Protein AF-A0A8H6F9F0-F1 (afdb_monomer_lite)

Secondary structure (DSSP, 8-state):
--BPPTTEEEEEETTTEEEEEESSPPPTT------SS-SEEEE-GGGGGTB-TTT--B--TT-TT--TT----EE-TTTSS-EESSHHHHHHHIIIIIHHHHHHHHHHTT----HHHHHHHHHHHHHHTT-S-HHHHHHHHHS---HHHHHH---B-TTS-BHHHHHHHHHHHHHHHHT--S-HHHHHHHHHHHHHH-EEEE-TT--EEEEEE---BS--S--HHHHHHHHHHHHHHHTTS-HHHHHHHHHHHHHHTTTS-TTSTTHHHHHHHHHHHHHHTT-HHHHHHHHHHIIIIIHHHH--STT-HHHHHHHHHHHHHHHHHHHHHHHT-TTSTTTGGG---HHHHHHHHHHHHHHHHHHHH-TTSHHHHHHHHHHHHHTTTSS---HHHHHHHHHHHHHHHH-

Foldseek 3Di:
DWDFPPQWDWDQDPPFGIAIDGNDDDDPPDDRTDFCDFLDWAFDQVQQQAAAGQNRDGHDQPDPPDDPQQNGWDADPQLSRHTHSDPVSVVVCCLQFCVQCSNLSNVQPPDDDDQLLVRLLSVQSCVVVVRRDVVSVVQLVPADLCLVVQVPDCDADPVNDGPLNVLLVSLVSSCVSNVGPDDSVVSSSSSSSQVQQWDFDADPVRHGGTITHGADPPGGSDDPVVLQVQLVVLQVVLVVDDLVVSLVSLVVSVVSCVVPQCQDPPNLVSLVVNLVSCVVVVLLLSNLLSLLLCLPRHCCVPPVDLLAPVNLVSLVVNLVSLVVVVVCVVVVPCSNPPLVVLVADSVLVNLVSLVSNLVNVCVHPNCPHPVNVVSVVVCVVVVRPPDDSPVVVSVSNNVSSVVSNVD

Structure (mmCIF, N/CA/C/O backbone):
data_AF-A0A8H6F9F0-F1
#
_entry.id   AF-A0A8H6F9F0-F1
#
loop_
_atom_site.group_PDB
_atom_site.id
_atom_site.type_symbol
_atom_site.label_atom_id
_atom_site.label_alt_id
_atom_site.label_comp_id
_atom_site.label_asym_id
_atom_site.label_entity_id
_atom_site.label_seq_id
_atom_site.pdbx_PDB_ins_code
_atom_site.Cartn_x
_atom_site.Cartn_y
_atom_site.Cartn_z
_atom_site.occupancy
_atom_site.B_iso_or_equiv
_atom_site.auth_seq_id
_atom_site.auth_comp_id
_atom_site.auth_asym_id
_atom_site.auth_atom_id
_atom_site.pdbx_PDB_model_num
ATOM 1 N N . MET A 1 1 ? -10.800 -18.209 13.304 1.00 46.59 1 MET A N 1
ATOM 2 C CA . MET A 1 1 ? -9.463 -18.197 12.682 1.00 46.59 1 MET A CA 1
ATOM 3 C C . MET A 1 1 ? -9.602 -18.513 11.213 1.00 46.59 1 MET A C 1
ATOM 5 O O . MET A 1 1 ? -10.165 -19.552 10.894 1.00 46.59 1 MET A O 1
ATOM 9 N N . ALA A 1 2 ? -9.136 -17.626 10.339 1.00 53.22 2 ALA A N 1
ATOM 10 C CA . ALA A 1 2 ? -8.990 -17.955 8.930 1.00 53.22 2 ALA A CA 1
ATOM 11 C C . ALA A 1 2 ? -7.674 -18.726 8.775 1.00 53.22 2 ALA A C 1
ATOM 13 O O . ALA A 1 2 ? -6.607 -18.140 8.919 1.00 53.22 2 ALA A O 1
ATOM 14 N N . THR A 1 3 ? -7.743 -20.038 8.561 1.00 60.66 3 THR A N 1
ATOM 15 C CA . THR A 1 3 ? -6.570 -20.826 8.166 1.00 60.66 3 THR A CA 1
ATOM 16 C C . THR A 1 3 ? -6.221 -20.488 6.726 1.00 60.66 3 THR A C 1
ATOM 18 O O . THR A 1 3 ? -7.109 -20.530 5.870 1.00 60.66 3 THR A O 1
ATOM 21 N N . LEU A 1 4 ? -4.953 -20.172 6.455 1.00 66.31 4 LEU A N 1
ATOM 22 C CA . LEU A 1 4 ? -4.496 -19.965 5.084 1.00 66.31 4 LEU A CA 1
ATOM 23 C C . LEU A 1 4 ? -4.783 -21.213 4.230 1.00 66.31 4 LEU A C 1
ATOM 25 O O . LEU A 1 4 ? -4.600 -22.341 4.706 1.00 66.31 4 LEU A O 1
ATOM 29 N N . PRO A 1 5 ? -5.232 -21.047 2.974 1.00 74.38 5 PRO A N 1
ATOM 30 C CA . PRO A 1 5 ? -5.320 -22.162 2.042 1.00 74.38 5 PRO A CA 1
ATOM 31 C C . PRO A 1 5 ? -3.960 -22.838 1.866 1.00 74.38 5 PRO A C 1
ATOM 33 O O . PRO A 1 5 ? -2.926 -22.186 1.951 1.00 74.38 5 PRO A O 1
ATOM 36 N N . LYS A 1 6 ? -3.952 -24.132 1.522 1.00 78.31 6 LYS A N 1
ATOM 37 C CA . LYS A 1 6 ? -2.712 -24.915 1.341 1.00 78.31 6 LYS A CA 1
ATOM 38 C C . LYS A 1 6 ? -1.711 -24.299 0.358 1.00 78.31 6 LYS A C 1
ATOM 40 O O . LYS A 1 6 ? -0.520 -24.545 0.490 1.00 78.31 6 LYS A O 1
ATOM 45 N N . HIS A 1 7 ? -2.195 -23.548 -0.629 1.00 82.94 7 HIS A N 1
ATOM 46 C CA . HIS A 1 7 ? -1.353 -22.923 -1.641 1.00 82.94 7 HIS A CA 1
ATOM 47 C C . HIS A 1 7 ? -0.838 -21.534 -1.242 1.00 82.94 7 HIS A C 1
ATOM 49 O O . HIS A 1 7 ? -0.054 -20.957 -1.993 1.00 82.94 7 HIS A O 1
ATOM 55 N N . ILE A 1 8 ? -1.244 -21.009 -0.083 1.00 84.69 8 ILE A N 1
ATOM 56 C CA . ILE A 1 8 ? -0.799 -19.727 0.457 1.00 84.69 8 ILE A CA 1
ATOM 57 C C . ILE A 1 8 ? 0.092 -19.976 1.670 1.00 84.69 8 ILE A C 1
ATOM 59 O O . ILE A 1 8 ? -0.271 -20.717 2.581 1.00 84.69 8 ILE A O 1
ATOM 63 N N . TYR A 1 9 ? 1.252 -19.332 1.701 1.00 83.56 9 TYR A N 1
ATOM 64 C CA . TYR A 1 9 ? 2.201 -19.431 2.804 1.00 83.56 9 TYR A CA 1
ATOM 65 C C . TYR A 1 9 ? 2.767 -18.057 3.154 1.00 83.56 9 TYR A C 1
ATOM 67 O O . TYR A 1 9 ? 2.676 -17.117 2.363 1.00 83.56 9 TYR A O 1
ATOM 75 N N . THR A 1 10 ? 3.363 -17.933 4.338 1.00 81.31 10 THR A N 1
ATOM 76 C CA . THR A 1 10 ? 4.110 -16.731 4.714 1.00 81.31 10 THR A CA 1
ATOM 77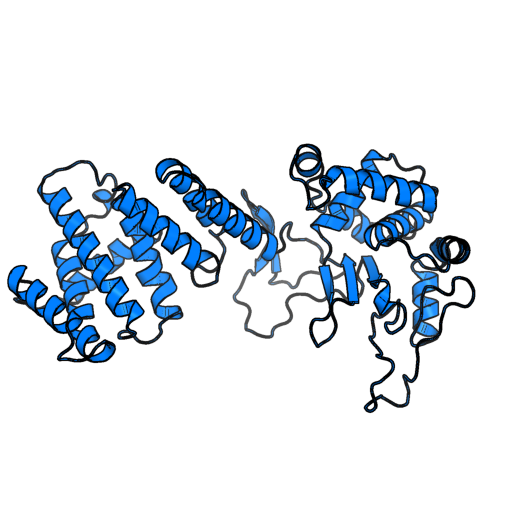 C C . THR A 1 10 ? 5.603 -16.911 4.589 1.00 81.31 10 THR A C 1
ATOM 79 O O . THR A 1 10 ? 6.142 -17.977 4.885 1.00 81.31 10 THR A O 1
ATOM 82 N N . GLN A 1 11 ? 6.276 -15.833 4.217 1.00 82.31 11 GLN A N 1
ATOM 83 C CA . GLN A 1 11 ? 7.727 -15.771 4.138 1.00 82.31 11 GLN A CA 1
ATOM 84 C C . GLN A 1 11 ? 8.199 -14.380 4.546 1.00 82.31 11 GLN A C 1
ATOM 86 O O . GLN A 1 11 ? 7.546 -13.393 4.226 1.00 82.31 11 GLN A O 1
ATOM 91 N N . ILE A 1 12 ? 9.334 -14.309 5.240 1.00 79.81 12 ILE A N 1
ATOM 92 C CA . ILE A 1 12 ? 10.010 -13.046 5.538 1.00 79.81 12 ILE A CA 1
ATOM 93 C C . ILE A 1 12 ? 10.925 -12.702 4.366 1.00 79.81 12 ILE A C 1
ATOM 95 O O . ILE A 1 12 ? 11.694 -13.542 3.894 1.00 79.81 12 ILE A O 1
ATOM 99 N N . THR A 1 13 ? 10.846 -11.461 3.915 1.00 76.19 13 THR A N 1
ATOM 100 C CA . THR A 1 13 ? 11.698 -10.878 2.885 1.00 76.19 13 THR A CA 1
ATOM 101 C C . THR A 1 13 ? 12.625 -9.830 3.505 1.00 76.19 13 THR A C 1
ATOM 103 O O . THR A 1 13 ? 12.220 -9.162 4.459 1.00 76.19 13 THR A O 1
ATOM 106 N N . PRO A 1 14 ? 13.859 -9.662 2.991 1.00 69.69 14 PRO A N 1
ATOM 107 C CA . PRO A 1 14 ? 14.811 -8.699 3.547 1.00 69.69 14 PRO A CA 1
ATOM 108 C C . PRO A 1 14 ? 14.298 -7.254 3.564 1.00 69.69 14 PRO A C 1
ATOM 110 O O . PRO A 1 14 ? 14.549 -6.529 4.520 1.00 69.69 14 PRO A O 1
ATOM 113 N N . ASP A 1 15 ? 13.562 -6.856 2.524 1.00 64.62 15 ASP A N 1
ATOM 114 C CA . ASP A 1 15 ? 13.189 -5.454 2.297 1.00 64.62 15 ASP A CA 1
ATOM 115 C C . ASP A 1 15 ? 11.756 -5.117 2.733 1.00 64.62 15 ASP A C 1
ATOM 117 O O . ASP A 1 15 ? 11.402 -3.943 2.833 1.00 64.62 15 ASP A O 1
ATOM 121 N N . ALA A 1 16 ? 10.924 -6.139 2.949 1.00 64.81 16 ALA A N 1
ATOM 122 C CA . ALA A 1 16 ? 9.472 -6.004 3.053 1.00 64.81 16 ALA A CA 1
ATOM 123 C C . ALA A 1 16 ? 8.854 -6.802 4.221 1.00 64.81 16 ALA A C 1
ATOM 125 O O . ALA A 1 16 ? 7.637 -6.967 4.300 1.00 64.81 16 ALA A O 1
ATOM 126 N N . GLY A 1 17 ? 9.687 -7.330 5.123 1.00 74.81 17 GLY A N 1
ATOM 127 C CA . GLY A 1 17 ? 9.221 -8.122 6.258 1.00 74.81 17 GLY A CA 1
ATOM 128 C C . GLY A 1 17 ? 8.460 -9.377 5.824 1.00 74.81 17 GLY A C 1
ATOM 129 O O . GLY A 1 17 ? 8.704 -9.951 4.760 1.00 74.81 17 GLY A O 1
ATOM 130 N N . THR A 1 18 ? 7.556 -9.837 6.673 1.00 78.19 18 THR A N 1
ATOM 131 C CA . THR A 1 18 ? 6.642 -10.954 6.441 1.00 78.19 18 THR A CA 1
ATOM 132 C C . THR A 1 18 ? 5.690 -10.629 5.288 1.00 78.19 18 THR A C 1
ATOM 134 O O . THR A 1 18 ? 5.152 -9.539 5.188 1.00 78.19 18 THR A O 1
ATOM 137 N N . GLY A 1 19 ? 5.440 -11.571 4.390 1.00 77.12 19 GLY A N 1
ATOM 138 C CA . GLY A 1 19 ? 4.512 -11.426 3.268 1.00 77.12 19 GLY A CA 1
ATOM 139 C C . GLY A 1 19 ? 3.665 -12.681 3.094 1.00 77.12 19 GLY A C 1
ATOM 140 O O . GLY A 1 19 ? 4.039 -13.741 3.592 1.00 77.12 19 GLY A O 1
ATOM 141 N N . LEU A 1 20 ? 2.547 -12.575 2.369 1.00 80.56 20 LEU A N 1
ATOM 142 C CA . LEU A 1 20 ? 1.761 -13.716 1.894 1.00 80.56 20 LEU A CA 1
ATOM 143 C C . LEU A 1 20 ? 2.157 -14.034 0.458 1.00 80.56 20 LEU A C 1
ATOM 145 O O . LEU A 1 20 ? 2.135 -13.161 -0.408 1.00 80.56 20 LEU A O 1
ATOM 149 N N . PHE A 1 21 ? 2.470 -15.299 0.214 1.00 83.44 21 PHE A N 1
ATOM 150 C CA . PHE A 1 21 ? 2.960 -15.800 -1.058 1.00 83.44 21 PHE A CA 1
ATOM 151 C C . PHE A 1 21 ? 2.102 -16.965 -1.529 1.00 83.44 21 PHE A C 1
ATOM 153 O O . PHE A 1 21 ? 1.615 -17.765 -0.729 1.00 83.44 21 PHE A O 1
ATOM 160 N N . ALA A 1 22 ? 1.933 -17.061 -2.844 1.00 87.31 22 ALA A N 1
ATOM 161 C CA . ALA A 1 22 ? 1.316 -18.211 -3.477 1.00 87.31 22 ALA A CA 1
ATOM 162 C C . ALA A 1 22 ? 2.405 -19.195 -3.916 1.00 87.31 22 ALA A C 1
ATOM 164 O O . ALA A 1 22 ? 3.395 -18.806 -4.530 1.00 87.31 22 ALA A O 1
ATOM 165 N N . SER A 1 23 ? 2.211 -20.473 -3.609 1.00 87.81 23 SER A N 1
ATOM 166 C CA . SER A 1 23 ? 3.078 -21.569 -4.068 1.00 87.81 23 SER A CA 1
ATOM 167 C C . SER A 1 23 ? 2.774 -22.007 -5.505 1.00 87.81 23 SER A C 1
ATOM 169 O O . SER A 1 23 ? 3.559 -22.733 -6.110 1.00 87.81 23 SER A O 1
ATOM 171 N N . GLU A 1 24 ? 1.659 -21.539 -6.068 1.00 88.25 24 GLU A N 1
ATOM 172 C CA . GLU A 1 24 ? 1.220 -21.816 -7.433 1.00 88.25 24 GLU A CA 1
ATOM 173 C C . GLU A 1 24 ? 0.467 -20.617 -8.030 1.00 88.25 24 GLU A C 1
ATOM 175 O O . GLU A 1 24 ? 0.094 -19.675 -7.328 1.00 88.25 24 GLU A O 1
ATOM 180 N N . ALA A 1 25 ? 0.248 -20.638 -9.346 1.00 86.75 25 ALA A N 1
ATOM 181 C CA . ALA A 1 25 ? -0.520 -19.602 -10.026 1.00 86.75 25 ALA A CA 1
ATOM 182 C C . ALA A 1 25 ? -2.009 -19.684 -9.649 1.00 86.75 25 ALA A C 1
ATOM 184 O O . ALA A 1 25 ? -2.636 -20.730 -9.803 1.00 86.75 25 ALA A O 1
ATOM 185 N N . ILE A 1 26 ? -2.587 -18.560 -9.219 1.00 82.25 26 ILE A N 1
ATOM 186 C CA . ILE A 1 26 ? -3.996 -18.465 -8.817 1.00 82.25 26 ILE A CA 1
ATOM 187 C C . ILE A 1 26 ? -4.808 -17.835 -9.960 1.00 82.25 26 ILE A C 1
ATOM 189 O O . ILE A 1 26 ? -4.527 -16.693 -10.343 1.00 82.25 26 ILE A O 1
ATOM 193 N N . PRO A 1 27 ? -5.807 -18.536 -10.529 1.00 84.31 27 PRO A N 1
ATOM 194 C CA . PRO A 1 27 ? -6.661 -17.974 -11.571 1.00 84.31 27 PRO A CA 1
ATOM 195 C C . PRO A 1 27 ? -7.466 -16.748 -11.097 1.00 84.31 27 PRO A C 1
ATOM 197 O O . PRO A 1 27 ? -7.846 -16.671 -9.925 1.00 84.31 27 PRO A O 1
ATOM 200 N N . PRO A 1 28 ? -7.800 -15.804 -11.999 1.00 81.19 28 PRO A N 1
ATOM 201 C CA . PRO A 1 28 ? -8.674 -14.681 -11.668 1.00 81.19 28 PRO A CA 1
ATOM 202 C C . PRO A 1 28 ? -10.029 -15.140 -11.111 1.00 81.19 28 PRO A C 1
ATOM 204 O O . PRO A 1 28 ? -10.658 -16.042 -11.661 1.00 81.19 28 PRO A O 1
ATOM 207 N N . GLY A 1 29 ? -10.492 -14.484 -10.044 1.00 77.38 29 GLY A N 1
ATOM 208 C CA . GLY A 1 29 ? -11.791 -14.754 -9.414 1.00 77.38 29 GLY A CA 1
ATOM 209 C C . GLY A 1 29 ? -11.781 -15.831 -8.323 1.00 77.38 29 GLY A C 1
ATOM 210 O O . GLY A 1 29 ? -12.815 -16.046 -7.695 1.00 77.38 29 GLY A O 1
ATOM 211 N N . VAL A 1 30 ? -10.644 -16.482 -8.058 1.00 83.56 30 VAL A N 1
ATOM 212 C CA . VAL A 1 30 ? -10.511 -17.431 -6.942 1.00 83.56 30 VAL A CA 1
ATOM 213 C C . VAL A 1 30 ? -10.375 -16.679 -5.616 1.00 83.56 30 VAL A C 1
ATOM 215 O O . VAL A 1 30 ? -9.571 -15.755 -5.488 1.00 83.56 30 VAL A O 1
ATOM 218 N N . GLU A 1 31 ? -11.156 -17.086 -4.615 1.00 78.06 31 GLU A N 1
ATOM 219 C CA . GLU A 1 31 ? -11.028 -16.577 -3.250 1.00 78.06 31 GLU A CA 1
ATOM 220 C C . GLU A 1 31 ? -9.733 -17.086 -2.610 1.00 78.06 31 GLU A C 1
ATOM 222 O O . GLU A 1 31 ? -9.553 -18.285 -2.409 1.00 78.06 31 GLU A O 1
ATOM 227 N N . ILE A 1 32 ? -8.842 -16.153 -2.274 1.00 80.25 32 ILE A N 1
ATOM 228 C CA . ILE A 1 32 ? -7.558 -16.439 -1.618 1.00 80.25 32 ILE A CA 1
ATOM 229 C C . ILE A 1 32 ? -7.723 -16.472 -0.097 1.00 80.25 32 ILE A C 1
ATOM 231 O O . ILE A 1 32 ? -7.096 -17.264 0.598 1.00 80.25 32 ILE A O 1
ATOM 235 N N . LEU A 1 33 ? -8.556 -15.585 0.440 1.00 76.56 33 LEU A N 1
ATOM 236 C CA . LEU A 1 33 ? -8.729 -15.425 1.871 1.00 76.56 33 LEU A CA 1
ATOM 237 C C . LEU A 1 33 ? -10.100 -14.840 2.183 1.00 76.56 33 LEU A C 1
ATOM 239 O O . LEU A 1 33 ? -10.534 -13.877 1.553 1.00 76.56 33 LEU A O 1
ATOM 243 N N . ARG A 1 34 ? -10.718 -15.361 3.243 1.00 76.88 34 ARG A N 1
ATOM 244 C CA . ARG A 1 34 ? -11.937 -14.818 3.830 1.00 76.88 34 ARG A CA 1
ATOM 245 C C . ARG A 1 34 ? -11.780 -14.658 5.331 1.00 76.88 34 ARG A C 1
ATOM 247 O O . ARG A 1 34 ? -11.418 -15.593 6.040 1.00 76.88 34 ARG A O 1
ATOM 254 N N . ILE A 1 35 ? -12.110 -13.467 5.816 1.00 76.62 35 ILE A N 1
ATOM 255 C CA . ILE A 1 35 ? -12.118 -13.139 7.240 1.00 76.62 35 ILE A CA 1
ATOM 256 C C . ILE A 1 35 ? -13.562 -12.879 7.628 1.00 76.62 35 ILE A C 1
ATOM 258 O O . ILE A 1 35 ? -14.097 -11.799 7.403 1.00 76.62 35 ILE A O 1
ATOM 262 N N . GLU A 1 36 ? -14.212 -13.889 8.198 1.00 71.69 36 GLU A N 1
ATOM 263 C CA . GLU A 1 36 ? -15.628 -13.772 8.554 1.00 71.69 36 GLU A CA 1
ATOM 264 C C . GLU A 1 36 ? -15.873 -12.777 9.691 1.00 71.69 36 GLU A C 1
ATOM 266 O O . GLU A 1 36 ? -16.929 -12.151 9.759 1.00 71.69 36 GLU A O 1
ATOM 271 N N . ARG A 1 37 ? -14.919 -12.655 10.622 1.00 75.25 37 ARG A N 1
ATOM 272 C CA . ARG A 1 37 ? -15.057 -11.814 11.814 1.00 75.25 37 ARG A CA 1
ATOM 273 C C . ARG A 1 37 ? -13.753 -11.078 12.101 1.00 75.25 37 ARG A C 1
ATOM 275 O O . ARG A 1 37 ? -12.852 -11.684 12.676 1.00 75.25 37 ARG A O 1
ATOM 282 N N . PRO A 1 38 ? -13.647 -9.786 11.754 1.00 83.12 38 PRO A N 1
ATOM 283 C CA . PRO A 1 38 ? -12.487 -8.997 12.134 1.00 83.12 38 PRO A CA 1
ATOM 284 C C . PRO A 1 38 ? -12.397 -8.862 13.660 1.00 83.12 38 PRO A C 1
ATOM 286 O O . PRO A 1 38 ? -13.423 -8.845 14.368 1.00 83.12 38 PRO A O 1
ATOM 289 N N . LEU A 1 39 ? -11.165 -8.727 14.161 1.00 87.12 39 LEU A N 1
ATOM 290 C CA . LEU A 1 39 ? -10.888 -8.547 15.585 1.00 87.12 39 LEU A CA 1
ATOM 291 C C . LEU A 1 39 ? -11.605 -7.296 16.102 1.00 87.12 39 LEU A C 1
ATOM 293 O O . LEU A 1 39 ? -12.276 -7.351 17.140 1.00 87.12 39 LEU A O 1
ATOM 297 N N . VAL A 1 40 ? -11.519 -6.205 15.335 1.00 90.31 40 VAL A N 1
ATOM 298 C CA . VAL A 1 40 ? -12.163 -4.912 15.603 1.00 90.31 40 VAL A CA 1
ATOM 299 C C . VAL A 1 40 ? -12.687 -4.263 14.324 1.00 90.31 40 VAL A C 1
ATOM 301 O O . VAL A 1 40 ? -12.134 -4.418 13.235 1.00 90.31 40 VAL A O 1
ATOM 304 N N . SER A 1 41 ? -13.790 -3.537 14.463 1.00 91.25 41 SER A N 1
ATOM 305 C CA . SER A 1 41 ? -14.453 -2.809 13.385 1.00 91.25 41 SER A CA 1
ATOM 306 C C . SER A 1 41 ? -15.269 -1.678 13.997 1.00 91.25 41 SER A C 1
ATOM 308 O O . SER A 1 41 ? -16.001 -1.914 14.960 1.00 91.25 41 SER A O 1
ATOM 310 N N . VAL A 1 42 ? -15.138 -0.465 13.459 1.00 94.75 42 VAL A N 1
ATOM 311 C CA . VAL A 1 42 ? -15.948 0.693 13.853 1.00 94.75 42 VAL A CA 1
ATOM 312 C C . VAL A 1 42 ? -16.393 1.464 12.617 1.00 94.75 42 VAL A C 1
ATOM 314 O O . VAL A 1 42 ? -15.641 1.615 11.660 1.00 94.75 42 VAL A O 1
ATOM 317 N N . LEU A 1 43 ? -17.620 1.976 12.660 1.00 95.12 43 LEU A N 1
ATOM 318 C CA . LEU A 1 43 ? -18.198 2.796 11.595 1.00 95.12 43 LEU A CA 1
ATOM 319 C C . LEU A 1 43 ? -17.802 4.259 11.751 1.00 95.12 43 LEU A C 1
ATOM 321 O O . LEU A 1 43 ? -17.779 4.746 12.883 1.00 95.12 43 LEU A O 1
ATOM 325 N N . ASP A 1 44 ? -17.606 4.968 10.645 1.00 93.69 44 ASP A N 1
ATOM 326 C CA . ASP A 1 44 ? -17.470 6.422 10.625 1.00 93.69 44 ASP A CA 1
ATOM 327 C C . ASP A 1 44 ? -18.713 7.098 11.213 1.00 93.69 44 ASP A C 1
ATOM 329 O O . ASP A 1 44 ? -19.842 6.614 11.081 1.00 93.69 44 ASP A O 1
ATOM 333 N N . SER A 1 45 ? -18.516 8.241 11.874 1.00 93.12 45 SER A N 1
ATOM 334 C CA . SER A 1 45 ? -19.600 8.966 12.548 1.00 93.12 45 SER A CA 1
ATOM 335 C C . SER A 1 45 ? -20.814 9.247 11.643 1.00 93.12 45 SER A C 1
ATOM 337 O O . SER A 1 45 ? -21.938 9.015 12.101 1.00 93.12 45 SER A O 1
ATOM 339 N N . PRO A 1 46 ? -20.653 9.663 10.366 1.00 90.69 46 PRO A N 1
ATOM 340 C CA . PRO A 1 46 ? -21.781 9.848 9.451 1.00 90.69 46 PRO A CA 1
ATOM 341 C C . PRO A 1 46 ? -22.579 8.567 9.172 1.00 90.69 46 PRO A C 1
ATOM 343 O O . PRO A 1 46 ? -23.788 8.659 8.950 1.00 90.69 46 PRO A O 1
ATOM 346 N N . HIS A 1 47 ? -21.936 7.397 9.245 1.00 91.81 47 HIS A N 1
ATOM 347 C CA . HIS A 1 47 ? -22.508 6.090 8.905 1.00 91.81 47 HIS A CA 1
ATOM 348 C C . HIS A 1 47 ? -23.083 5.321 10.101 1.00 91.81 47 HIS A C 1
ATOM 350 O O . HIS A 1 47 ? -23.810 4.341 9.937 1.00 91.81 47 HIS A O 1
ATOM 356 N N . LEU A 1 48 ? -22.901 5.810 11.332 1.00 93.38 48 LEU A N 1
ATOM 357 C CA . LEU A 1 48 ? -23.596 5.264 12.510 1.00 93.38 48 LEU A CA 1
ATOM 358 C C . LEU A 1 48 ? -25.128 5.327 12.384 1.00 93.38 48 LEU A C 1
ATOM 360 O O . LEU A 1 48 ? -25.853 4.602 13.070 1.00 93.38 48 LEU A O 1
ATOM 364 N N . LYS A 1 49 ? -25.652 6.217 11.531 1.00 90.50 49 LYS A N 1
ATOM 365 C CA . LYS A 1 49 ? -27.096 6.410 11.370 1.00 90.50 49 LYS A CA 1
ATOM 366 C C . LYS A 1 49 ? -27.757 5.415 10.418 1.00 90.50 49 LYS A C 1
ATOM 368 O O . LYS A 1 49 ? -28.968 5.222 10.571 1.00 90.50 49 LYS A O 1
ATOM 373 N N . ASP A 1 50 ? -27.002 4.863 9.472 1.00 89.44 50 ASP A N 1
ATOM 374 C CA . ASP A 1 50 ? -27.476 4.081 8.325 1.00 89.44 50 ASP A CA 1
ATOM 375 C C . ASP A 1 50 ? -26.762 2.733 8.163 1.00 89.44 50 ASP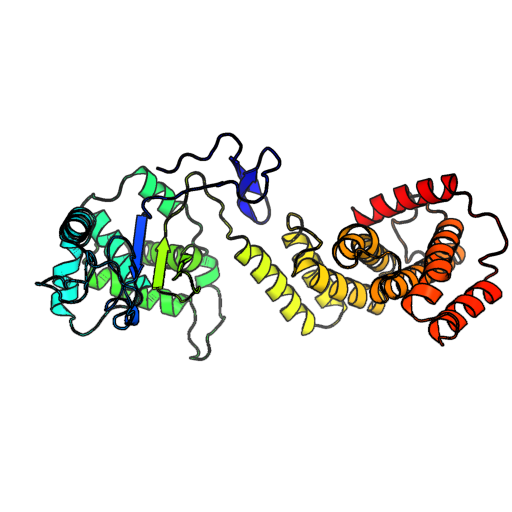 A C 1
ATOM 377 O O . ASP A 1 50 ? -27.201 1.917 7.364 1.00 89.44 50 ASP A O 1
ATOM 381 N N . THR A 1 51 ? -25.742 2.437 8.970 1.00 90.31 51 THR A N 1
ATOM 382 C CA . THR A 1 51 ? -25.011 1.167 8.912 1.00 90.31 51 THR A CA 1
ATOM 383 C C . THR A 1 51 ? -25.109 0.396 10.227 1.00 90.31 51 THR A C 1
ATOM 385 O O . THR A 1 51 ? -25.025 0.961 11.321 1.00 90.31 51 THR A O 1
ATOM 388 N N . CYS A 1 52 ? -25.327 -0.919 10.147 1.00 89.19 52 CYS A N 1
ATOM 389 C CA . CYS A 1 52 ? -25.380 -1.770 11.332 1.00 89.19 52 CYS A CA 1
ATOM 390 C C . CYS A 1 52 ? -24.002 -1.868 12.002 1.00 89.19 52 CYS A C 1
ATOM 392 O O . CYS A 1 52 ? -23.040 -2.306 11.383 1.00 89.19 52 CYS A O 1
ATOM 394 N N . SER A 1 53 ? -23.922 -1.573 13.301 1.00 93.19 53 SER A N 1
ATOM 395 C CA . SER A 1 53 ? -22.669 -1.598 14.071 1.00 93.19 53 SER A CA 1
ATOM 396 C C . SER A 1 53 ? -22.104 -3.001 14.361 1.00 93.19 53 SER A C 1
ATOM 398 O O . SER A 1 53 ? -21.069 -3.092 15.006 1.00 93.19 53 SER A O 1
ATOM 400 N N . GLU A 1 54 ? -22.771 -4.084 13.937 1.00 88.62 54 GLU A N 1
ATOM 401 C CA . GLU A 1 54 ? -22.268 -5.462 14.109 1.00 88.62 54 GLU A CA 1
ATOM 402 C C . GLU A 1 54 ? -21.901 -6.116 12.775 1.00 88.62 54 GLU A C 1
ATOM 404 O O . GLU A 1 54 ? -20.781 -6.586 12.617 1.00 88.62 54 GLU A O 1
ATOM 409 N N . CYS A 1 55 ? -22.833 -6.156 11.817 1.00 84.81 55 CYS A N 1
ATOM 410 C CA . CYS A 1 55 ? -22.611 -6.823 10.530 1.00 84.81 55 CYS A CA 1
ATOM 411 C C . CYS A 1 55 ? -22.188 -5.876 9.400 1.00 84.81 55 CYS A C 1
ATOM 413 O O . CYS A 1 55 ? -22.050 -6.325 8.267 1.00 84.81 55 CYS A O 1
ATOM 415 N N . SER A 1 56 ? -22.044 -4.576 9.678 1.00 87.75 56 SER A N 1
ATOM 416 C CA . SER A 1 56 ? -21.732 -3.537 8.687 1.00 87.75 56 SER A CA 1
ATOM 417 C C . SER A 1 56 ? -22.716 -3.455 7.512 1.00 87.75 56 SER A C 1
ATOM 419 O O . SER A 1 56 ? -22.406 -2.848 6.493 1.00 87.75 56 SER A O 1
ATOM 421 N N . LEU A 1 57 ? -23.920 -4.029 7.646 1.00 84.38 57 LEU A N 1
ATOM 422 C CA . LEU A 1 57 ? -24.969 -3.899 6.638 1.00 84.38 57 LEU A CA 1
ATOM 423 C C . LEU A 1 57 ? -25.369 -2.427 6.516 1.00 84.38 57 LEU A C 1
ATOM 425 O O . LEU A 1 57 ? -25.948 -1.859 7.451 1.00 84.38 57 LEU A O 1
ATOM 429 N N . TRP A 1 58 ? -25.043 -1.837 5.371 1.00 83.88 58 TRP A N 1
ATOM 430 C CA . TRP A 1 58 ? -25.413 -0.479 5.002 1.00 83.88 58 TRP A CA 1
ATOM 431 C C . TRP A 1 58 ? -26.858 -0.453 4.494 1.00 83.88 58 TRP A C 1
ATOM 433 O O . TRP A 1 58 ? -27.226 -1.197 3.589 1.00 83.88 58 TRP A O 1
ATOM 443 N N . LEU A 1 59 ? -27.686 0.371 5.131 1.00 79.75 59 LEU A N 1
ATOM 444 C CA . LEU A 1 59 ? -29.109 0.562 4.858 1.00 79.75 59 LEU A CA 1
ATOM 445 C C . LEU A 1 59 ? -29.388 2.070 4.727 1.00 79.75 59 LEU A C 1
ATOM 447 O O . LEU A 1 59 ? -29.862 2.697 5.689 1.00 79.75 59 LEU A O 1
ATOM 451 N N . PRO A 1 60 ? -29.091 2.676 3.562 1.00 73.56 60 PRO A N 1
ATOM 452 C CA . PRO A 1 60 ? -29.347 4.091 3.339 1.00 73.56 60 PRO A CA 1
ATOM 453 C C . PRO A 1 60 ? -30.838 4.407 3.519 1.00 73.56 60 PRO A C 1
ATOM 455 O O . PRO A 1 60 ? -31.730 3.618 3.204 1.00 73.56 60 PRO A O 1
ATOM 458 N N . GLN A 1 61 ? -31.137 5.575 4.092 1.00 63.94 61 GLN A N 1
ATOM 459 C CA . GLN A 1 61 ? -32.499 5.892 4.541 1.00 63.94 61 GLN A CA 1
ATOM 460 C C . GLN A 1 61 ? -33.503 6.085 3.381 1.00 63.94 61 GLN A C 1
ATOM 462 O O . GLN A 1 61 ? -34.701 5.882 3.605 1.00 63.94 61 GLN A O 1
ATOM 467 N N . ASN A 1 62 ? -33.014 6.378 2.168 1.00 60.56 62 ASN A N 1
ATOM 468 C CA . ASN A 1 62 ? -33.789 6.822 0.998 1.00 60.56 62 ASN A CA 1
ATOM 469 C C . ASN A 1 62 ? -33.775 5.836 -0.188 1.00 60.56 62 ASN A C 1
ATOM 471 O O . ASN A 1 62 ? -33.931 6.267 -1.323 1.00 60.56 62 ASN A O 1
ATOM 475 N N . ASP A 1 63 ? -33.555 4.544 0.051 1.00 57.25 63 ASP A N 1
ATOM 476 C CA . ASP A 1 63 ? -33.569 3.547 -1.026 1.00 57.25 63 ASP A CA 1
ATOM 477 C C . ASP A 1 63 ? -34.970 2.923 -1.171 1.00 57.25 63 ASP A C 1
ATOM 479 O O . ASP A 1 63 ? -35.504 2.347 -0.213 1.00 57.25 63 ASP A O 1
ATOM 483 N N . ASP A 1 64 ? -35.611 3.105 -2.325 1.00 52.00 64 ASP A N 1
ATOM 484 C CA . ASP A 1 64 ? -36.970 2.617 -2.598 1.00 52.00 64 ASP A CA 1
ATOM 485 C C . ASP A 1 64 ? -36.996 1.129 -3.009 1.00 52.00 64 ASP A C 1
ATOM 487 O O . ASP A 1 64 ? -38.043 0.492 -2.888 1.00 52.00 64 ASP A O 1
ATOM 491 N N . ASP A 1 65 ? -35.844 0.524 -3.329 1.00 52.66 65 ASP A N 1
ATOM 492 C CA . ASP A 1 65 ? -35.707 -0.888 -3.739 1.00 52.66 65 ASP A CA 1
ATOM 493 C C . ASP A 1 65 ? -35.462 -1.863 -2.559 1.00 52.66 65 ASP A C 1
ATOM 495 O O . ASP A 1 65 ? -34.935 -2.969 -2.706 1.00 52.66 65 ASP A O 1
ATOM 499 N N . ARG A 1 66 ? -35.843 -1.471 -1.335 1.00 56.97 66 ARG A N 1
ATOM 500 C CA . ARG A 1 66 ? -35.557 -2.228 -0.098 1.00 56.97 66 ARG A CA 1
ATOM 501 C C . ARG A 1 66 ? -36.251 -3.595 -0.028 1.00 56.97 66 ARG A C 1
ATOM 503 O O . ARG A 1 66 ? -37.465 -3.701 -0.196 1.00 56.97 66 ARG A O 1
ATOM 510 N N . ASP A 1 67 ? -35.512 -4.608 0.446 1.00 50.31 67 ASP A N 1
ATOM 511 C CA . ASP A 1 67 ? -36.099 -5.843 0.990 1.00 50.31 67 ASP A CA 1
ATOM 512 C C . ASP A 1 67 ? -37.079 -5.487 2.138 1.00 50.31 67 ASP A C 1
ATOM 514 O O . ASP A 1 67 ? -36.668 -4.904 3.155 1.00 50.31 67 ASP A O 1
ATOM 518 N N . PRO A 1 68 ? -38.372 -5.860 2.037 1.00 50.66 68 PRO A N 1
ATOM 519 C CA . PRO A 1 68 ? -39.392 -5.568 3.040 1.00 50.66 68 PRO A CA 1
ATOM 520 C C . PRO A 1 68 ? -39.083 -6.068 4.460 1.00 50.66 68 PRO A C 1
ATOM 522 O O . PRO A 1 68 ? -39.741 -5.625 5.404 1.00 50.66 68 PRO A O 1
ATOM 525 N N . LYS A 1 69 ? -38.124 -6.982 4.653 1.00 50.47 69 LYS A N 1
ATOM 526 C CA . LYS A 1 69 ? -37.753 -7.517 5.974 1.00 50.47 69 LYS A CA 1
ATOM 527 C C . LYS A 1 69 ? -36.716 -6.666 6.727 1.00 50.47 69 LYS A C 1
ATOM 529 O O . LYS A 1 69 ? -36.648 -6.770 7.951 1.00 50.47 69 LYS A O 1
ATOM 534 N N . CYS A 1 70 ? -35.977 -5.773 6.058 1.00 53.75 70 CYS A N 1
ATOM 535 C CA . CYS A 1 70 ? -34.870 -4.987 6.639 1.00 53.75 70 CYS A CA 1
ATOM 536 C C . CYS A 1 70 ? -35.137 -3.468 6.622 1.00 53.75 70 CYS A C 1
ATOM 538 O O . CYS A 1 70 ? -34.359 -2.678 6.096 1.00 53.75 70 CYS A O 1
ATOM 540 N N . LYS A 1 71 ? -36.259 -3.025 7.206 1.00 61.78 71 LYS A N 1
ATOM 541 C CA . LYS A 1 71 ? -36.781 -1.665 6.958 1.00 61.78 71 LYS A CA 1
ATOM 542 C C . LYS A 1 71 ? -36.031 -0.504 7.628 1.00 61.78 71 LYS A C 1
ATOM 544 O O . LYS A 1 71 ? -36.153 0.615 7.140 1.00 61.78 71 LYS A O 1
ATOM 549 N N . ARG A 1 72 ? -35.331 -0.703 8.758 1.00 75.88 72 ARG A N 1
ATOM 550 C CA . ARG A 1 72 ? -34.642 0.381 9.501 1.00 75.88 72 ARG A CA 1
ATOM 551 C C . ARG A 1 72 ? -33.750 -0.144 10.624 1.00 75.88 72 ARG A C 1
ATOM 553 O O . ARG A 1 72 ? -34.114 -1.092 11.318 1.00 75.88 72 ARG A O 1
ATOM 560 N N . LEU A 1 73 ? -32.634 0.540 10.868 1.00 89.25 73 LEU A N 1
ATOM 561 C CA . LEU A 1 73 ? -31.777 0.268 12.020 1.00 89.25 73 LEU A CA 1
ATOM 562 C C . LEU A 1 73 ? -32.414 0.747 13.331 1.00 89.25 73 LEU A C 1
ATOM 564 O O . LEU A 1 73 ? -32.989 1.836 13.403 1.00 89.25 73 LEU A O 1
ATOM 568 N N . LYS A 1 74 ? -32.250 -0.040 14.396 1.00 92.19 74 LYS A N 1
ATOM 569 C CA . LYS A 1 74 ? -32.697 0.284 15.756 1.00 92.19 74 LYS A CA 1
ATOM 570 C C . LYS A 1 74 ? -31.507 0.699 16.613 1.00 92.19 74 LYS A C 1
ATOM 572 O O . LYS A 1 74 ? -30.537 -0.048 16.721 1.00 92.19 74 LYS A O 1
ATOM 577 N N . ALA A 1 75 ? -31.586 1.875 17.230 1.00 95.62 75 ALA A N 1
ATOM 578 C CA . ALA A 1 75 ? -30.538 2.369 18.119 1.00 95.62 75 ALA A CA 1
ATOM 579 C C . ALA A 1 75 ? -30.493 1.593 19.444 1.00 95.62 75 ALA A C 1
ATOM 581 O O . ALA A 1 75 ? -31.534 1.212 19.990 1.00 95.62 75 ALA A O 1
ATOM 582 N N . CYS A 1 76 ? -29.288 1.416 19.990 1.00 97.38 76 CYS A N 1
ATOM 583 C CA . CYS A 1 76 ? -29.109 0.970 21.366 1.00 97.38 76 CYS A CA 1
ATOM 584 C C . CYS A 1 76 ? -29.813 1.950 22.311 1.00 97.38 76 CYS A C 1
ATOM 586 O O . CYS A 1 76 ? -29.539 3.149 22.290 1.00 97.38 76 CYS A O 1
ATOM 588 N N . GLN A 1 77 ? -30.722 1.454 23.153 1.00 96.00 77 GLN A N 1
ATOM 589 C CA . GLN A 1 77 ? -31.553 2.326 23.985 1.00 96.00 77 GLN A CA 1
ATOM 590 C C . GLN A 1 77 ? -30.771 3.055 25.080 1.00 96.00 77 GLN A C 1
ATOM 592 O O . GLN A 1 77 ? -31.219 4.118 25.501 1.00 96.00 77 GLN A O 1
ATOM 597 N N . ALA A 1 78 ? -29.627 2.517 25.499 1.00 97.25 78 ALA A N 1
ATOM 598 C CA . ALA A 1 78 ? -28.803 3.106 26.544 1.00 97.25 78 ALA A CA 1
ATOM 599 C C . ALA A 1 78 ? -27.866 4.195 26.000 1.00 97.25 78 ALA A C 1
ATOM 601 O O . ALA A 1 78 ? -27.929 5.326 26.461 1.00 97.25 78 ALA A O 1
ATOM 602 N N . CYS A 1 79 ? -27.022 3.882 25.009 1.00 97.69 79 CYS A N 1
ATOM 603 C CA . CYS A 1 79 ? -26.028 4.842 24.517 1.00 97.69 79 CYS A CA 1
ATOM 604 C C . CYS A 1 79 ? -26.506 5.735 23.372 1.00 97.69 79 CYS A C 1
ATOM 606 O O . CYS A 1 79 ? -25.899 6.770 23.136 1.00 97.69 79 CYS A O 1
ATOM 608 N N . LYS A 1 80 ? -27.536 5.319 22.622 1.00 96.12 80 LYS A N 1
ATOM 609 C CA . LYS A 1 80 ? -28.027 5.961 21.386 1.00 96.12 80 LYS A CA 1
ATOM 610 C C . LYS A 1 80 ? -27.008 6.088 20.232 1.00 96.12 80 LYS A C 1
ATOM 612 O O . LYS A 1 80 ? -27.412 6.488 19.145 1.00 96.12 80 LYS A O 1
ATOM 617 N N . VAL A 1 81 ? -25.743 5.700 20.430 1.00 96.00 81 VAL A N 1
ATOM 618 C CA . VAL A 1 81 ? -24.659 5.780 19.431 1.00 96.00 81 VAL A CA 1
ATOM 619 C C . VAL A 1 81 ? -24.719 4.635 18.416 1.00 96.00 81 VAL A C 1
ATOM 621 O O . VAL A 1 81 ? -24.780 4.885 17.216 1.00 96.00 81 VAL A O 1
ATOM 624 N N . THR A 1 82 ? -24.715 3.376 18.866 1.00 96.19 82 THR A N 1
ATOM 625 C CA . THR A 1 82 ? -24.724 2.210 17.965 1.00 96.19 82 THR A CA 1
ATOM 626 C C . THR A 1 82 ? -26.136 1.876 17.489 1.00 96.19 82 THR A C 1
ATOM 628 O O . THR A 1 82 ? -27.119 2.055 18.221 1.00 96.19 82 THR A O 1
ATOM 631 N N . LYS A 1 83 ? -26.253 1.358 16.262 1.00 95.25 83 LYS A N 1
ATOM 632 C CA . LYS A 1 83 ? -27.529 0.915 15.685 1.00 95.25 83 LYS A CA 1
ATOM 633 C C . LYS A 1 83 ? -27.410 -0.465 15.045 1.00 95.25 83 LYS A C 1
ATOM 635 O O . LYS A 1 83 ? -26.365 -0.837 14.523 1.00 95.25 83 LYS A O 1
ATOM 640 N N . TYR A 1 84 ? -28.502 -1.225 15.062 1.00 91.38 84 TYR A N 1
ATOM 641 C CA . TYR A 1 84 ? -28.515 -2.623 14.625 1.00 91.38 84 TYR A CA 1
ATOM 642 C C . TYR A 1 84 ? -29.676 -2.917 13.677 1.00 91.38 84 TYR A C 1
ATOM 644 O O . TYR A 1 84 ? -30.779 -2.405 13.875 1.00 91.38 84 TYR A O 1
ATOM 652 N N . CYS A 1 85 ? -29.445 -3.758 12.665 1.00 84.56 85 CYS A N 1
ATOM 653 C CA . CYS A 1 85 ? -30.491 -4.184 11.729 1.00 84.56 85 CYS A CA 1
ATOM 654 C C . CYS A 1 85 ? -31.493 -5.155 12.374 1.00 84.56 85 CYS A C 1
ATOM 656 O O . CYS A 1 85 ? -32.670 -5.153 12.025 1.00 84.56 85 CYS A O 1
ATOM 658 N N . CYS A 1 86 ? -31.051 -5.936 13.362 1.00 80.94 86 CYS A N 1
ATOM 659 C CA . CYS A 1 86 ? -31.866 -6.928 14.054 1.00 80.94 86 CYS A CA 1
ATOM 660 C C . CYS A 1 86 ? -31.418 -7.139 15.513 1.00 80.94 86 CYS A C 1
ATOM 662 O O . CYS A 1 86 ? -30.358 -6.666 15.944 1.00 80.94 86 CYS A O 1
ATOM 664 N N . LYS A 1 87 ? -32.241 -7.855 16.291 1.00 87.19 87 LYS A N 1
ATOM 665 C CA . LYS A 1 87 ? -31.970 -8.161 17.707 1.00 87.19 87 LYS A CA 1
ATOM 666 C C . LYS A 1 87 ? -30.767 -9.094 17.857 1.00 87.19 87 LYS A C 1
ATOM 668 O O . LYS A 1 87 ? -30.032 -9.010 18.842 1.00 87.19 87 LYS A O 1
ATOM 673 N N . GLU A 1 88 ? -30.544 -9.953 16.874 1.00 85.62 88 GLU A N 1
ATOM 674 C CA . GLU A 1 88 ? -29.436 -10.898 16.817 1.00 85.62 88 GLU A CA 1
ATOM 675 C C . GLU A 1 88 ? -28.109 -10.140 16.717 1.00 85.62 88 GLU A C 1
ATOM 677 O O . GLU A 1 88 ? -27.207 -10.406 17.507 1.00 85.62 88 GLU A O 1
ATOM 682 N N . CYS A 1 89 ? -28.015 -9.142 15.829 1.00 87.06 89 CYS A N 1
ATOM 683 C CA . CYS A 1 89 ? -26.840 -8.273 15.708 1.00 87.06 89 CYS A CA 1
ATOM 684 C C . CYS A 1 89 ? -26.573 -7.486 16.996 1.00 87.06 89 CYS A C 1
ATOM 686 O O . CYS A 1 89 ? -25.442 -7.441 17.474 1.00 87.06 89 CYS A O 1
ATOM 688 N N . GLN A 1 90 ? -27.617 -6.925 17.617 1.00 93.12 90 GLN A N 1
ATOM 689 C CA . GLN A 1 90 ? -27.475 -6.246 18.908 1.00 93.12 90 GLN A CA 1
ATOM 690 C C . GLN A 1 90 ? -26.945 -7.195 19.995 1.00 93.12 90 GLN A C 1
ATOM 692 O O . GLN A 1 90 ? -26.067 -6.830 20.775 1.00 93.12 90 GLN A O 1
ATOM 697 N N . THR A 1 91 ? -27.461 -8.425 20.044 1.00 92.06 91 THR A N 1
ATOM 698 C CA . THR A 1 91 ? -27.059 -9.434 21.033 1.00 92.06 91 THR A CA 1
ATOM 699 C C . THR A 1 91 ? -25.621 -9.904 20.807 1.00 92.06 91 THR A C 1
ATOM 701 O O . THR A 1 91 ? -24.877 -10.073 21.774 1.00 92.06 91 THR A O 1
ATOM 704 N N . GLN A 1 92 ? -25.211 -10.098 19.551 1.00 88.81 92 GLN A N 1
ATOM 705 C CA . GLN A 1 92 ? -23.838 -10.459 19.186 1.00 88.81 92 GLN A CA 1
ATOM 706 C C . GLN A 1 92 ? -22.854 -9.348 19.569 1.00 88.81 92 GLN A C 1
ATOM 708 O O . GLN A 1 92 ? -21.904 -9.614 20.308 1.00 88.81 92 GLN A O 1
ATOM 713 N N . SER A 1 93 ? -23.160 -8.101 19.205 1.00 92.50 93 SER A N 1
ATOM 714 C CA . SER A 1 93 ? -22.371 -6.922 19.577 1.00 92.50 93 SER A CA 1
ATOM 715 C C . SER A 1 93 ? -22.238 -6.777 21.093 1.00 92.50 93 SER A C 1
ATOM 717 O O . SER A 1 93 ? -21.130 -6.603 21.609 1.00 92.50 93 SER A O 1
ATOM 719 N N . TRP A 1 94 ? -23.341 -6.951 21.834 1.00 96.25 94 TRP A N 1
ATOM 720 C CA . TRP A 1 94 ? -23.348 -6.920 23.299 1.00 96.25 94 TRP A CA 1
ATOM 721 C C . TRP A 1 94 ? -22.434 -7.982 23.911 1.00 96.25 94 TRP A C 1
ATOM 723 O O . TRP A 1 94 ? -21.632 -7.667 24.790 1.00 96.25 94 TRP A O 1
ATOM 733 N N . LYS A 1 95 ? -22.527 -9.232 23.437 1.00 92.75 95 LYS A N 1
ATOM 734 C CA . LYS A 1 95 ? -21.676 -10.334 23.907 1.00 92.75 95 LYS A CA 1
ATOM 735 C C . LYS A 1 95 ? -20.200 -10.080 23.595 1.00 92.75 95 LYS A C 1
ATOM 737 O O . LYS A 1 95 ? -19.374 -10.340 24.469 1.00 92.75 95 LYS A O 1
ATOM 742 N N . LYS A 1 96 ? -19.898 -9.566 22.395 1.00 88.88 96 LYS A N 1
ATOM 743 C CA . LYS A 1 96 ? -18.537 -9.369 21.871 1.00 88.88 96 LYS A CA 1
ATOM 744 C C . LYS A 1 96 ? -17.801 -8.202 22.531 1.00 88.88 96 LYS A C 1
ATOM 746 O O . LYS A 1 96 ? -16.658 -8.374 22.939 1.00 88.88 96 LYS A O 1
ATOM 751 N N . HIS A 1 97 ? -18.404 -7.015 22.593 1.00 93.06 97 HIS A N 1
ATOM 752 C CA . HIS A 1 97 ? -17.686 -5.807 23.028 1.00 93.06 97 HIS A CA 1
ATOM 753 C C . HIS A 1 97 ? -18.576 -4.690 23.584 1.00 93.06 97 HIS A C 1
ATOM 755 O O . HIS A 1 97 ? -18.177 -4.014 24.531 1.00 93.06 97 HIS A O 1
ATOM 761 N N . HIS A 1 98 ? -19.787 -4.501 23.049 1.00 96.88 98 HIS A N 1
ATOM 762 C CA . HIS A 1 98 ? -20.559 -3.281 23.292 1.00 96.88 98 HIS A CA 1
ATOM 763 C C . HIS A 1 98 ? -20.932 -3.070 24.769 1.00 96.88 98 HIS A C 1
ATOM 765 O O . HIS A 1 98 ? -21.009 -1.938 25.243 1.00 96.88 98 HIS A O 1
ATOM 771 N N . LYS A 1 99 ? -21.102 -4.154 25.539 1.00 97.50 99 LYS A N 1
ATOM 772 C CA . LYS A 1 99 ? -21.413 -4.078 26.976 1.00 97.50 99 LYS A CA 1
ATOM 773 C C . LYS A 1 99 ? -20.367 -3.317 27.799 1.00 97.50 99 LYS A C 1
ATOM 775 O O . LYS A 1 99 ? -20.715 -2.759 28.837 1.00 97.50 99 LYS A O 1
ATOM 780 N N . TYR A 1 100 ? -19.114 -3.285 27.340 1.00 97.12 100 TYR A N 1
ATOM 781 C CA . TYR A 1 100 ? -18.014 -2.614 28.035 1.00 97.12 100 TYR A CA 1
ATOM 782 C C . TYR A 1 100 ? -17.944 -1.112 27.711 1.00 97.12 100 TYR A C 1
ATOM 784 O O . TYR A 1 100 ? -17.616 -0.309 28.576 1.00 97.12 100 TYR A O 1
ATOM 792 N N . GLU A 1 101 ? -18.307 -0.717 26.489 1.00 96.94 101 GLU A N 1
ATOM 793 C CA . GLU A 1 101 ? -18.211 0.666 25.987 1.00 96.94 101 GLU A CA 1
ATOM 794 C C . GLU A 1 101 ? -19.533 1.452 26.071 1.00 96.94 101 GLU A C 1
ATOM 796 O O . GLU A 1 101 ? -19.534 2.682 26.058 1.00 96.94 101 GLU A O 1
ATOM 801 N N . CYS A 1 102 ? -20.678 0.768 26.200 1.00 98.25 102 CYS A N 1
ATOM 802 C CA . CYS A 1 102 ? -22.002 1.389 26.127 1.00 98.25 102 CYS A CA 1
ATOM 803 C C . CYS A 1 102 ? -22.193 2.529 27.141 1.00 98.25 102 CYS A C 1
ATOM 805 O O . CYS A 1 102 ? -22.788 3.553 26.806 1.00 98.25 102 CYS A O 1
ATOM 807 N N . LYS A 1 103 ? -21.698 2.377 28.377 1.00 98.00 103 LYS A N 1
ATOM 808 C CA . LYS A 1 103 ? -21.804 3.423 29.412 1.00 98.00 103 LYS A CA 1
ATOM 809 C C . LYS A 1 103 ? -20.965 4.659 29.074 1.00 98.00 103 LYS A C 1
ATOM 811 O O . LYS A 1 103 ? -21.399 5.773 29.352 1.00 98.00 103 LYS A O 1
ATOM 816 N N . ILE A 1 104 ? -19.800 4.462 28.458 1.00 98.06 104 ILE A N 1
ATOM 817 C CA . ILE A 1 104 ? -18.910 5.547 28.027 1.00 98.06 104 ILE A CA 1
ATOM 818 C C . ILE A 1 104 ? -19.605 6.349 26.927 1.00 98.06 104 ILE A C 1
ATOM 820 O O . ILE A 1 104 ? -19.760 7.561 27.049 1.00 98.06 104 ILE A O 1
ATOM 824 N N . PHE A 1 105 ? -20.128 5.666 25.906 1.00 97.94 105 PHE A N 1
ATOM 825 C CA . PHE A 1 105 ? -20.887 6.311 24.835 1.00 97.94 105 PHE A CA 1
ATOM 826 C C . PHE A 1 105 ? -22.146 7.022 25.340 1.00 97.94 105 PHE A C 1
ATOM 828 O O . PHE A 1 105 ? -22.416 8.138 24.909 1.00 97.94 105 PHE A O 1
ATOM 835 N N . ALA A 1 106 ? -22.882 6.434 26.289 1.00 98.00 106 ALA A N 1
ATOM 836 C CA . ALA A 1 106 ? -24.053 7.079 26.886 1.00 98.00 106 ALA A CA 1
ATOM 837 C C . ALA A 1 106 ? -23.705 8.399 27.595 1.00 98.00 106 ALA A C 1
ATOM 839 O O . ALA A 1 106 ? -24.468 9.354 27.507 1.00 98.00 106 ALA A O 1
ATOM 840 N N . LYS A 1 107 ? -22.551 8.463 28.273 1.00 97.88 107 LYS A N 1
ATOM 841 C CA . LYS A 1 107 ? -22.078 9.676 28.957 1.00 97.88 107 LYS A CA 1
ATOM 842 C C . LYS A 1 107 ? -21.628 10.768 27.980 1.00 97.88 107 LYS A C 1
ATOM 844 O O . LYS A 1 107 ? -21.736 11.945 28.303 1.00 97.88 107 LYS A O 1
ATOM 849 N N . LEU A 1 108 ? -21.090 10.380 26.825 1.00 96.44 108 LEU A N 1
ATOM 850 C CA . LEU A 1 108 ? -20.540 11.308 25.833 1.00 96.44 108 LEU A CA 1
ATOM 851 C C . LEU A 1 108 ? -21.574 11.814 24.826 1.00 96.44 108 LEU A C 1
ATOM 853 O O . LEU A 1 108 ? -21.360 12.871 24.235 1.00 96.44 108 LEU A O 1
ATOM 857 N N . TYR A 1 109 ? -22.675 11.085 24.629 1.00 94.75 109 TYR A N 1
ATOM 858 C CA . TYR A 1 109 ? -23.708 11.425 23.654 1.00 94.75 109 TYR A CA 1
ATOM 859 C C . TYR A 1 109 ? -24.183 12.889 23.805 1.00 94.75 109 TYR A C 1
ATOM 861 O O . TYR A 1 109 ? -24.498 13.308 24.920 1.00 94.75 109 TYR A O 1
ATOM 869 N N . PRO A 1 110 ? -24.269 13.674 22.709 1.00 94.12 110 PRO A N 1
ATOM 870 C CA . PRO A 1 110 ? -24.199 13.264 21.299 1.00 94.12 110 PRO A CA 1
ATOM 871 C C . PRO A 1 110 ? -22.785 13.194 20.697 1.00 94.12 110 PRO A C 1
ATOM 873 O O . PRO A 1 110 ? -22.652 12.907 19.509 1.00 94.12 110 PRO A O 1
ATOM 876 N N . ASN A 1 111 ? -21.730 13.437 21.478 1.00 94.81 111 ASN A N 1
ATOM 877 C CA . ASN A 1 111 ? -20.359 13.418 20.973 1.00 94.81 111 ASN A CA 1
ATOM 878 C C . ASN A 1 111 ? -19.895 11.984 20.690 1.00 94.81 111 ASN A C 1
ATOM 880 O O . ASN A 1 111 ? -20.015 11.092 21.534 1.00 94.81 111 ASN A O 1
ATOM 884 N N . VAL A 1 112 ? -19.318 11.775 19.506 1.00 92.69 112 VAL A N 1
ATOM 885 C CA . VAL A 1 112 ? -18.755 10.490 19.077 1.00 92.69 112 VAL A CA 1
ATOM 886 C C . VAL A 1 112 ? -17.242 10.626 18.988 1.00 92.69 112 VAL A C 1
ATOM 888 O O . VAL A 1 112 ? -16.729 11.520 18.320 1.00 92.69 112 VAL A O 1
ATOM 891 N N . LEU A 1 113 ? -16.527 9.729 19.668 1.00 95.00 113 LEU A N 1
ATOM 892 C CA . LEU A 1 113 ? -15.066 9.704 19.648 1.00 95.00 113 LEU A CA 1
ATOM 893 C C . LEU A 1 113 ? -14.524 9.335 18.251 1.00 95.00 113 LEU A C 1
ATOM 895 O O . LEU A 1 113 ? -15.158 8.535 17.550 1.00 95.00 113 LEU A O 1
ATOM 899 N N . PRO A 1 114 ? -13.327 9.828 17.872 1.00 94.62 114 PRO A N 1
ATOM 900 C CA . PRO A 1 114 ? -12.658 9.421 16.638 1.00 94.62 114 PRO A CA 1
ATOM 901 C C . PRO A 1 114 ? -12.498 7.899 16.534 1.00 94.62 114 PRO A C 1
ATOM 903 O O . PRO A 1 114 ? -12.374 7.207 17.548 1.00 94.62 114 PRO A O 1
ATOM 906 N N . ASN A 1 115 ? -12.472 7.365 15.313 1.00 95.19 115 ASN A N 1
ATOM 907 C CA . ASN A 1 115 ? -12.478 5.918 15.080 1.00 95.19 115 ASN A CA 1
ATOM 908 C C . ASN A 1 115 ? -11.321 5.187 15.759 1.00 95.19 115 ASN A C 1
ATOM 910 O O . ASN A 1 115 ? -11.548 4.193 16.443 1.00 95.19 115 ASN A O 1
ATOM 914 N N . THR A 1 116 ? -10.099 5.700 15.615 1.00 95.19 116 THR A N 1
ATOM 915 C CA . THR A 1 116 ? -8.907 5.109 16.233 1.00 95.19 116 THR A CA 1
ATOM 916 C C . THR A 1 116 ? -9.044 5.061 17.752 1.00 95.19 116 THR A C 1
ATOM 918 O O . THR A 1 116 ? -8.765 4.031 18.358 1.00 95.19 116 THR A O 1
ATOM 921 N N . VAL A 1 117 ? -9.573 6.126 18.370 1.00 97.50 117 VAL A N 1
ATOM 922 C CA . VAL A 1 117 ? -9.846 6.153 19.815 1.00 97.50 117 VAL A CA 1
ATOM 923 C C . VAL A 1 117 ? -10.882 5.091 20.183 1.00 97.50 117 VAL A C 1
ATOM 925 O O . VAL A 1 117 ? -10.677 4.369 21.154 1.00 97.50 117 VAL A O 1
ATOM 928 N N . ARG A 1 118 ? -11.961 4.941 19.400 1.00 97.25 118 ARG A N 1
ATOM 929 C CA . ARG A 1 118 ? -12.974 3.895 19.629 1.00 97.25 118 ARG A CA 1
ATOM 930 C C . ARG A 1 118 ? -12.387 2.489 19.520 1.00 97.25 118 ARG A C 1
ATOM 932 O O . ARG A 1 118 ? -12.651 1.685 20.406 1.00 97.25 118 ARG A O 1
ATOM 939 N N . ILE A 1 119 ? -11.563 2.207 18.508 1.00 96.75 119 ILE A N 1
ATOM 940 C CA . ILE A 1 119 ? -10.909 0.899 18.360 1.00 96.75 119 ILE A CA 1
ATOM 941 C C . ILE A 1 119 ? -9.970 0.612 19.530 1.00 96.75 119 ILE A C 1
ATOM 943 O O . ILE A 1 119 ? -10.076 -0.445 20.150 1.00 96.75 119 ILE A O 1
ATOM 947 N N . VAL A 1 120 ? -9.050 1.529 19.843 1.00 97.94 120 VAL A N 1
ATOM 948 C CA . VAL A 1 120 ? -8.057 1.300 20.903 1.00 97.94 120 VAL A CA 1
ATOM 949 C C . VAL A 1 120 ? -8.761 1.166 22.254 1.00 97.94 120 VAL A C 1
ATOM 951 O O . VAL A 1 120 ? -8.481 0.231 22.999 1.00 97.94 120 VAL A O 1
ATOM 954 N N . MET A 1 121 ? -9.756 2.012 22.540 1.00 97.75 121 MET A N 1
ATOM 955 C CA . MET A 1 121 ? -10.602 1.883 23.729 1.00 97.75 121 MET A CA 1
ATOM 956 C C . MET A 1 121 ? -11.309 0.519 23.777 1.00 97.75 121 MET A C 1
ATOM 958 O O . MET A 1 121 ? -11.305 -0.131 24.820 1.00 97.75 121 MET A O 1
ATOM 962 N N . GLN A 1 122 ? -11.885 0.054 22.664 1.00 96.69 122 GLN A N 1
ATOM 963 C CA . GLN A 1 122 ? -12.547 -1.250 22.572 1.00 96.69 122 GLN A CA 1
ATOM 964 C C . GLN A 1 122 ? -11.572 -2.410 22.837 1.00 96.69 122 GLN A C 1
ATOM 966 O O . GLN A 1 122 ? -11.936 -3.352 23.543 1.00 96.69 122 GLN A O 1
ATOM 971 N N . LEU A 1 123 ? -10.340 -2.348 22.317 1.00 96.75 123 LEU A N 1
ATOM 972 C CA . LEU A 1 123 ? -9.290 -3.336 22.596 1.00 96.75 123 LEU A CA 1
ATOM 973 C C . LEU A 1 123 ? -8.931 -3.358 24.086 1.00 96.75 123 LEU A C 1
ATOM 975 O O . LEU A 1 123 ? -8.962 -4.426 24.693 1.00 96.75 123 LEU A O 1
ATOM 979 N N . LEU A 1 124 ? -8.681 -2.194 24.692 1.00 98.12 124 LEU A N 1
ATOM 980 C CA . LEU A 1 124 ? -8.333 -2.074 26.114 1.00 98.12 124 LEU A CA 1
ATOM 981 C C . LEU A 1 124 ? -9.455 -2.575 27.034 1.00 98.12 124 LEU A C 1
ATOM 983 O O . LEU A 1 124 ? -9.213 -3.340 27.966 1.00 98.12 124 LEU A O 1
ATOM 987 N N . LEU A 1 125 ? -10.707 -2.213 26.742 1.00 97.81 125 LEU A N 1
ATOM 988 C CA . LEU A 1 125 ? -11.871 -2.690 27.492 1.00 97.81 125 LEU A CA 1
ATOM 989 C C . LEU A 1 125 ? -12.016 -4.216 27.412 1.00 97.81 125 LEU A C 1
ATOM 991 O O . LEU A 1 125 ? -12.322 -4.869 28.412 1.00 97.81 125 LEU A O 1
ATOM 995 N N . ARG A 1 126 ? -11.787 -4.798 26.230 1.00 95.94 126 ARG A N 1
ATOM 996 C CA . ARG A 1 126 ? -11.857 -6.251 26.035 1.00 95.94 126 ARG A CA 1
ATOM 997 C C . ARG A 1 126 ? -10.683 -6.986 26.674 1.00 95.94 126 ARG A C 1
ATOM 999 O O . ARG A 1 126 ? -10.908 -8.098 27.157 1.00 95.94 126 ARG A O 1
ATOM 1006 N N . LEU A 1 127 ? -9.493 -6.381 26.693 1.00 95.25 127 LEU A N 1
ATOM 1007 C CA . LEU A 1 127 ? -8.301 -6.881 27.379 1.00 95.25 127 LEU A CA 1
ATOM 1008 C C . LEU A 1 127 ? -8.540 -6.951 28.891 1.00 95.25 127 LEU A C 1
ATOM 1010 O O . LEU A 1 127 ? -8.434 -8.029 29.472 1.00 95.25 127 LEU A O 1
ATOM 1014 N N . ASN A 1 128 ? -9.005 -5.854 29.499 1.00 95.12 128 ASN A N 1
ATOM 1015 C CA . ASN A 1 128 ? -9.369 -5.800 30.921 1.00 95.12 128 ASN A CA 1
ATOM 1016 C C . ASN A 1 128 ? -10.423 -6.852 31.288 1.00 95.12 128 ASN A C 1
ATOM 1018 O O . ASN A 1 128 ? -10.383 -7.454 32.360 1.00 95.12 128 ASN A O 1
ATOM 1022 N N . ALA A 1 129 ? -11.367 -7.097 30.379 1.00 95.06 129 ALA A N 1
ATOM 1023 C CA . ALA A 1 129 ? -12.413 -8.091 30.561 1.00 95.06 129 ALA A CA 1
ATOM 1024 C C . ALA A 1 129 ? -12.012 -9.526 30.173 1.00 95.06 129 ALA A C 1
ATOM 1026 O O . ALA A 1 129 ? -12.875 -10.404 30.210 1.00 95.06 129 ALA A O 1
ATOM 1027 N N . LYS A 1 130 ? -10.753 -9.762 29.769 1.00 93.62 130 LYS A N 1
ATOM 1028 C CA . LYS A 1 130 ? -10.229 -11.063 29.310 1.00 93.62 130 LYS A CA 1
ATOM 1029 C C . LYS A 1 130 ? -11.120 -11.718 28.243 1.00 93.62 130 LYS A C 1
ATOM 1031 O O . LYS A 1 130 ? -11.454 -12.895 28.313 1.00 93.62 130 LYS A O 1
ATOM 1036 N N . SER A 1 131 ? -11.566 -10.907 27.282 1.00 92.25 131 SER A N 1
ATOM 1037 C CA . SER A 1 131 ? -12.528 -11.283 26.227 1.00 92.25 131 SER A CA 1
ATOM 1038 C C . SER A 1 131 ? -11.947 -11.211 24.807 1.00 92.25 131 SER A C 1
ATOM 1040 O O . SER A 1 131 ? -12.672 -11.322 23.810 1.00 92.25 131 SER A O 1
ATOM 1042 N N . LEU A 1 132 ? -10.639 -10.978 24.701 1.00 90.38 132 LEU A N 1
ATOM 1043 C CA . LEU A 1 132 ? -9.894 -11.114 23.455 1.00 90.38 132 LEU A CA 1
ATOM 1044 C C . LEU A 1 132 ? -9.490 -12.587 23.285 1.00 90.38 132 LEU A C 1
ATOM 1046 O O . LEU A 1 132 ? -8.986 -13.165 24.244 1.00 90.38 132 LEU A O 1
ATOM 1050 N N . PRO A 1 133 ? -9.715 -13.213 22.117 1.00 86.25 133 PRO A N 1
ATOM 1051 C CA . PRO A 1 133 ? -9.183 -14.545 21.848 1.00 86.25 133 PRO A CA 1
ATOM 1052 C C . PRO A 1 133 ? -7.653 -14.494 21.799 1.00 86.25 133 PRO A C 1
ATOM 1054 O O . PRO A 1 133 ? -7.113 -13.734 20.995 1.00 86.25 133 PRO A O 1
ATOM 1057 N N . ASP A 1 134 ? -6.967 -15.299 22.618 1.00 83.88 134 ASP A N 1
ATOM 1058 C CA . ASP A 1 134 ? -5.501 -15.233 22.757 1.00 83.88 134 ASP A CA 1
ATOM 1059 C C . ASP A 1 134 ? -4.759 -15.277 21.419 1.00 83.88 134 ASP A C 1
ATOM 1061 O O . ASP A 1 134 ? -3.914 -14.411 21.201 1.00 83.88 134 ASP A O 1
ATOM 1065 N N . PRO A 1 135 ? -5.082 -16.178 20.473 1.00 83.56 135 PRO A N 1
ATOM 1066 C CA . PRO A 1 135 ? -4.339 -16.215 19.222 1.00 83.56 135 PRO A CA 1
ATOM 1067 C C . PRO A 1 135 ? -4.591 -14.984 18.350 1.00 83.56 135 PRO A C 1
ATOM 1069 O O . PRO A 1 135 ? -3.659 -14.456 17.765 1.00 83.56 135 PRO A O 1
ATOM 1072 N N . GLU A 1 136 ? -5.830 -14.482 18.288 1.00 81.62 136 GLU A N 1
ATOM 1073 C CA . GLU A 1 136 ? -6.141 -13.264 17.523 1.00 81.62 136 GLU A CA 1
ATOM 1074 C C . GLU A 1 136 ? -5.462 -12.039 18.144 1.00 81.62 136 GLU A C 1
ATOM 1076 O O . GLU A 1 136 ? -5.052 -11.124 17.431 1.00 81.62 136 GLU A O 1
ATOM 1081 N N . TRP A 1 137 ? -5.330 -12.028 19.471 1.00 89.50 137 TRP A N 1
ATOM 1082 C CA . TRP A 1 137 ? -4.664 -10.965 20.203 1.00 89.50 137 TRP A CA 1
ATOM 1083 C C . TRP A 1 137 ? -3.147 -10.989 20.042 1.00 89.50 137 TRP A C 1
ATOM 1085 O O . TRP A 1 137 ? -2.576 -9.952 19.723 1.00 89.50 137 TRP A O 1
ATOM 1095 N N . GLN A 1 138 ? -2.504 -12.149 20.205 1.00 88.00 138 GLN A N 1
ATOM 1096 C CA . GLN A 1 138 ? -1.067 -12.291 19.939 1.00 88.00 138 GLN A CA 1
ATOM 1097 C C . GLN A 1 138 ? -0.761 -11.903 18.505 1.00 88.00 138 GLN A C 1
ATOM 1099 O O . GLN A 1 138 ? 0.087 -11.055 18.254 1.00 88.00 138 GLN A O 1
ATOM 1104 N N . ALA A 1 139 ? -1.582 -12.396 17.583 1.00 82.00 139 ALA A N 1
ATOM 1105 C CA . ALA A 1 139 ? -1.457 -12.027 16.203 1.00 82.00 139 ALA A CA 1
ATOM 1106 C C . ALA A 1 139 ? -1.579 -10.484 16.059 1.00 82.00 139 ALA A C 1
ATOM 1108 O O . ALA A 1 139 ? -0.729 -9.853 15.444 1.00 82.00 139 ALA A O 1
ATOM 1109 N N . PHE A 1 140 ? -2.568 -9.823 16.653 1.00 88.31 140 PHE A N 1
ATOM 1110 C CA . PHE A 1 140 ? -2.625 -8.357 16.600 1.00 88.31 140 PHE A CA 1
ATOM 1111 C C . PHE A 1 140 ? -1.363 -7.661 17.151 1.00 88.31 140 PHE A C 1
ATOM 1113 O O . PHE A 1 140 ? -0.933 -6.650 16.596 1.00 88.31 140 PHE A O 1
ATOM 1120 N N . LEU A 1 141 ? -0.763 -8.181 18.224 1.00 90.81 141 LEU A N 1
ATOM 1121 C CA . LEU A 1 141 ? 0.461 -7.630 18.813 1.00 90.81 141 LEU A CA 1
ATOM 1122 C C . LEU A 1 141 ? 1.696 -7.808 17.920 1.00 90.81 141 LEU A C 1
ATOM 1124 O O . LEU A 1 141 ? 2.581 -6.949 17.955 1.00 90.81 141 LEU A O 1
ATOM 1128 N N . ASP A 1 142 ? 1.723 -8.847 17.092 1.00 87.00 142 ASP A N 1
ATOM 1129 C CA . ASP A 1 142 ? 2.800 -9.100 16.130 1.00 87.00 142 ASP A CA 1
ATOM 1130 C C . ASP A 1 142 ? 2.756 -8.162 14.913 1.00 87.00 142 ASP A C 1
ATOM 1132 O O . ASP A 1 142 ? 3.703 -8.120 14.135 1.00 87.00 142 ASP A O 1
ATOM 1136 N N . LEU A 1 143 ? 1.678 -7.386 14.730 1.00 85.31 143 LEU A N 1
ATOM 1137 C CA . LEU A 1 143 ? 1.610 -6.403 13.650 1.00 85.31 143 LEU A CA 1
ATOM 1138 C C . LEU A 1 143 ? 2.684 -5.325 13.805 1.00 85.31 143 LEU A C 1
ATOM 1140 O O . LEU A 1 143 ? 2.865 -4.746 14.887 1.00 85.31 143 LEU A O 1
ATOM 1144 N N . GLN A 1 144 ? 3.311 -4.990 12.676 1.00 86.50 144 GLN A N 1
ATOM 1145 C CA . GLN A 1 144 ? 4.282 -3.914 12.594 1.00 86.50 144 GLN A CA 1
ATOM 1146 C C . GLN A 1 144 ? 3.636 -2.579 12.976 1.00 86.50 144 GLN A C 1
ATOM 1148 O O . GLN A 1 144 ? 2.584 -2.190 12.461 1.00 86.50 144 GLN A O 1
ATOM 1153 N N . SER A 1 145 ? 4.265 -1.873 13.914 1.00 87.06 145 SER A N 1
ATOM 1154 C CA . SER A 1 145 ? 3.761 -0.599 14.435 1.00 87.06 145 SER A CA 1
ATOM 1155 C C . SER A 1 145 ? 4.441 0.615 13.808 1.00 87.06 145 SER A C 1
ATOM 1157 O O . SER A 1 145 ? 3.850 1.691 13.807 1.00 87.06 145 SER A O 1
ATOM 1159 N N . HIS A 1 146 ? 5.682 0.454 13.330 1.00 86.50 146 HIS A N 1
ATOM 1160 C CA . HIS A 1 146 ? 6.590 1.547 12.958 1.00 86.50 146 HIS A CA 1
ATOM 1161 C C . HIS A 1 146 ? 6.651 2.676 14.003 1.00 86.50 146 HIS A C 1
ATOM 1163 O O . HIS A 1 146 ? 6.798 3.853 13.674 1.00 86.50 146 HIS A O 1
ATOM 1169 N N . VAL A 1 147 ? 6.453 2.343 15.284 1.00 89.38 147 VAL A N 1
ATOM 1170 C CA . VAL A 1 147 ? 6.240 3.347 16.333 1.00 89.38 147 VAL A CA 1
ATOM 1171 C C . VAL A 1 147 ? 7.468 4.235 16.543 1.00 89.38 147 VAL A C 1
ATOM 1173 O O . VAL A 1 147 ? 7.315 5.428 16.803 1.00 89.38 147 VAL A O 1
ATOM 1176 N N . ASP A 1 148 ? 8.675 3.690 16.394 1.00 88.69 148 ASP A N 1
ATOM 1177 C CA . ASP A 1 148 ? 9.921 4.432 16.597 1.00 88.69 148 ASP A CA 1
ATOM 1178 C C . ASP A 1 148 ? 10.245 5.335 15.393 1.00 88.69 148 ASP A C 1
ATOM 1180 O O . ASP A 1 148 ? 10.675 6.481 15.561 1.00 88.69 148 ASP A O 1
ATOM 1184 N N . GLU A 1 149 ? 9.948 4.883 14.173 1.00 85.50 149 GLU A N 1
ATOM 1185 C CA . GLU A 1 149 ? 10.039 5.688 12.952 1.00 85.50 149 GLU A CA 1
ATOM 1186 C C . GLU A 1 149 ? 9.012 6.824 12.962 1.00 85.50 149 GLU A C 1
ATOM 1188 O O . GLU A 1 149 ? 9.338 7.970 12.650 1.00 85.50 149 GLU A O 1
ATOM 1193 N N . ILE A 1 150 ? 7.777 6.546 13.391 1.00 83.38 150 ILE A N 1
ATOM 1194 C CA . ILE A 1 150 ? 6.745 7.577 13.545 1.00 83.38 150 ILE A CA 1
ATOM 1195 C C . ILE A 1 150 ? 7.158 8.596 14.612 1.00 83.38 150 ILE A C 1
ATOM 1197 O O . ILE A 1 150 ? 6.988 9.795 14.396 1.00 83.38 150 ILE A O 1
ATOM 1201 N N . ARG A 1 151 ? 7.718 8.145 15.744 1.00 88.75 151 ARG A N 1
ATOM 1202 C CA . ARG A 1 151 ? 8.179 9.026 16.830 1.00 88.75 151 ARG A CA 1
ATOM 1203 C C . ARG A 1 151 ? 9.312 9.952 16.390 1.00 88.75 151 ARG A C 1
ATOM 1205 O O . ARG A 1 151 ? 9.357 11.103 16.815 1.00 88.75 151 ARG A O 1
ATOM 1212 N N . SER A 1 152 ? 10.235 9.456 15.569 1.00 83.19 152 SER A N 1
ATOM 1213 C CA . SER A 1 152 ? 11.378 10.236 15.075 1.00 83.19 152 SER A CA 1
ATOM 1214 C C . SER A 1 152 ? 11.036 11.133 13.879 1.00 83.19 152 SER A C 1
ATOM 1216 O O . SER A 1 152 ? 11.725 12.131 13.649 1.00 83.19 152 SER A O 1
ATOM 1218 N N . SER A 1 153 ? 9.959 10.831 13.149 1.00 80.44 153 SER A N 1
ATOM 1219 C CA . SER A 1 153 ? 9.505 11.613 11.999 1.00 80.44 153 SER A CA 1
ATOM 1220 C C . SER A 1 153 ? 9.104 13.044 12.373 1.00 80.44 153 SER A C 1
ATOM 1222 O O . SER A 1 153 ? 8.324 13.284 13.293 1.00 80.44 153 SER A O 1
ATOM 1224 N N . GLN A 1 154 ? 9.601 14.008 11.595 1.00 82.69 154 GLN A N 1
ATOM 1225 C CA . GLN A 1 154 ? 9.267 15.434 11.716 1.00 82.69 154 GLN A CA 1
ATOM 1226 C C . GLN A 1 154 ? 8.268 15.904 10.648 1.00 82.69 154 GLN A C 1
ATOM 1228 O O . GLN A 1 154 ? 8.051 17.105 10.485 1.00 82.69 154 GLN A O 1
ATOM 1233 N N . ILE A 1 155 ? 7.667 14.970 9.903 1.00 76.81 155 ILE A N 1
ATOM 1234 C CA . ILE A 1 155 ? 6.674 15.286 8.875 1.00 76.81 155 ILE A CA 1
ATOM 1235 C C . ILE A 1 155 ? 5.405 15.801 9.559 1.00 76.81 155 ILE A C 1
ATOM 1237 O O . ILE A 1 155 ? 4.871 15.164 10.470 1.00 76.81 155 ILE A O 1
ATOM 1241 N N . LYS A 1 156 ? 4.932 16.962 9.107 1.00 78.88 156 LYS A N 1
ATOM 1242 C CA . LYS A 1 156 ? 3.735 17.630 9.618 1.00 78.88 156 LYS A CA 1
ATOM 1243 C C . LYS A 1 156 ? 2.618 17.586 8.583 1.00 78.88 156 LYS A C 1
ATOM 1245 O O . LYS A 1 156 ? 2.890 17.650 7.386 1.00 78.88 156 LYS A O 1
ATOM 1250 N N . ASN A 1 157 ? 1.379 17.484 9.053 1.00 77.88 157 ASN A N 1
ATOM 1251 C CA . ASN A 1 157 ? 0.195 17.685 8.223 1.00 77.88 157 ASN A CA 1
ATOM 1252 C C . ASN A 1 157 ? -0.049 19.187 7.958 1.00 77.88 157 ASN A C 1
ATOM 1254 O O . ASN A 1 157 ? 0.710 20.046 8.411 1.00 77.88 157 ASN A O 1
ATOM 1258 N N . GLU A 1 158 ? -1.120 19.495 7.229 1.00 78.25 158 GLU A N 1
ATOM 1259 C CA . GLU A 1 158 ? -1.550 20.864 6.902 1.00 78.25 158 GLU A CA 1
ATOM 1260 C C . GLU A 1 158 ? -1.800 21.753 8.133 1.00 78.25 158 GLU A C 1
ATOM 1262 O O . GLU A 1 158 ? -1.537 22.953 8.086 1.00 78.25 158 GLU A O 1
ATOM 1267 N N . ASP A 1 159 ? -2.185 21.155 9.262 1.00 81.06 159 ASP A N 1
ATOM 1268 C CA . ASP A 1 159 ? -2.376 21.843 10.544 1.00 81.06 159 ASP A CA 1
ATOM 1269 C C . ASP A 1 159 ? -1.069 22.025 11.343 1.00 81.06 159 ASP A C 1
ATOM 1271 O O . ASP A 1 159 ? -1.074 22.531 12.466 1.00 81.06 159 ASP A O 1
ATOM 1275 N N . GLY A 1 160 ? 0.075 21.589 10.804 1.00 83.81 160 GLY A N 1
ATOM 1276 C CA . GLY A 1 160 ? 1.379 21.686 11.462 1.00 83.81 160 GLY A CA 1
ATOM 1277 C C . GLY A 1 160 ? 1.640 20.628 12.545 1.00 83.81 160 GLY A C 1
ATOM 1278 O O . GLY A 1 160 ? 2.621 20.752 13.287 1.00 83.81 160 GLY A O 1
ATOM 1279 N N . LEU A 1 161 ? 0.807 19.587 12.635 1.00 82.12 161 LEU A N 1
ATOM 1280 C CA . LEU A 1 161 ? 0.902 18.510 13.623 1.00 82.12 161 LEU A CA 1
ATOM 1281 C C . LEU A 1 161 ? 1.605 17.277 13.047 1.00 82.12 161 LEU A C 1
ATOM 1283 O O . LEU A 1 161 ? 1.403 16.906 11.891 1.00 82.12 161 LEU A O 1
ATOM 1287 N N . THR A 1 162 ? 2.421 16.612 13.867 1.00 84.25 162 THR A N 1
ATOM 1288 C CA . THR A 1 162 ? 3.046 15.335 13.495 1.00 84.25 162 THR A CA 1
ATOM 1289 C C . THR A 1 162 ? 2.108 14.163 13.776 1.00 84.25 162 THR A C 1
ATOM 1291 O O . THR A 1 162 ? 1.260 14.214 14.672 1.00 84.25 162 THR A O 1
ATOM 1294 N N . THR A 1 163 ? 2.307 13.052 13.066 1.00 86.19 163 THR A N 1
ATOM 1295 C CA . THR A 1 163 ? 1.593 11.796 13.346 1.00 86.19 163 THR A CA 1
ATOM 1296 C C . THR A 1 163 ? 1.830 11.312 14.778 1.00 86.19 163 THR A C 1
ATOM 1298 O O . THR A 1 163 ? 0.902 10.824 15.422 1.00 86.19 163 THR A O 1
ATOM 1301 N N . TRP A 1 164 ? 3.047 11.486 15.310 1.00 93.19 164 TRP A N 1
ATOM 1302 C CA . TRP A 1 164 ? 3.356 11.142 16.700 1.00 93.19 164 TRP A CA 1
ATOM 1303 C C . TRP A 1 164 ? 2.494 11.928 17.693 1.00 93.19 164 TRP A C 1
ATOM 1305 O O . TRP A 1 164 ? 1.907 11.334 18.595 1.00 93.19 164 TRP A O 1
ATOM 1315 N N . HIS A 1 165 ? 2.326 13.236 17.481 1.00 93.06 165 HIS A N 1
ATOM 1316 C CA . HIS A 1 165 ? 1.470 14.054 18.338 1.00 93.06 165 HIS A CA 1
ATOM 1317 C C . HIS A 1 165 ? 0.009 13.575 18.323 1.00 93.06 165 HIS A C 1
ATOM 1319 O O . HIS A 1 165 ? -0.638 13.475 19.367 1.00 93.06 165 HIS A O 1
ATOM 1325 N N . ALA A 1 166 ? -0.509 13.194 17.150 1.00 91.38 166 ALA A N 1
ATOM 1326 C CA . ALA A 1 166 ? -1.842 12.604 17.050 1.00 91.38 166 ALA A CA 1
ATOM 1327 C C . ALA A 1 166 ? -1.945 11.273 17.823 1.00 91.38 166 ALA A C 1
ATOM 1329 O O . ALA A 1 166 ? -2.941 11.034 18.512 1.00 91.38 166 ALA A O 1
ATOM 1330 N N . ILE A 1 167 ? -0.915 10.418 17.757 1.00 95.69 167 ILE A N 1
ATOM 1331 C CA . ILE A 1 167 ? -0.843 9.167 18.528 1.00 95.69 167 ILE A CA 1
ATOM 1332 C C . ILE A 1 167 ? -0.867 9.443 20.032 1.00 95.69 167 ILE A C 1
ATOM 1334 O O . ILE A 1 167 ? -1.597 8.756 20.747 1.00 95.69 167 ILE A O 1
ATOM 1338 N N . GLU A 1 168 ? -0.120 10.433 20.522 1.00 97.50 168 GLU A N 1
ATOM 1339 C CA . GLU A 1 168 ? -0.117 10.815 21.939 1.00 97.50 168 GLU A CA 1
ATOM 1340 C C . GLU A 1 168 ? -1.520 11.200 22.416 1.00 97.50 168 GLU A C 1
ATOM 1342 O O . GLU A 1 168 ? -2.020 10.629 23.389 1.00 97.50 168 GLU A O 1
ATOM 1347 N N . LEU A 1 169 ? -2.195 12.091 21.682 1.00 96.69 169 LEU A N 1
ATOM 1348 C CA . LEU A 1 169 ? -3.551 12.540 22.006 1.00 96.69 169 LEU A CA 1
ATOM 1349 C C . LEU A 1 169 ? -4.559 11.384 21.999 1.00 96.69 169 LEU A C 1
ATOM 1351 O O . LEU A 1 169 ? -5.327 11.214 22.950 1.00 96.69 169 LEU A O 1
ATOM 1355 N N . MET A 1 170 ? -4.551 10.562 20.946 1.00 97.81 170 MET A N 1
ATOM 1356 C CA . MET A 1 170 ? -5.485 9.440 20.816 1.00 97.81 170 MET A CA 1
ATOM 1357 C C . MET A 1 170 ? -5.247 8.363 21.876 1.00 97.81 170 MET A C 1
ATOM 1359 O O . MET A 1 170 ? -6.210 7.819 22.418 1.00 97.81 170 MET A O 1
ATOM 1363 N N . SER A 1 171 ? -3.985 8.082 22.206 1.00 98.25 171 SER A N 1
ATOM 1364 C CA . SER A 1 171 ? -3.618 7.089 23.222 1.00 98.25 171 SER A CA 1
ATOM 1365 C C . SER A 1 171 ? -4.013 7.554 24.620 1.00 98.25 171 SER A C 1
ATOM 1367 O O . SER A 1 171 ? -4.573 6.772 25.390 1.00 98.25 171 SER A O 1
ATOM 1369 N N . GLN A 1 172 ? -3.810 8.839 24.927 1.00 98.38 172 GLN A N 1
ATOM 1370 C CA . GLN A 1 172 ? -4.245 9.429 26.190 1.00 98.38 172 GLN A CA 1
ATOM 1371 C C . GLN A 1 172 ? -5.772 9.390 26.328 1.00 98.38 172 GLN A C 1
ATOM 1373 O O . GLN A 1 172 ? -6.293 9.000 27.375 1.00 98.38 172 GLN A O 1
ATOM 1378 N N . ALA A 1 173 ? -6.497 9.735 25.259 1.00 97.88 173 ALA A N 1
ATOM 1379 C CA . ALA A 1 173 ? -7.952 9.655 25.233 1.00 97.88 173 ALA A CA 1
ATOM 1380 C C . ALA A 1 173 ? -8.438 8.210 25.436 1.00 97.88 173 ALA A C 1
ATOM 1382 O O . ALA A 1 173 ? -9.272 7.957 26.305 1.00 97.88 173 ALA A O 1
ATOM 1383 N N . ALA A 1 174 ? -7.893 7.248 24.685 1.00 98.12 174 ALA A N 1
ATOM 1384 C CA . ALA A 1 174 ? -8.277 5.842 24.792 1.00 98.12 174 ALA A CA 1
ATOM 1385 C C . ALA A 1 174 ? -7.990 5.264 26.188 1.00 98.12 174 ALA A C 1
ATOM 1387 O O . ALA A 1 174 ? -8.836 4.556 26.740 1.00 98.12 174 ALA A O 1
ATOM 1388 N N . SER A 1 175 ? -6.843 5.606 26.786 1.00 98.31 175 SER A N 1
ATOM 1389 C CA . SER A 1 175 ? -6.491 5.235 28.161 1.00 98.31 175 SER A CA 1
ATOM 1390 C C . SER A 1 175 ? -7.504 5.786 29.169 1.00 98.31 175 SER A C 1
ATOM 1392 O O . SER A 1 175 ? -8.111 5.027 29.928 1.00 98.31 175 SER A O 1
ATOM 1394 N N . SER A 1 176 ? -7.778 7.094 29.100 1.00 97.94 176 SER A N 1
ATOM 1395 C CA . SER A 1 176 ? -8.701 7.774 30.012 1.00 97.94 176 SER A CA 1
ATOM 1396 C C . SER A 1 176 ? -10.125 7.218 29.931 1.00 97.94 176 SER A C 1
ATOM 1398 O O . SER A 1 176 ? -10.727 6.922 30.963 1.00 97.94 176 SER A O 1
ATOM 1400 N N . TYR A 1 177 ? -10.660 7.018 28.721 1.00 97.69 177 TYR A N 1
ATOM 1401 C CA . TYR A 1 177 ? -12.024 6.513 28.552 1.00 97.69 177 TYR A CA 1
ATOM 1402 C C . TYR A 1 177 ? -12.174 5.039 28.934 1.00 97.69 177 TYR A C 1
ATOM 1404 O O . TYR A 1 177 ? -13.210 4.663 29.480 1.00 97.69 177 TYR A O 1
ATOM 1412 N N . SER A 1 178 ? -11.165 4.206 28.670 1.00 97.12 178 SER A N 1
ATOM 1413 C CA . SER A 1 178 ? -11.207 2.779 29.019 1.00 97.12 178 SER A CA 1
ATOM 1414 C C . SER A 1 178 ? -10.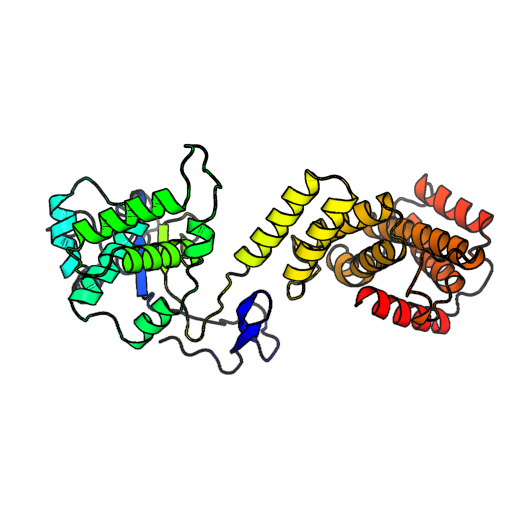910 2.496 30.496 1.00 97.12 178 SER A C 1
ATOM 1416 O O . SER A 1 178 ? -11.231 1.406 30.973 1.00 97.12 178 SER A O 1
ATOM 1418 N N . GLY A 1 179 ? -10.297 3.443 31.217 1.00 96.62 179 GLY A N 1
ATOM 1419 C CA . GLY A 1 179 ? -9.791 3.221 32.575 1.00 96.62 179 GLY A CA 1
ATOM 1420 C C . GLY A 1 179 ? -8.647 2.201 32.628 1.00 96.62 179 GLY A C 1
ATOM 1421 O O . GLY A 1 179 ? -8.443 1.558 33.661 1.00 96.62 179 GLY A O 1
ATOM 1422 N N . SER A 1 180 ? -7.949 2.002 31.504 1.00 95.44 180 SER A N 1
ATOM 1423 C CA . SER A 1 180 ? -6.866 1.029 31.382 1.00 95.44 180 SER A CA 1
ATOM 1424 C C . SER A 1 180 ? -5.733 1.313 32.367 1.00 95.44 180 SER A C 1
ATOM 1426 O O . SER A 1 180 ? -5.397 2.466 32.622 1.00 95.44 180 SER A O 1
ATOM 1428 N N . GLN A 1 181 ? -5.143 0.243 32.899 1.00 95.75 181 GLN A N 1
ATOM 1429 C CA . GLN A 1 181 ? -3.931 0.302 33.723 1.00 95.75 181 GLN A CA 1
ATOM 1430 C C . GLN A 1 181 ? -2.668 -0.034 32.915 1.00 95.75 181 GLN A C 1
ATOM 1432 O O . GLN A 1 181 ? -1.574 -0.080 33.470 1.00 95.75 181 GLN A O 1
ATOM 1437 N N . GLU A 1 182 ? -2.816 -0.281 31.611 1.00 97.50 182 GLU A N 1
ATOM 1438 C CA . GLU A 1 182 ? -1.685 -0.544 30.726 1.00 97.50 182 GLU A CA 1
ATOM 1439 C C . GLU A 1 182 ? -0.769 0.686 30.605 1.00 97.50 182 GLU A C 1
ATOM 1441 O O . GLU A 1 182 ? -1.264 1.821 30.561 1.00 97.50 182 GLU A O 1
ATOM 1446 N N . PRO A 1 183 ? 0.558 0.497 30.482 1.00 98.19 183 PRO A N 1
ATOM 1447 C CA . PRO A 1 183 ? 1.489 1.597 30.268 1.00 98.19 183 PRO A CA 1
ATOM 1448 C C . PRO A 1 183 ? 1.119 2.424 29.034 1.00 98.19 183 PRO A C 1
ATOM 1450 O O . PRO A 1 183 ? 0.792 1.879 27.978 1.00 98.19 183 PRO A O 1
ATOM 1453 N N . ILE A 1 184 ? 1.242 3.752 29.117 1.00 98.19 184 ILE A N 1
ATOM 1454 C CA . ILE A 1 184 ? 0.905 4.630 27.985 1.00 98.19 184 ILE A CA 1
ATOM 1455 C C . ILE A 1 184 ? 1.729 4.304 26.731 1.00 98.19 184 ILE A C 1
ATOM 1457 O O . ILE A 1 184 ? 1.201 4.365 25.625 1.00 98.19 184 ILE A O 1
ATOM 1461 N N . SER A 1 185 ? 2.982 3.873 26.899 1.00 97.75 185 SER A N 1
ATOM 1462 C CA . SER A 1 185 ? 3.853 3.427 25.807 1.00 97.75 185 SER A CA 1
ATOM 1463 C C . SER A 1 185 ? 3.295 2.206 25.077 1.00 97.75 185 SER A C 1
ATOM 1465 O O . SER A 1 185 ? 3.367 2.132 23.853 1.00 97.75 185 SER A O 1
ATOM 1467 N N . PHE A 1 186 ? 2.676 1.270 25.800 1.00 98.25 186 PHE A N 1
ATOM 1468 C CA . PHE A 1 186 ? 1.992 0.133 25.194 1.00 98.25 186 PHE A CA 1
ATOM 1469 C C . PHE A 1 186 ? 0.791 0.599 24.366 1.00 98.25 186 PHE A C 1
ATOM 1471 O O . PHE A 1 186 ? 0.657 0.211 23.207 1.00 98.25 186 PHE A O 1
ATOM 1478 N N . ILE A 1 187 ? -0.031 1.496 24.919 1.00 98.56 187 ILE A N 1
ATOM 1479 C CA . ILE A 1 187 ? -1.211 2.048 24.236 1.00 98.56 187 ILE A CA 1
ATOM 1480 C C . ILE A 1 187 ? -0.804 2.835 22.982 1.00 98.56 187 ILE A C 1
ATOM 1482 O O . ILE A 1 187 ? -1.437 2.676 21.942 1.00 98.56 187 ILE A O 1
ATOM 1486 N N . GLN A 1 188 ? 0.279 3.616 23.037 1.00 98.38 188 GLN A N 1
ATOM 1487 C CA . GLN A 1 188 ? 0.848 4.304 21.872 1.00 98.38 188 GLN A CA 1
ATOM 1488 C C . GLN A 1 188 ? 1.235 3.323 20.765 1.00 98.38 188 GLN A C 1
ATOM 1490 O O . GLN A 1 188 ? 0.898 3.550 19.602 1.00 98.38 188 GLN A O 1
ATOM 1495 N N . THR A 1 189 ? 1.860 2.198 21.116 1.00 97.69 189 THR A N 1
ATOM 1496 C CA . THR A 1 189 ? 2.188 1.149 20.146 1.00 97.69 189 THR A CA 1
ATOM 1497 C C . THR A 1 189 ? 0.928 0.487 19.576 1.00 97.69 189 THR A C 1
ATOM 1499 O O . THR A 1 189 ? 0.884 0.223 18.376 1.00 97.69 189 THR A O 1
ATOM 1502 N N . LEU A 1 190 ? -0.131 0.257 20.370 1.00 97.25 190 LEU A N 1
ATOM 1503 C CA . LEU A 1 190 ? -1.419 -0.226 19.837 1.00 97.25 190 LEU A CA 1
ATOM 1504 C C . LEU A 1 190 ? -2.039 0.779 18.859 1.00 97.25 190 LEU A C 1
ATOM 1506 O O . LEU A 1 190 ? -2.497 0.388 17.787 1.00 97.25 190 LEU A O 1
ATOM 1510 N N . THR A 1 191 ? -2.033 2.067 19.204 1.00 97.25 191 THR A N 1
ATOM 1511 C CA . THR A 1 191 ? -2.539 3.143 18.344 1.00 97.25 191 THR A CA 1
ATOM 1512 C C . THR A 1 191 ? -1.772 3.191 17.023 1.00 97.25 191 THR A C 1
ATOM 1514 O O . THR A 1 191 ? -2.395 3.228 15.965 1.00 97.25 191 THR A O 1
ATOM 1517 N N . ALA A 1 192 ? -0.438 3.115 17.066 1.00 92.75 192 ALA A N 1
ATOM 1518 C CA . ALA A 1 192 ? 0.404 3.057 15.874 1.00 92.75 192 ALA A CA 1
ATOM 1519 C C . ALA A 1 192 ? 0.069 1.835 15.000 1.00 92.75 192 ALA A C 1
ATOM 1521 O O . ALA A 1 192 ? -0.184 1.987 13.807 1.00 92.75 192 ALA A O 1
ATOM 1522 N N . ARG A 1 193 ? -0.063 0.639 15.598 1.00 93.12 193 ARG A N 1
ATOM 1523 C CA . ARG A 1 193 ? -0.493 -0.574 14.875 1.00 93.12 193 ARG A CA 1
ATOM 1524 C C . ARG A 1 193 ? -1.835 -0.386 14.175 1.00 93.12 193 ARG A C 1
ATOM 1526 O O . ARG A 1 193 ? -1.968 -0.789 13.024 1.00 93.12 193 ARG A O 1
ATOM 1533 N N . ILE A 1 194 ? -2.815 0.234 14.835 1.00 92.75 194 ILE A N 1
ATOM 1534 C CA . ILE A 1 194 ? -4.118 0.521 14.219 1.00 92.75 194 ILE A CA 1
ATOM 1535 C C . ILE A 1 194 ? -3.972 1.471 13.036 1.00 92.75 194 ILE A C 1
ATOM 1537 O O . ILE A 1 194 ? -4.556 1.202 11.990 1.00 92.75 194 ILE A O 1
ATOM 1541 N N . LEU A 1 195 ? -3.191 2.541 13.160 1.00 86.69 195 LEU A N 1
ATOM 1542 C CA . LEU A 1 195 ? -3.007 3.493 12.063 1.00 86.69 195 LEU A CA 1
ATOM 1543 C C . LEU A 1 195 ? -2.320 2.866 10.843 1.00 86.69 195 LEU A C 1
ATOM 1545 O O . LEU A 1 195 ? -2.685 3.195 9.721 1.00 86.69 195 LEU A O 1
ATOM 1549 N N . ILE A 1 196 ? -1.371 1.954 11.057 1.00 84.00 196 ILE A N 1
ATOM 1550 C CA . ILE A 1 196 ? -0.609 1.314 9.975 1.00 84.00 196 ILE A CA 1
ATOM 1551 C C . ILE A 1 196 ? -1.372 0.157 9.315 1.00 84.00 196 ILE A C 1
ATOM 1553 O O . ILE A 1 196 ? -1.254 -0.044 8.110 1.00 84.00 196 ILE A O 1
ATOM 1557 N N . ASN A 1 197 ? -2.162 -0.603 10.080 1.00 86.38 197 ASN A N 1
ATOM 1558 C CA . ASN A 1 197 ? -2.697 -1.895 9.627 1.00 86.38 197 ASN A CA 1
ATOM 1559 C C . ASN A 1 197 ? -4.225 -1.918 9.439 1.00 86.38 197 ASN A C 1
ATOM 1561 O O . ASN A 1 197 ? -4.808 -2.983 9.212 1.00 86.38 197 ASN A O 1
ATOM 1565 N N . SER A 1 198 ? -4.916 -0.788 9.598 1.00 86.94 198 SER A N 1
ATOM 1566 C CA . SER A 1 198 ? -6.371 -0.738 9.402 1.00 86.94 198 SER A CA 1
ATOM 1567 C C . SER A 1 198 ? -6.749 -0.681 7.927 1.00 86.94 198 SER A C 1
ATOM 1569 O O . SER A 1 198 ? -6.082 -0.046 7.119 1.00 86.94 198 SER A O 1
ATOM 1571 N N . HIS A 1 199 ? -7.872 -1.314 7.606 1.00 87.25 199 HIS A N 1
ATOM 1572 C CA . HIS A 1 199 ? -8.486 -1.291 6.286 1.00 87.25 199 HIS A CA 1
ATOM 1573 C C . HIS A 1 199 ? -9.781 -0.488 6.338 1.00 87.25 199 HIS A C 1
ATOM 1575 O O . HIS A 1 199 ? -10.530 -0.555 7.319 1.00 87.25 199 HIS A O 1
ATOM 1581 N N . THR A 1 200 ? -10.062 0.245 5.267 1.00 86.06 200 THR A N 1
ATOM 1582 C CA . THR A 1 200 ? -11.331 0.952 5.100 1.00 86.06 200 THR A CA 1
ATOM 1583 C C . THR A 1 200 ? -12.426 -0.047 4.740 1.00 86.06 200 THR A C 1
ATOM 1585 O O . THR A 1 200 ? -12.304 -0.797 3.773 1.00 86.06 200 THR A O 1
ATOM 1588 N N . LEU A 1 201 ? -13.507 -0.058 5.517 1.00 85.38 201 LEU A N 1
ATOM 1589 C CA . LEU A 1 201 ? -14.750 -0.724 5.137 1.00 85.38 201 LEU A CA 1
ATOM 1590 C C . LEU A 1 201 ? -15.468 0.138 4.111 1.00 85.38 201 LEU A C 1
ATOM 1592 O O . LEU A 1 201 ? -15.564 1.346 4.314 1.00 85.38 201 LEU A O 1
ATOM 1596 N N . THR A 1 202 ? -16.014 -0.463 3.060 1.00 84.44 202 THR A N 1
ATOM 1597 C CA . THR A 1 202 ? -16.667 0.289 1.987 1.00 84.44 202 THR A CA 1
ATOM 1598 C C . THR A 1 202 ? -18.065 -0.217 1.654 1.00 84.44 202 THR A C 1
ATOM 1600 O O . THR A 1 202 ? -18.411 -1.374 1.906 1.00 84.44 202 THR A O 1
ATOM 1603 N N . THR A 1 203 ? -18.885 0.666 1.082 1.00 75.38 203 THR A N 1
ATOM 1604 C CA . THR A 1 203 ? -20.122 0.287 0.388 1.00 75.38 203 THR A CA 1
ATOM 1605 C C . THR A 1 203 ? -19.795 -0.447 -0.922 1.00 75.38 203 THR A C 1
ATOM 1607 O O . THR A 1 203 ? -18.657 -0.392 -1.399 1.00 75.38 203 THR A O 1
ATOM 1610 N N . PRO A 1 204 ? -20.787 -1.078 -1.582 1.00 71.88 204 PRO A N 1
ATOM 1611 C CA . PRO A 1 204 ? -20.617 -1.577 -2.950 1.00 71.88 204 PRO A CA 1
ATOM 1612 C C . PRO A 1 204 ? -20.173 -0.505 -3.960 1.00 71.88 204 PRO A C 1
ATOM 1614 O O . PRO A 1 204 ? -19.574 -0.842 -4.977 1.00 71.88 204 PRO A O 1
ATOM 1617 N N . ASN A 1 205 ? -20.424 0.775 -3.661 1.00 74.31 205 ASN A N 1
ATOM 1618 C CA . ASN A 1 205 ? -20.010 1.920 -4.476 1.00 74.31 205 ASN A CA 1
ATOM 1619 C C . ASN A 1 205 ? -18.641 2.488 -4.064 1.00 74.31 205 ASN A C 1
ATOM 1621 O O . ASN A 1 205 ? -18.231 3.520 -4.584 1.00 74.31 205 ASN A O 1
ATOM 1625 N N . LEU A 1 206 ? -17.928 1.807 -3.160 1.00 76.88 206 LEU A N 1
ATOM 1626 C CA . LEU A 1 206 ? -16.619 2.192 -2.625 1.00 76.88 206 LEU A CA 1
ATOM 1627 C C . LEU A 1 206 ? -16.623 3.425 -1.703 1.00 76.88 206 LEU A C 1
ATOM 1629 O O . LEU A 1 206 ? -15.555 3.952 -1.394 1.00 76.88 206 LEU A O 1
ATOM 1633 N N . ASP A 1 207 ? -17.786 3.840 -1.194 1.00 77.75 207 ASP A N 1
ATOM 1634 C CA . ASP A 1 207 ? -17.857 4.895 -0.177 1.00 77.75 207 ASP A CA 1
ATOM 1635 C C . ASP A 1 207 ? -17.333 4.372 1.170 1.00 77.75 207 ASP A C 1
ATOM 1637 O O . ASP A 1 207 ? -17.706 3.261 1.567 1.00 77.75 207 ASP A O 1
ATOM 1641 N N . PRO A 1 208 ? -16.503 5.135 1.904 1.00 84.94 208 PRO A N 1
ATOM 1642 C CA . PRO A 1 208 ? -15.972 4.708 3.195 1.00 84.94 208 PRO A CA 1
ATOM 1643 C C . PRO A 1 208 ? -17.078 4.635 4.256 1.00 84.94 208 PRO A C 1
ATOM 1645 O O . PRO A 1 208 ? -17.761 5.614 4.531 1.00 84.94 208 PRO A O 1
ATOM 1648 N N . LEU A 1 209 ? -17.236 3.468 4.879 1.00 86.94 209 LEU A N 1
ATOM 1649 C CA . LEU A 1 209 ? -18.181 3.214 5.972 1.00 86.94 209 LEU A CA 1
ATOM 1650 C C . LEU A 1 209 ? -17.533 3.284 7.354 1.00 86.94 209 LEU A C 1
ATOM 1652 O O . LEU A 1 209 ? -18.232 3.440 8.358 1.00 86.94 209 LEU A O 1
ATOM 1656 N N . GLY A 1 210 ? -16.221 3.084 7.430 1.00 90.81 210 GLY A N 1
ATOM 1657 C CA . GLY A 1 210 ? -15.478 3.000 8.676 1.00 90.81 210 GLY A CA 1
ATOM 1658 C C . GLY A 1 210 ? -14.154 2.276 8.509 1.00 90.81 210 GLY A C 1
ATOM 1659 O O . GLY A 1 210 ? -13.666 2.079 7.398 1.00 90.81 210 GLY A O 1
ATOM 1660 N N . ILE A 1 211 ? -13.583 1.841 9.628 1.00 91.19 211 ILE A N 1
ATOM 1661 C CA . ILE A 1 211 ? -12.287 1.164 9.655 1.00 91.19 211 ILE A CA 1
ATOM 1662 C C . ILE A 1 211 ? -12.382 -0.174 10.379 1.00 91.19 211 ILE A C 1
ATOM 1664 O O . ILE A 1 211 ? -13.097 -0.332 11.373 1.00 91.19 211 ILE A O 1
ATOM 1668 N N . THR A 1 212 ? -11.629 -1.151 9.890 1.00 89.56 212 THR A N 1
ATOM 1669 C CA . THR A 1 212 ? -11.538 -2.480 10.482 1.00 89.56 212 THR A CA 1
ATOM 1670 C C . THR A 1 212 ? -10.098 -2.958 10.555 1.00 89.56 212 THR A C 1
ATOM 1672 O O . THR A 1 212 ? -9.262 -2.624 9.718 1.00 89.56 212 THR A O 1
ATOM 1675 N N . ASN A 1 213 ? -9.818 -3.783 11.557 1.00 82.00 213 ASN A N 1
ATOM 1676 C CA . ASN A 1 213 ? -8.632 -4.616 11.589 1.00 82.00 213 ASN A CA 1
ATOM 1677 C C . ASN A 1 213 ? -9.105 -6.071 11.707 1.00 82.00 213 ASN A C 1
ATOM 1679 O O . ASN A 1 213 ? -9.492 -6.552 12.777 1.00 82.00 213 ASN A O 1
ATOM 1683 N N . GLY A 1 214 ? -9.166 -6.739 10.560 1.00 62.31 214 GLY A N 1
ATOM 1684 C CA . GLY A 1 214 ? -9.342 -8.178 10.447 1.00 62.31 214 GLY A CA 1
ATOM 1685 C C . GLY A 1 214 ? -8.252 -8.682 9.532 1.00 62.31 214 GLY A C 1
ATOM 1686 O O . GLY A 1 214 ? -8.173 -8.225 8.398 1.00 62.31 214 GLY A O 1
ATOM 1687 N N . LEU A 1 215 ? -7.395 -9.572 10.021 1.00 56.78 215 LEU A N 1
ATOM 1688 C CA . LEU A 1 215 ? -6.289 -10.094 9.227 1.00 56.78 215 LEU A CA 1
ATOM 1689 C C . LEU A 1 215 ? -6.171 -11.620 9.402 1.00 56.78 215 LEU A C 1
ATOM 1691 O O . LEU A 1 215 ? -6.594 -12.135 10.442 1.00 56.78 215 LEU A O 1
ATOM 1695 N N . PRO A 1 216 ? -5.671 -12.342 8.379 1.00 48.53 216 PRO A N 1
ATOM 1696 C CA . PRO A 1 216 ? -5.429 -13.787 8.452 1.00 48.53 216 PRO A CA 1
ATOM 1697 C C . PRO A 1 216 ? -4.320 -14.111 9.455 1.00 48.53 216 PRO A C 1
ATOM 1699 O O . PRO A 1 216 ? -3.746 -13.212 10.050 1.00 48.53 216 PRO A O 1
ATOM 1702 N N . ASP A 1 217 ? -3.997 -15.383 9.630 1.00 42.31 217 ASP A N 1
ATOM 1703 C CA . ASP A 1 217 ? -2.783 -15.838 10.308 1.00 42.31 217 ASP A CA 1
ATOM 1704 C C . ASP A 1 217 ? -2.173 -16.984 9.481 1.00 42.31 217 ASP A C 1
ATOM 1706 O O . ASP A 1 217 ? -2.921 -17.917 9.157 1.00 42.31 217 ASP A O 1
ATOM 1710 N N . PRO A 1 218 ? -0.868 -16.965 9.130 1.00 46.97 218 PRO A N 1
ATOM 1711 C CA . PRO A 1 218 ? 0.123 -15.886 9.311 1.00 46.97 218 PRO A CA 1
ATOM 1712 C C . PRO A 1 218 ? -0.040 -14.716 8.323 1.00 46.97 218 PRO A C 1
ATOM 1714 O O . PRO A 1 218 ? -0.749 -14.823 7.321 1.00 46.97 218 PRO A O 1
ATOM 1717 N N . ARG A 1 219 ? 0.552 -13.552 8.634 1.00 59.06 219 ARG A N 1
ATOM 1718 C CA . ARG A 1 219 ? 0.214 -12.271 7.980 1.00 59.06 219 ARG A CA 1
ATOM 1719 C C . ARG A 1 219 ? 1.322 -11.666 7.134 1.00 59.06 219 ARG A C 1
ATOM 1721 O O . ARG A 1 219 ? 2.482 -11.804 7.495 1.00 59.06 219 ARG A O 1
ATOM 1728 N N . PRO A 1 220 ? 0.963 -10.921 6.076 1.00 47.50 220 PRO A N 1
ATOM 1729 C CA . PRO A 1 220 ? 1.879 -9.993 5.449 1.00 47.50 220 PRO A CA 1
ATOM 1730 C C . PRO A 1 220 ? 2.003 -8.716 6.296 1.00 47.50 220 PRO A C 1
ATOM 1732 O O . PRO A 1 220 ? 0.997 -8.125 6.684 1.00 47.50 220 PRO A O 1
ATOM 1735 N N . ASP A 1 221 ? 3.230 -8.265 6.514 1.00 40.25 221 ASP A N 1
ATOM 1736 C CA . ASP A 1 221 ? 3.625 -6.967 7.064 1.00 40.25 221 ASP A CA 1
ATOM 1737 C C . ASP A 1 221 ? 3.270 -5.816 6.108 1.00 40.25 221 ASP A C 1
ATOM 1739 O O . ASP A 1 221 ? 3.279 -4.647 6.500 1.00 40.25 221 ASP A O 1
ATOM 1743 N N . HIS A 1 222 ? 2.923 -6.120 4.850 1.00 48.25 222 HIS A N 1
ATOM 1744 C CA . HIS A 1 222 ? 2.602 -5.117 3.845 1.00 48.25 222 HIS A CA 1
ATOM 1745 C C . HIS A 1 222 ? 1.260 -5.329 3.156 1.00 48.25 222 HIS A C 1
ATOM 1747 O O . HIS A 1 222 ? 0.982 -6.348 2.522 1.00 48.25 222 HIS A O 1
ATOM 1753 N N . ASN A 1 223 ? 0.472 -4.259 3.193 1.00 50.34 223 ASN A N 1
ATOM 1754 C CA . ASN A 1 223 ? -0.462 -3.942 2.133 1.00 50.34 223 ASN A CA 1
ATOM 1755 C C . ASN A 1 223 ? 0.361 -3.686 0.852 1.00 50.34 223 ASN A C 1
ATOM 1757 O O . ASN A 1 223 ? 1.336 -2.932 0.894 1.00 50.34 223 ASN A O 1
ATOM 1761 N N . PHE A 1 224 ? -0.010 -4.281 -0.285 1.00 48.59 224 PHE A N 1
ATOM 1762 C CA . PHE A 1 224 ? 0.594 -3.963 -1.590 1.00 48.59 224 PHE A CA 1
ATOM 1763 C C . PHE A 1 224 ? 0.623 -2.441 -1.853 1.00 48.59 224 PHE A C 1
ATOM 1765 O O . PHE A 1 224 ? 1.537 -1.943 -2.515 1.00 48.59 224 PHE A O 1
ATOM 1772 N N . ASP A 1 225 ? -0.309 -1.696 -1.250 1.00 54.47 225 ASP A N 1
ATOM 1773 C CA . ASP A 1 225 ? -0.366 -0.237 -1.303 1.00 54.47 225 ASP A CA 1
ATOM 1774 C C . ASP A 1 225 ? 0.809 0.458 -0.595 1.00 54.47 225 ASP A C 1
ATOM 1776 O O . ASP A 1 225 ? 1.194 1.545 -1.011 1.00 54.47 225 ASP A O 1
ATOM 1780 N N . ALA A 1 226 ? 1.422 -0.136 0.436 1.00 57.44 226 ALA A N 1
ATOM 1781 C CA . ALA A 1 226 ? 2.532 0.475 1.179 1.00 57.44 226 ALA A CA 1
ATOM 1782 C C . ALA A 1 226 ? 3.846 0.448 0.381 1.00 57.44 226 ALA A C 1
ATOM 1784 O O . ALA A 1 226 ? 4.549 1.457 0.313 1.00 57.44 226 ALA A O 1
ATOM 1785 N N . VAL A 1 227 ? 4.143 -0.674 -0.289 1.00 64.12 227 VAL A N 1
ATOM 1786 C CA . VAL A 1 227 ? 5.288 -0.797 -1.212 1.00 64.12 227 VAL A CA 1
ATOM 1787 C C . VAL A 1 227 ? 5.119 0.170 -2.384 1.00 64.12 227 VAL A C 1
ATOM 1789 O O . VAL A 1 227 ? 6.042 0.908 -2.735 1.00 64.12 227 VAL A O 1
ATOM 1792 N N . GLN A 1 228 ? 3.907 0.227 -2.943 1.00 66.31 228 GLN A N 1
ATOM 1793 C CA . GLN A 1 228 ? 3.556 1.169 -3.998 1.00 66.31 228 GLN A CA 1
ATOM 1794 C C . GLN A 1 228 ? 3.679 2.628 -3.528 1.00 66.31 228 GLN A C 1
ATOM 1796 O O . GLN A 1 228 ? 4.320 3.429 -4.209 1.00 66.31 228 GLN A O 1
ATOM 1801 N N . ALA A 1 229 ? 3.137 2.980 -2.361 1.00 68.50 229 ALA A N 1
ATOM 1802 C CA . ALA A 1 229 ? 3.211 4.328 -1.801 1.00 68.50 229 ALA A CA 1
ATOM 1803 C C . ALA A 1 229 ? 4.655 4.747 -1.500 1.00 68.50 229 ALA A C 1
ATOM 1805 O O . ALA A 1 229 ? 5.039 5.876 -1.804 1.00 68.50 229 ALA A O 1
ATOM 1806 N N . ARG A 1 230 ? 5.485 3.837 -0.971 1.00 79.44 230 ARG A N 1
ATOM 1807 C CA . ARG A 1 230 ? 6.907 4.104 -0.726 1.00 79.44 230 ARG A CA 1
ATOM 1808 C C . ARG A 1 230 ? 7.656 4.364 -2.028 1.00 79.44 230 ARG A C 1
ATOM 1810 O O . ARG A 1 230 ? 8.394 5.345 -2.107 1.00 79.44 230 ARG A O 1
ATOM 1817 N N . ALA A 1 231 ? 7.444 3.535 -3.050 1.00 82.38 231 ALA A N 1
ATOM 1818 C CA . ALA A 1 231 ? 8.084 3.709 -4.350 1.00 82.38 231 ALA A CA 1
ATOM 1819 C C . ALA A 1 231 ? 7.659 5.020 -5.039 1.00 82.38 231 ALA A C 1
ATOM 1821 O O . ALA A 1 231 ? 8.508 5.737 -5.569 1.00 82.38 231 ALA A O 1
ATOM 1822 N N . VAL A 1 232 ? 6.371 5.378 -4.973 1.00 79.50 232 VAL A N 1
ATOM 1823 C CA . VAL A 1 232 ? 5.862 6.668 -5.475 1.00 79.50 232 VAL A CA 1
ATOM 1824 C C . VAL A 1 232 ? 6.451 7.842 -4.689 1.00 79.50 232 VAL A C 1
ATOM 1826 O O . VAL A 1 232 ? 6.866 8.828 -5.292 1.00 79.50 232 VAL A O 1
ATOM 1829 N N . GLY A 1 233 ? 6.549 7.734 -3.361 1.00 78.94 233 GLY A N 1
ATOM 1830 C CA . GLY A 1 233 ? 7.169 8.756 -2.516 1.00 78.94 233 GLY A CA 1
ATOM 1831 C C . GLY A 1 233 ? 8.632 9.014 -2.886 1.00 78.94 233 GLY A C 1
ATOM 1832 O O . GLY A 1 233 ? 9.029 10.165 -3.051 1.00 78.94 233 GLY A O 1
ATOM 1833 N N . LEU A 1 234 ? 9.411 7.951 -3.113 1.00 86.06 234 LEU A N 1
ATOM 1834 C CA . LEU A 1 234 ? 10.801 8.056 -3.576 1.00 86.06 234 LEU A CA 1
ATOM 1835 C C . LEU A 1 234 ? 10.906 8.695 -4.971 1.00 86.06 234 LEU A C 1
ATOM 1837 O O . LEU A 1 234 ? 11.824 9.474 -5.218 1.00 86.06 234 LEU A O 1
ATOM 1841 N N . GLN A 1 235 ? 9.971 8.403 -5.883 1.00 89.19 235 GLN A N 1
ATOM 1842 C CA . GLN A 1 235 ? 9.917 9.046 -7.204 1.00 89.19 235 GLN A CA 1
ATOM 1843 C C . GLN A 1 235 ? 9.622 10.549 -7.101 1.00 89.19 235 GLN A C 1
ATOM 1845 O O . GLN A 1 235 ? 10.241 11.357 -7.803 1.00 89.19 235 GLN A O 1
ATOM 1850 N N . ALA A 1 236 ? 8.683 10.929 -6.232 1.00 81.06 236 ALA A N 1
ATOM 1851 C CA . ALA A 1 236 ? 8.341 12.325 -5.989 1.00 81.06 236 ALA A CA 1
ATOM 1852 C C . ALA A 1 236 ? 9.536 13.091 -5.402 1.00 81.06 236 ALA A C 1
ATOM 1854 O O . ALA A 1 236 ? 9.886 14.156 -5.906 1.00 81.06 236 ALA A O 1
ATOM 1855 N N . GLU A 1 237 ? 10.222 12.513 -4.413 1.00 85.50 237 GLU A N 1
ATOM 1856 C CA . GLU A 1 237 ? 11.443 13.080 -3.832 1.00 85.50 237 GLU A CA 1
ATOM 1857 C C . GLU A 1 237 ? 12.550 13.232 -4.884 1.00 85.50 237 GLU A C 1
ATOM 1859 O O . GLU A 1 237 ? 13.118 14.315 -5.035 1.00 85.50 237 GLU A O 1
ATOM 1864 N N . ALA A 1 238 ? 12.797 12.194 -5.692 1.00 87.06 238 ALA A N 1
ATOM 1865 C CA . ALA A 1 238 ? 13.784 12.233 -6.769 1.00 87.06 238 ALA A CA 1
ATOM 1866 C C . ALA A 1 238 ? 13.526 13.362 -7.780 1.00 87.06 238 ALA A C 1
ATOM 1868 O O . ALA A 1 238 ? 14.473 13.942 -8.303 1.00 87.06 238 ALA A O 1
ATOM 1869 N N . SER A 1 239 ? 12.260 13.716 -8.020 1.00 82.88 239 SER A N 1
ATOM 1870 C CA . SER A 1 239 ? 11.879 14.790 -8.950 1.00 82.88 239 SER A CA 1
ATOM 1871 C C . SER A 1 239 ? 12.280 16.189 -8.459 1.00 82.88 239 SER A C 1
ATOM 1873 O O . SER A 1 239 ? 12.283 17.134 -9.243 1.00 82.88 239 SER A O 1
ATOM 1875 N N . THR A 1 240 ? 12.637 16.328 -7.179 1.00 87.69 240 THR A N 1
ATOM 1876 C CA . THR A 1 240 ? 13.081 17.592 -6.565 1.00 87.69 240 THR A CA 1
ATOM 1877 C C . THR A 1 240 ? 14.602 17.729 -6.465 1.00 87.69 240 THR A C 1
ATOM 1879 O O . THR A 1 240 ? 15.102 18.771 -6.041 1.00 87.69 240 THR A O 1
ATOM 1882 N N . LEU A 1 241 ? 15.354 16.691 -6.845 1.00 85.81 241 LEU A N 1
ATOM 1883 C CA . LEU A 1 241 ? 16.800 16.617 -6.657 1.00 85.81 241 LEU A CA 1
ATOM 1884 C C . LEU A 1 241 ? 17.571 16.730 -7.986 1.00 85.81 241 LEU A C 1
ATOM 1886 O O . LEU A 1 241 ? 17.039 16.398 -9.046 1.00 85.81 241 LEU A O 1
ATOM 1890 N N . PRO A 1 242 ? 18.855 17.142 -7.944 1.00 87.00 242 PRO A N 1
ATOM 1891 C CA . PRO A 1 242 ? 19.763 17.029 -9.087 1.00 87.00 242 PRO A CA 1
ATOM 1892 C C . PRO A 1 242 ? 19.927 15.573 -9.560 1.00 87.00 242 PRO A C 1
ATOM 1894 O O . PRO A 1 242 ? 19.710 14.635 -8.785 1.00 87.00 242 PRO A O 1
ATOM 1897 N N . GLN A 1 243 ? 20.303 15.374 -10.833 1.00 82.62 243 GLN A N 1
ATOM 1898 C CA . GLN A 1 243 ? 20.209 14.056 -11.473 1.00 82.62 243 GLN A CA 1
ATOM 1899 C C . GLN A 1 243 ? 21.028 12.957 -10.773 1.00 82.62 243 GLN A C 1
ATOM 1901 O O . GLN A 1 243 ? 20.542 11.835 -10.655 1.00 82.62 243 GLN A O 1
ATOM 1906 N N . ASP A 1 244 ? 22.219 13.275 -10.268 1.00 77.81 244 ASP A N 1
ATOM 1907 C CA . ASP A 1 244 ? 23.110 12.351 -9.556 1.00 77.81 244 ASP A CA 1
ATOM 1908 C C . ASP A 1 244 ? 22.470 11.772 -8.281 1.00 77.81 244 ASP A C 1
ATOM 1910 O O . ASP A 1 244 ? 22.497 10.560 -8.056 1.00 77.81 244 ASP A O 1
ATOM 1914 N N . ARG A 1 245 ? 21.822 12.620 -7.473 1.00 81.56 245 ARG A N 1
ATOM 1915 C CA . ARG A 1 245 ? 21.129 12.203 -6.244 1.00 81.56 245 ARG A CA 1
ATOM 1916 C C . ARG A 1 245 ? 19.785 11.540 -6.533 1.00 81.56 245 ARG A C 1
ATOM 1918 O O . ARG A 1 245 ? 19.415 10.580 -5.855 1.00 81.56 245 ARG A O 1
ATOM 1925 N N . ALA A 1 246 ? 19.083 11.994 -7.569 1.00 89.19 246 ALA A N 1
ATOM 1926 C CA . ALA A 1 246 ? 17.834 11.384 -8.016 1.00 89.19 246 ALA A CA 1
ATOM 1927 C C . ALA A 1 246 ? 18.032 9.930 -8.494 1.00 89.19 246 ALA A C 1
ATOM 1929 O O . ALA A 1 246 ? 17.180 9.080 -8.233 1.00 89.19 246 ALA A O 1
ATOM 1930 N N . ALA A 1 247 ? 19.169 9.609 -9.126 1.00 89.12 247 ALA A N 1
ATOM 1931 C CA . ALA A 1 247 ? 19.469 8.261 -9.618 1.00 89.12 247 ALA A CA 1
ATOM 1932 C C . ALA A 1 247 ? 19.442 7.194 -8.508 1.00 89.12 247 ALA A C 1
ATOM 1934 O O . ALA A 1 247 ? 18.883 6.110 -8.696 1.00 89.12 247 ALA A O 1
ATOM 1935 N N . ALA A 1 248 ? 20.011 7.504 -7.338 1.00 88.69 248 ALA A N 1
ATOM 1936 C CA . ALA A 1 248 ? 20.050 6.589 -6.198 1.00 88.69 248 ALA A CA 1
ATOM 1937 C C . ALA A 1 248 ? 18.645 6.301 -5.643 1.00 88.69 248 ALA A C 1
ATOM 1939 O O . ALA A 1 248 ? 18.308 5.142 -5.388 1.00 88.69 248 ALA A O 1
ATOM 1940 N N . LEU A 1 249 ? 17.804 7.334 -5.521 1.00 89.00 249 LEU A N 1
ATOM 1941 C CA . LEU A 1 249 ? 16.419 7.187 -5.067 1.00 89.00 249 LEU A CA 1
ATOM 1942 C C . LEU A 1 249 ? 15.570 6.396 -6.064 1.00 89.00 249 LEU A C 1
ATOM 1944 O O . LEU A 1 249 ? 14.824 5.512 -5.655 1.00 89.00 249 LEU A O 1
ATOM 1948 N N . LEU A 1 250 ? 15.718 6.650 -7.367 1.00 92.38 250 LEU A N 1
ATOM 1949 C CA . LEU A 1 250 ? 14.992 5.919 -8.412 1.00 92.38 250 LEU A CA 1
ATOM 1950 C C . LEU A 1 250 ? 15.404 4.443 -8.464 1.00 92.38 250 LEU A C 1
ATOM 1952 O O . LEU A 1 250 ? 14.551 3.568 -8.606 1.00 92.38 250 LEU A O 1
ATOM 1956 N N . LYS A 1 251 ? 16.698 4.146 -8.286 1.00 90.81 251 LYS A N 1
ATOM 1957 C CA . LYS A 1 251 ? 17.187 2.766 -8.156 1.00 90.81 251 LYS A CA 1
ATOM 1958 C C . LYS A 1 251 ? 16.606 2.083 -6.916 1.00 90.81 251 LYS A C 1
ATOM 1960 O O . LYS A 1 251 ? 16.174 0.939 -7.011 1.00 90.81 251 LYS A O 1
ATOM 1965 N N . SER A 1 252 ? 16.563 2.786 -5.784 1.00 86.94 252 SER A N 1
ATOM 1966 C CA . SER A 1 252 ? 15.944 2.293 -4.548 1.00 86.94 252 SER A CA 1
ATOM 1967 C C . SER A 1 252 ? 14.448 2.015 -4.740 1.00 86.94 252 SER A C 1
ATOM 1969 O O . SER A 1 252 ? 13.977 0.927 -4.422 1.00 86.94 252 SER A O 1
ATOM 1971 N N . ALA A 1 253 ? 13.715 2.936 -5.375 1.00 87.50 253 ALA A N 1
ATOM 1972 C CA . ALA A 1 253 ? 12.297 2.777 -5.695 1.00 87.50 253 ALA A CA 1
ATOM 1973 C C . ALA A 1 253 ? 12.027 1.548 -6.579 1.00 87.50 253 ALA A C 1
ATOM 1975 O O . ALA A 1 253 ? 11.096 0.792 -6.313 1.00 87.50 253 ALA A O 1
ATOM 1976 N N . LEU A 1 254 ? 12.861 1.307 -7.599 1.00 89.62 254 LEU A N 1
ATOM 1977 C CA . LEU A 1 254 ? 12.782 0.092 -8.419 1.00 89.62 254 LEU A CA 1
ATOM 1978 C C . LEU A 1 254 ? 13.141 -1.177 -7.631 1.00 89.62 254 LEU A C 1
ATOM 1980 O O . LEU A 1 254 ? 12.569 -2.226 -7.910 1.00 89.62 254 LEU A O 1
ATOM 1984 N N . GLY A 1 255 ? 14.046 -1.085 -6.652 1.00 85.69 255 GLY A N 1
ATOM 1985 C CA . GLY A 1 255 ? 14.372 -2.175 -5.728 1.00 85.69 255 GLY A CA 1
ATOM 1986 C C . GLY A 1 255 ? 13.170 -2.597 -4.882 1.00 85.69 255 GLY A C 1
ATOM 1987 O O . GLY A 1 255 ? 12.827 -3.776 -4.868 1.00 85.69 255 GLY A O 1
ATOM 1988 N N . PHE A 1 256 ? 12.453 -1.634 -4.289 1.00 76.88 256 PHE A N 1
ATOM 1989 C CA . PHE A 1 256 ? 11.198 -1.899 -3.567 1.00 76.88 256 PHE A CA 1
ATOM 1990 C C . PHE A 1 256 ? 10.143 -2.585 -4.446 1.00 76.88 256 PHE A C 1
ATOM 1992 O O . PHE A 1 256 ? 9.349 -3.389 -3.964 1.00 76.88 256 PHE A O 1
ATOM 1999 N N . LEU A 1 257 ? 10.145 -2.299 -5.749 1.00 79.25 257 LEU A N 1
ATOM 2000 C CA . LEU A 1 257 ? 9.231 -2.895 -6.723 1.00 79.25 257 LEU A CA 1
ATOM 2001 C C . LEU A 1 257 ? 9.747 -4.212 -7.323 1.00 79.25 257 LEU A C 1
ATOM 2003 O O . LEU A 1 257 ? 9.134 -4.714 -8.261 1.00 79.25 257 LEU A O 1
ATOM 2007 N N . GLY A 1 258 ? 10.832 -4.798 -6.804 1.00 78.44 258 GLY A N 1
ATOM 2008 C CA . GLY A 1 258 ? 11.457 -6.000 -7.371 1.00 78.44 258 GLY A CA 1
ATOM 2009 C C . GLY A 1 258 ? 10.517 -7.209 -7.490 1.00 78.44 258 GLY A C 1
ATOM 2010 O O . GLY A 1 258 ? 10.609 -7.967 -8.452 1.00 78.44 258 GLY A O 1
ATOM 2011 N N . HIS A 1 259 ? 9.566 -7.349 -6.562 1.00 70.19 259 HIS A N 1
ATOM 2012 C CA . HIS A 1 259 ? 8.521 -8.383 -6.595 1.00 70.19 259 HIS A CA 1
ATOM 2013 C C . HIS A 1 259 ? 7.185 -7.890 -7.182 1.00 70.19 259 HIS A C 1
ATOM 2015 O O . HIS A 1 259 ? 6.230 -8.660 -7.295 1.00 70.19 259 HIS A O 1
ATOM 2021 N N . TYR A 1 260 ? 7.098 -6.612 -7.557 1.00 70.56 260 TYR A N 1
ATOM 2022 C CA . TYR A 1 260 ? 5.897 -6.009 -8.125 1.00 70.56 260 TYR A CA 1
ATOM 2023 C C . TYR A 1 260 ? 5.862 -6.224 -9.648 1.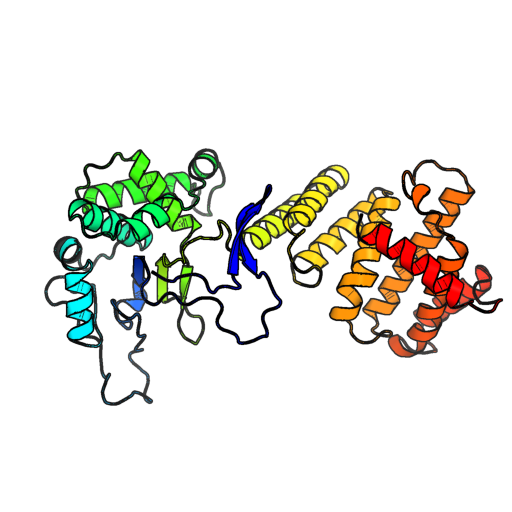00 70.56 260 TYR A C 1
ATOM 2025 O O . TYR A 1 260 ? 6.895 -6.094 -10.309 1.00 70.56 260 TYR A O 1
ATOM 2033 N N . PRO A 1 261 ? 4.696 -6.515 -10.260 1.00 77.81 261 PRO A N 1
ATOM 2034 C CA . PRO A 1 261 ? 4.621 -6.719 -11.703 1.00 77.81 261 PRO A CA 1
ATOM 2035 C C . PRO A 1 261 ? 5.173 -5.505 -12.478 1.00 77.81 261 PRO A C 1
ATOM 2037 O O . PRO A 1 261 ? 4.636 -4.403 -12.337 1.00 77.81 261 PRO A O 1
ATOM 2040 N N . PRO A 1 262 ? 6.193 -5.667 -13.347 1.00 83.25 262 PRO A N 1
ATOM 2041 C CA . PRO A 1 262 ? 6.895 -4.536 -13.967 1.00 83.25 262 PRO A CA 1
ATOM 2042 C C . PRO A 1 262 ? 6.001 -3.700 -14.892 1.00 83.25 262 PRO A C 1
ATOM 2044 O O . PRO A 1 262 ? 6.280 -2.533 -15.147 1.00 83.25 262 PRO A O 1
ATOM 2047 N N . HIS A 1 263 ? 4.905 -4.284 -15.379 1.00 80.50 263 HIS A N 1
ATOM 2048 C CA . HIS A 1 263 ? 3.919 -3.633 -16.234 1.00 80.50 263 HIS A CA 1
ATOM 2049 C C . HIS A 1 263 ? 2.788 -2.939 -15.455 1.00 80.50 263 HIS A C 1
ATOM 2051 O O . HIS A 1 263 ? 1.911 -2.347 -16.076 1.00 80.50 263 HIS A O 1
ATOM 2057 N N . ARG A 1 264 ? 2.737 -2.996 -14.122 1.00 80.62 264 ARG A N 1
ATOM 2058 C CA . ARG A 1 264 ? 1.726 -2.262 -13.343 1.00 80.62 264 ARG A CA 1
ATOM 2059 C C . ARG A 1 264 ? 2.319 -0.981 -12.775 1.00 80.62 264 ARG A C 1
ATOM 2061 O O . ARG A 1 264 ? 3.467 -0.970 -12.347 1.00 80.62 264 ARG A O 1
ATOM 2068 N N . GLN A 1 265 ? 1.537 0.100 -12.774 1.00 79.75 265 GLN A N 1
ATOM 2069 C CA . GLN A 1 265 ? 1.947 1.332 -12.095 1.00 79.75 265 GLN A CA 1
ATOM 2070 C C . GLN A 1 265 ? 2.222 1.039 -10.614 1.00 79.75 265 GLN A C 1
ATOM 2072 O O . GLN A 1 265 ? 1.465 0.271 -10.028 1.00 79.75 265 GLN A O 1
ATOM 2077 N N . PRO A 1 266 ? 3.276 1.622 -10.019 1.00 86.75 266 PRO A N 1
ATOM 2078 C CA . PRO A 1 266 ? 4.087 2.731 -10.530 1.00 86.75 266 PRO A CA 1
ATOM 2079 C C . PRO A 1 266 ? 5.351 2.305 -11.309 1.00 86.75 266 PRO A C 1
ATOM 2081 O O . PRO A 1 266 ? 6.089 3.173 -11.778 1.00 86.75 266 PRO A O 1
ATOM 2084 N N . SER A 1 267 ? 5.613 1.001 -11.488 1.00 87.56 267 SER A N 1
ATOM 2085 C CA . SER A 1 267 ? 6.872 0.494 -12.065 1.00 87.56 267 SER A CA 1
ATOM 2086 C C . SER A 1 267 ? 7.222 1.091 -13.441 1.00 87.56 267 SER A C 1
ATOM 2088 O O . SER A 1 267 ? 8.342 1.580 -13.588 1.00 87.56 267 SER A O 1
ATOM 2090 N N . PRO A 1 268 ? 6.311 1.155 -14.439 1.00 89.19 268 PRO A N 1
ATOM 2091 C CA . PRO A 1 268 ? 6.596 1.778 -15.733 1.00 89.19 268 PRO A CA 1
ATOM 2092 C C . PRO A 1 268 ? 6.950 3.265 -15.642 1.00 89.19 268 PRO A C 1
ATOM 2094 O O . PRO A 1 268 ? 7.811 3.729 -16.388 1.00 89.19 268 PRO A O 1
ATOM 2097 N N . SER A 1 269 ? 6.289 4.010 -14.749 1.00 91.69 269 SER A N 1
ATOM 2098 C CA . SER A 1 269 ? 6.547 5.440 -14.545 1.00 91.69 269 SER A CA 1
ATOM 2099 C C . SER A 1 269 ? 7.946 5.658 -13.971 1.00 91.69 269 SER A C 1
ATOM 2101 O O . SER A 1 269 ? 8.750 6.389 -14.548 1.00 91.69 269 SER A O 1
ATOM 2103 N N . ILE A 1 270 ? 8.273 4.948 -12.888 1.00 93.50 270 ILE A N 1
ATOM 2104 C CA . ILE A 1 270 ? 9.565 5.063 -12.203 1.00 93.50 270 ILE A CA 1
ATOM 2105 C C . ILE A 1 270 ? 10.703 4.606 -13.116 1.00 93.50 270 ILE A C 1
ATOM 2107 O O . ILE A 1 270 ? 11.726 5.283 -13.202 1.00 93.50 270 ILE A O 1
ATOM 2111 N N . LEU A 1 271 ? 10.516 3.502 -13.848 1.00 94.19 271 LEU A N 1
ATOM 2112 C CA . LEU A 1 271 ? 11.497 3.003 -14.811 1.00 94.19 271 LEU A CA 1
ATOM 2113 C C . LEU A 1 271 ? 11.776 4.034 -15.912 1.00 94.19 271 LEU A C 1
ATOM 2115 O O . LEU A 1 271 ? 12.928 4.231 -16.291 1.00 94.19 271 LEU A O 1
ATOM 2119 N N . HIS A 1 272 ? 10.742 4.721 -16.405 1.00 92.69 272 HIS A N 1
ATOM 2120 C CA . HIS A 1 272 ? 10.907 5.773 -17.403 1.00 92.69 272 HIS A CA 1
ATOM 2121 C C . HIS A 1 272 ? 11.676 6.980 -16.847 1.00 92.69 272 HIS A C 1
ATOM 2123 O O . HIS A 1 272 ? 12.609 7.454 -17.496 1.00 92.69 272 HIS A O 1
ATOM 2129 N N . THR A 1 273 ? 11.355 7.443 -15.634 1.00 93.00 273 THR A N 1
ATOM 2130 C CA . THR A 1 273 ? 12.109 8.521 -14.973 1.00 93.00 273 THR A CA 1
ATOM 2131 C C . THR A 1 273 ? 13.573 8.122 -14.753 1.00 93.00 273 THR A C 1
ATOM 2133 O O . THR A 1 273 ? 14.476 8.907 -15.043 1.00 93.00 273 THR A O 1
ATOM 2136 N N . ALA A 1 274 ? 13.821 6.888 -14.305 1.00 94.75 274 ALA A N 1
ATOM 2137 C CA . ALA A 1 274 ? 15.163 6.346 -14.108 1.00 94.75 274 ALA A CA 1
ATOM 2138 C C . ALA A 1 274 ? 15.952 6.262 -15.424 1.00 94.75 274 ALA A C 1
ATOM 2140 O O . ALA A 1 274 ? 17.130 6.612 -15.458 1.00 94.75 274 ALA A O 1
ATOM 2141 N N . PHE A 1 275 ? 15.297 5.864 -16.517 1.00 95.12 275 PHE A N 1
ATOM 2142 C CA . PHE A 1 275 ? 15.875 5.862 -17.860 1.00 95.12 275 PHE A CA 1
ATOM 2143 C C . PHE A 1 275 ? 16.308 7.262 -18.309 1.00 95.12 275 PHE A C 1
ATOM 2145 O O . PHE A 1 275 ? 17.456 7.443 -18.708 1.00 95.12 275 PHE A O 1
ATOM 2152 N N . LEU A 1 276 ? 15.427 8.263 -18.206 1.00 91.94 276 LEU A N 1
ATOM 2153 C CA . LEU A 1 276 ? 15.754 9.638 -18.601 1.00 91.94 276 LEU A CA 1
ATOM 2154 C C . LEU A 1 276 ? 16.909 10.213 -17.773 1.00 91.94 276 LEU A C 1
ATOM 2156 O O . LEU A 1 276 ? 17.795 10.871 -18.315 1.00 91.94 276 LEU A O 1
ATOM 2160 N N . ASN A 1 277 ? 16.926 9.922 -16.472 1.00 92.94 277 ASN A N 1
ATOM 2161 C CA . ASN A 1 277 ? 18.008 10.325 -15.583 1.00 92.94 277 ASN A CA 1
ATOM 2162 C C . ASN A 1 277 ? 19.349 9.665 -15.970 1.00 92.94 277 ASN A C 1
ATOM 2164 O O . ASN A 1 277 ? 20.375 10.343 -16.048 1.00 92.94 277 ASN A O 1
ATOM 2168 N N . ALA A 1 278 ? 19.335 8.369 -16.298 1.00 93.06 278 ALA A N 1
ATOM 2169 C CA . ALA A 1 278 ? 20.524 7.650 -16.751 1.00 93.06 278 ALA A CA 1
ATOM 2170 C C . ALA A 1 278 ? 21.069 8.198 -18.082 1.00 93.06 278 ALA A C 1
ATOM 2172 O O . ALA A 1 278 ? 22.281 8.322 -18.235 1.00 93.06 278 ALA A O 1
ATOM 2173 N N . ILE A 1 279 ? 20.197 8.584 -19.022 1.00 93.12 279 ILE A N 1
ATOM 2174 C CA . ILE A 1 279 ? 20.609 9.256 -20.266 1.00 93.12 279 ILE A CA 1
ATOM 2175 C C . ILE A 1 279 ? 21.243 10.620 -19.967 1.00 93.12 279 ILE A C 1
ATOM 2177 O O . ILE A 1 279 ? 22.321 10.917 -20.476 1.00 93.12 279 ILE A O 1
ATOM 2181 N N . ALA A 1 280 ? 20.612 11.436 -19.116 1.00 91.06 280 ALA A N 1
ATOM 2182 C CA . ALA A 1 280 ? 21.110 12.770 -18.775 1.00 91.06 280 ALA A CA 1
ATOM 2183 C C . ALA A 1 280 ? 22.487 12.740 -18.086 1.00 91.06 280 ALA A C 1
ATOM 2185 O O . ALA A 1 280 ? 23.294 13.646 -18.275 1.00 91.06 280 ALA A O 1
ATOM 2186 N N . THR A 1 281 ? 22.763 11.688 -17.315 1.00 90.38 281 THR A N 1
ATOM 2187 C CA . THR A 1 281 ? 24.044 11.470 -16.621 1.00 90.38 281 THR A CA 1
ATOM 2188 C C . THR A 1 281 ? 25.047 10.653 -17.437 1.00 90.38 281 THR A C 1
ATOM 2190 O O . THR A 1 281 ? 26.097 10.296 -16.911 1.00 90.38 281 THR A O 1
ATOM 2193 N N . GLN A 1 282 ? 24.740 10.337 -18.703 1.00 91.31 282 GLN A N 1
ATOM 2194 C CA . GLN A 1 282 ? 25.578 9.510 -19.586 1.00 91.31 282 GLN A CA 1
ATOM 2195 C C . GLN A 1 282 ? 25.910 8.125 -18.997 1.00 91.31 282 GLN A C 1
ATOM 2197 O O . GLN A 1 282 ? 26.918 7.502 -19.322 1.00 91.31 282 GLN A O 1
ATOM 2202 N N . SER A 1 283 ? 25.033 7.603 -18.138 1.00 91.19 283 SER A N 1
ATOM 2203 C CA . SER A 1 283 ? 25.143 6.266 -17.553 1.00 91.19 283 SER A CA 1
ATOM 2204 C C . SER A 1 283 ? 24.630 5.211 -18.541 1.00 91.19 283 SER A C 1
ATOM 2206 O O . SER A 1 283 ? 23.596 4.576 -18.316 1.00 91.19 283 SER A O 1
ATOM 2208 N N . TRP A 1 284 ? 25.335 5.030 -19.661 1.00 92.50 284 TRP A N 1
ATOM 2209 C CA . TRP A 1 284 ? 24.851 4.288 -20.835 1.00 92.50 284 TRP A CA 1
ATOM 2210 C C . TRP A 1 284 ? 24.436 2.842 -20.546 1.00 92.50 284 TRP A C 1
ATOM 2212 O O . TRP A 1 284 ? 23.372 2.409 -20.988 1.00 92.50 284 TRP A O 1
ATOM 2222 N N . ALA A 1 285 ? 25.222 2.104 -19.756 1.00 90.88 285 ALA A N 1
ATOM 2223 C CA . ALA A 1 285 ? 24.901 0.720 -19.400 1.00 90.88 285 ALA A CA 1
ATOM 2224 C C . ALA A 1 285 ? 23.615 0.606 -18.557 1.00 90.88 285 ALA A C 1
ATOM 2226 O O . ALA A 1 285 ? 22.814 -0.309 -18.751 1.00 90.88 285 ALA A O 1
ATOM 2227 N N . ILE A 1 286 ? 23.387 1.565 -17.654 1.00 91.88 286 ILE A N 1
ATOM 2228 C CA . ILE A 1 286 ? 22.176 1.631 -16.822 1.00 91.88 286 ILE A CA 1
ATOM 2229 C C . ILE A 1 286 ? 20.973 2.056 -17.672 1.00 91.88 286 ILE A C 1
ATOM 2231 O O . ILE A 1 286 ? 19.897 1.474 -17.561 1.00 91.88 286 ILE A O 1
ATOM 2235 N N . ALA A 1 287 ? 21.148 3.037 -18.560 1.00 94.62 287 ALA A N 1
ATOM 2236 C CA . ALA A 1 287 ? 20.095 3.447 -19.482 1.00 94.62 287 ALA A CA 1
ATOM 2237 C C . ALA A 1 287 ? 19.653 2.278 -20.380 1.00 94.62 287 ALA A C 1
ATOM 2239 O O . ALA A 1 287 ? 18.454 2.076 -20.583 1.00 94.62 287 ALA A O 1
ATOM 2240 N N . LEU A 1 288 ? 20.607 1.472 -20.862 1.00 95.62 288 LEU A N 1
ATOM 2241 C CA . LEU A 1 288 ? 20.317 0.295 -21.676 1.00 95.62 288 LEU A CA 1
ATOM 2242 C C . LEU A 1 288 ? 19.492 -0.734 -20.901 1.00 95.62 288 LEU A C 1
ATOM 2244 O O . LEU A 1 288 ? 18.485 -1.207 -21.423 1.00 95.62 288 LEU A O 1
ATOM 2248 N N . SER A 1 289 ? 19.863 -1.055 -19.658 1.00 94.12 289 SER A N 1
ATOM 2249 C CA . SER A 1 289 ? 19.115 -2.039 -18.866 1.00 94.12 289 SER A CA 1
ATOM 2250 C C . SER A 1 289 ? 17.666 -1.599 -18.628 1.00 94.12 289 SER A C 1
ATOM 2252 O O . SER A 1 289 ? 16.745 -2.398 -18.802 1.00 94.12 289 SER A O 1
ATOM 2254 N N . TYR A 1 290 ? 17.423 -0.317 -18.335 1.00 95.12 290 TYR A N 1
ATOM 2255 C CA . TYR A 1 290 ? 16.063 0.210 -18.185 1.00 95.12 290 TYR A CA 1
ATOM 2256 C C . TYR A 1 290 ? 15.268 0.202 -19.495 1.00 95.12 290 TYR A C 1
ATOM 2258 O O . TYR A 1 290 ? 14.096 -0.188 -19.497 1.00 95.12 290 TYR A O 1
ATOM 2266 N N . ALA A 1 291 ? 15.891 0.571 -20.617 1.00 96.75 291 ALA A N 1
ATOM 2267 C CA . ALA A 1 291 ? 15.243 0.526 -21.925 1.00 96.75 291 ALA A CA 1
ATOM 2268 C C . ALA A 1 291 ? 14.877 -0.912 -22.337 1.00 96.75 291 ALA A C 1
ATOM 2270 O O . ALA A 1 291 ? 13.778 -1.148 -22.840 1.00 96.75 291 ALA A O 1
ATOM 2271 N N . LEU A 1 292 ? 15.750 -1.887 -22.065 1.00 96.81 292 LEU A N 1
ATOM 2272 C CA . LEU A 1 292 ? 15.495 -3.301 -22.352 1.00 96.81 292 LEU A CA 1
ATOM 2273 C C . LEU A 1 292 ? 14.407 -3.891 -21.445 1.00 96.81 292 LEU A C 1
ATOM 2275 O O . LEU A 1 292 ? 13.547 -4.623 -21.937 1.00 96.81 292 LEU A O 1
ATOM 2279 N N . LYS A 1 293 ? 14.368 -3.523 -20.155 1.00 94.94 293 LYS A N 1
ATOM 2280 C CA . LYS A 1 293 ? 13.249 -3.873 -19.259 1.00 94.94 293 LYS A CA 1
ATOM 2281 C C . LYS A 1 293 ? 11.918 -3.373 -19.819 1.00 94.94 293 LYS A C 1
ATOM 2283 O O . LYS A 1 293 ? 10.952 -4.133 -19.865 1.00 94.94 293 LYS A O 1
ATOM 2288 N N . ALA A 1 294 ? 11.867 -2.128 -20.296 1.00 94.50 294 ALA A N 1
ATOM 2289 C CA . ALA A 1 294 ? 10.667 -1.595 -20.933 1.00 94.50 294 ALA A CA 1
ATOM 2290 C C . ALA A 1 294 ? 10.301 -2.381 -22.207 1.00 94.50 294 ALA A C 1
ATOM 2292 O O . ALA A 1 294 ? 9.162 -2.833 -22.334 1.00 94.50 294 ALA A O 1
ATOM 2293 N N . TYR A 1 295 ? 11.270 -2.615 -23.097 1.00 95.62 295 TYR A N 1
ATOM 2294 C CA . TYR A 1 295 ? 11.069 -3.309 -24.373 1.00 95.62 295 TYR A CA 1
ATOM 2295 C C . TYR A 1 295 ? 10.571 -4.757 -24.206 1.00 95.62 295 TYR A C 1
ATOM 2297 O O . TYR A 1 295 ? 9.653 -5.175 -24.919 1.00 95.62 295 TYR A O 1
ATOM 2305 N N . PHE A 1 296 ? 11.138 -5.521 -23.263 1.00 94.62 296 PHE A N 1
ATOM 2306 C CA . PHE A 1 296 ? 10.806 -6.936 -23.069 1.00 94.62 296 PHE A CA 1
ATOM 2307 C C . PHE A 1 296 ? 9.637 -7.183 -22.113 1.00 94.62 296 PHE A C 1
ATOM 2309 O O . PHE A 1 296 ? 8.852 -8.097 -22.362 1.00 94.62 296 PHE A O 1
ATOM 2316 N N . LEU A 1 297 ? 9.520 -6.414 -21.023 1.00 91.44 297 LEU A N 1
ATOM 2317 C CA . LEU A 1 297 ? 8.627 -6.752 -19.904 1.00 91.44 297 LEU A CA 1
ATOM 2318 C C . LEU A 1 297 ? 7.377 -5.868 -19.818 1.00 91.44 297 LEU A C 1
ATOM 2320 O O . LEU A 1 297 ? 6.406 -6.257 -19.170 1.00 91.44 297 LEU A O 1
ATOM 2324 N N . ILE A 1 298 ? 7.385 -4.685 -20.442 1.00 90.81 298 ILE A N 1
ATOM 2325 C CA . ILE A 1 298 ? 6.314 -3.684 -20.290 1.00 90.81 298 ILE A CA 1
ATOM 2326 C C . ILE A 1 298 ? 5.598 -3.447 -21.615 1.00 90.81 298 ILE A C 1
ATOM 2328 O O . ILE A 1 298 ? 4.390 -3.657 -21.724 1.00 90.81 298 ILE A O 1
ATOM 2332 N N . ASP A 1 299 ? 6.344 -3.050 -22.641 1.00 90.56 299 ASP A N 1
ATOM 2333 C CA . ASP A 1 299 ? 5.808 -2.633 -23.933 1.00 90.56 299 ASP A CA 1
ATOM 2334 C C . ASP A 1 299 ? 4.909 -3.680 -24.615 1.00 90.56 299 ASP A C 1
ATOM 2336 O O . ASP A 1 299 ? 3.861 -3.282 -25.122 1.00 90.56 299 ASP A O 1
ATOM 2340 N N . PRO A 1 300 ? 5.224 -4.994 -24.627 1.00 90.12 300 PRO A N 1
ATOM 2341 C CA . PRO A 1 300 ? 4.341 -5.994 -25.232 1.00 90.12 300 PRO A CA 1
ATOM 2342 C C . PRO A 1 300 ? 2.987 -6.122 -24.516 1.00 90.12 300 PRO A C 1
ATOM 2344 O O . PRO A 1 300 ? 2.000 -6.517 -25.134 1.00 90.12 300 PRO A O 1
ATOM 2347 N N . LEU A 1 301 ? 2.940 -5.804 -23.217 1.00 86.06 301 LEU A N 1
ATOM 2348 C CA . LEU A 1 301 ? 1.737 -5.911 -22.391 1.00 86.06 301 LEU A CA 1
ATOM 2349 C C . LEU A 1 301 ? 0.884 -4.641 -22.471 1.00 86.06 301 LEU A C 1
ATOM 2351 O O . LEU A 1 301 ? -0.339 -4.731 -22.573 1.00 86.06 301 LEU A O 1
ATOM 2355 N N . HIS A 1 302 ? 1.525 -3.468 -22.456 1.00 81.38 302 HIS A N 1
ATOM 2356 C CA . HIS A 1 302 ? 0.857 -2.165 -22.583 1.00 81.38 302 HIS A CA 1
ATOM 2357 C C . HIS A 1 302 ? 0.384 -1.893 -24.005 1.00 81.38 302 HIS A C 1
ATOM 2359 O O . HIS A 1 302 ? -0.711 -1.377 -24.216 1.00 81.38 302 HIS A O 1
ATOM 2365 N N . TYR A 1 303 ? 1.203 -2.268 -24.982 1.00 86.81 303 TYR A N 1
ATOM 2366 C CA . TYR A 1 303 ? 0.999 -1.977 -26.391 1.00 86.81 303 TYR A CA 1
ATOM 2367 C C . TYR A 1 303 ? 1.060 -3.287 -27.175 1.00 86.81 303 TYR A C 1
ATOM 2369 O O . TYR A 1 303 ? 2.074 -3.642 -27.778 1.00 86.81 303 TYR A O 1
ATOM 2377 N N . ARG A 1 304 ? -0.054 -4.030 -27.151 1.00 84.69 304 ARG A N 1
ATOM 2378 C CA . ARG A 1 304 ? -0.134 -5.379 -27.743 1.00 84.69 304 ARG A CA 1
ATOM 2379 C C . ARG A 1 304 ? 0.258 -5.408 -29.222 1.00 84.69 304 ARG A C 1
ATOM 2381 O O . ARG A 1 304 ? 0.875 -6.368 -29.672 1.00 84.69 304 ARG A O 1
ATOM 2388 N N . SER A 1 305 ? -0.067 -4.353 -29.973 1.00 87.50 305 SER A N 1
ATOM 2389 C CA . SER A 1 305 ? 0.375 -4.220 -31.363 1.00 87.50 305 SER A CA 1
ATOM 2390 C C . SER A 1 305 ? 1.874 -3.913 -31.441 1.00 87.50 305 SER A C 1
ATOM 2392 O O . SER A 1 305 ? 2.371 -2.972 -30.816 1.00 87.50 305 SER A O 1
ATOM 2394 N N . SER A 1 306 ? 2.604 -4.677 -32.257 1.00 85.75 306 SER A N 1
ATOM 2395 C CA . SER A 1 306 ? 4.027 -4.440 -32.527 1.00 85.75 306 SER A CA 1
ATOM 2396 C C . SER A 1 306 ? 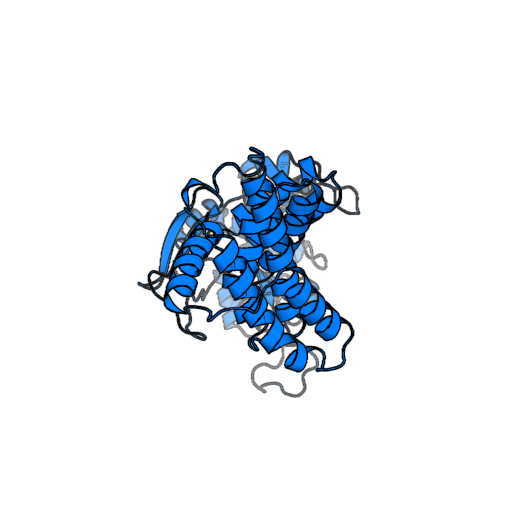4.289 -3.118 -33.257 1.00 85.75 306 SER A C 1
ATOM 2398 O O . SER A 1 306 ? 5.377 -2.564 -33.099 1.00 85.75 306 SER A O 1
ATOM 2400 N N . TRP A 1 307 ? 3.290 -2.590 -33.975 1.00 90.75 307 TRP A N 1
ATOM 2401 C CA . TRP A 1 307 ? 3.299 -1.289 -34.653 1.00 90.75 307 TRP A CA 1
ATOM 2402 C C . TRP A 1 307 ? 2.482 -0.223 -33.906 1.00 90.75 307 TRP A C 1
ATOM 2404 O O . TRP A 1 307 ? 2.013 0.744 -34.499 1.00 90.75 307 TRP A O 1
ATOM 2414 N N . HIS A 1 308 ? 2.271 -0.359 -32.596 1.00 93.62 308 HIS A N 1
ATOM 2415 C CA . HIS A 1 308 ? 1.716 0.753 -31.826 1.00 93.62 308 HIS A CA 1
ATOM 2416 C C . HIS A 1 308 ? 2.695 1.951 -31.851 1.00 93.62 308 HIS A C 1
ATOM 2418 O O . HIS A 1 308 ? 3.888 1.731 -31.613 1.00 93.62 308 HIS A O 1
ATOM 2424 N N . PRO A 1 309 ? 2.243 3.205 -32.068 1.00 90.94 309 PRO A N 1
ATOM 2425 C CA . PRO A 1 309 ? 3.132 4.364 -32.227 1.00 90.94 309 PRO A CA 1
ATOM 2426 C C . PRO A 1 309 ? 4.172 4.516 -31.112 1.00 90.94 309 PRO A C 1
ATOM 2428 O O . PRO A 1 309 ? 5.363 4.632 -31.388 1.00 90.94 309 PRO A O 1
ATOM 2431 N N . VAL A 1 310 ? 3.753 4.386 -29.846 1.00 88.00 310 VAL A N 1
ATOM 2432 C CA . VAL A 1 310 ? 4.666 4.453 -28.686 1.00 88.00 310 VAL A CA 1
ATOM 2433 C C . VAL A 1 310 ? 5.734 3.360 -28.732 1.00 88.00 310 VAL A C 1
ATOM 2435 O O . VAL A 1 310 ? 6.887 3.613 -28.396 1.00 88.00 310 VAL A O 1
ATOM 2438 N N . ARG A 1 311 ? 5.377 2.148 -29.171 1.00 92.69 311 ARG A N 1
ATOM 2439 C CA . ARG A 1 311 ? 6.307 1.019 -29.248 1.00 92.69 311 ARG A CA 1
ATOM 2440 C C . ARG A 1 311 ? 7.349 1.244 -30.333 1.00 92.69 311 ARG A C 1
ATOM 2442 O O . ARG A 1 311 ? 8.529 1.017 -30.098 1.00 92.69 311 ARG A O 1
ATOM 2449 N N . VAL A 1 312 ? 6.922 1.731 -31.495 1.00 93.75 312 VAL A N 1
ATOM 2450 C CA . VAL A 1 312 ? 7.821 2.052 -32.611 1.00 93.75 312 VAL A CA 1
ATOM 2451 C C . VAL A 1 312 ? 8.789 3.173 -32.220 1.00 93.75 312 VAL A C 1
ATOM 2453 O O . VAL A 1 312 ? 9.992 3.037 -32.430 1.00 93.75 312 VAL A O 1
ATOM 2456 N N . VAL A 1 313 ? 8.303 4.227 -31.557 1.00 93.56 313 VAL A N 1
ATOM 2457 C CA . VAL A 1 313 ? 9.158 5.313 -31.049 1.00 93.56 313 VAL A CA 1
ATOM 2458 C C . VAL A 1 313 ? 10.120 4.817 -29.963 1.00 93.56 313 VAL A C 1
ATOM 2460 O O . VAL A 1 313 ? 11.296 5.167 -29.980 1.00 93.56 313 VAL A O 1
ATOM 2463 N N . ARG A 1 314 ? 9.682 3.958 -29.033 1.00 94.00 314 ARG A N 1
ATOM 2464 C CA . ARG A 1 314 ? 10.572 3.386 -28.005 1.00 94.00 314 ARG A CA 1
ATOM 2465 C C . ARG A 1 314 ? 11.654 2.487 -28.600 1.00 94.00 314 ARG A C 1
ATOM 2467 O O . ARG A 1 314 ? 12.799 2.568 -28.165 1.00 94.00 314 ARG A O 1
ATOM 2474 N N . LYS A 1 315 ? 11.331 1.698 -29.629 1.00 95.94 315 LYS A N 1
ATOM 2475 C CA . LYS A 1 315 ? 12.331 0.943 -30.401 1.00 95.94 315 LYS A CA 1
ATOM 2476 C C . LYS A 1 315 ? 13.330 1.872 -31.082 1.00 95.94 315 LYS A C 1
ATOM 2478 O O . LYS A 1 315 ? 14.520 1.589 -31.048 1.00 95.94 315 LYS A O 1
ATOM 2483 N N . TRP A 1 316 ? 12.871 2.991 -31.643 1.00 96.00 316 TRP A N 1
ATOM 2484 C CA . TRP A 1 316 ? 13.750 4.009 -32.222 1.00 96.00 316 TRP A CA 1
ATOM 2485 C C . TRP A 1 316 ? 14.714 4.600 -31.193 1.00 96.00 316 TRP A C 1
ATOM 2487 O O . TRP A 1 316 ? 15.917 4.643 -31.433 1.00 96.00 316 TRP A O 1
ATOM 2497 N N . VAL A 1 317 ? 14.221 4.968 -30.009 1.00 95.69 317 VAL A N 1
ATOM 2498 C CA . VAL A 1 317 ? 15.076 5.431 -28.903 1.00 95.69 317 VAL A CA 1
ATOM 2499 C C . VAL A 1 317 ? 16.090 4.354 -28.495 1.00 95.69 317 VAL A C 1
ATOM 2501 O O . VAL A 1 317 ? 17.268 4.664 -28.317 1.00 95.69 317 VAL A O 1
ATOM 2504 N N . LEU A 1 318 ? 15.666 3.089 -28.400 1.00 97.06 318 LEU A N 1
ATOM 2505 C CA . LEU A 1 318 ? 16.556 1.967 -28.095 1.00 97.06 318 LEU A CA 1
ATOM 2506 C C . LEU A 1 318 ? 17.623 1.764 -29.183 1.00 97.06 318 LEU A C 1
ATOM 2508 O O . LEU A 1 318 ? 18.786 1.569 -28.846 1.00 97.06 318 LEU A O 1
ATOM 2512 N N . LEU A 1 319 ? 17.263 1.869 -30.467 1.00 96.56 319 LEU A N 1
ATOM 2513 C CA . LEU A 1 319 ? 18.210 1.810 -31.584 1.00 96.56 319 LEU A CA 1
ATOM 2514 C C . LEU A 1 319 ? 19.267 2.911 -31.465 1.00 96.56 319 LEU A C 1
ATOM 2516 O O . LEU A 1 319 ? 20.457 2.622 -31.549 1.00 96.56 319 LEU A O 1
ATOM 2520 N N . ARG A 1 320 ? 18.853 4.158 -31.206 1.00 95.50 320 ARG A N 1
ATOM 2521 C CA . ARG A 1 320 ? 19.778 5.291 -31.031 1.00 95.50 320 ARG A CA 1
ATOM 2522 C C . ARG A 1 320 ? 20.741 5.061 -29.865 1.00 95.50 320 ARG A C 1
ATOM 2524 O O . ARG A 1 320 ? 21.939 5.305 -30.005 1.00 95.50 320 ARG A O 1
ATOM 2531 N N . LEU A 1 321 ? 20.238 4.541 -28.746 1.00 96.06 321 LEU A N 1
ATOM 2532 C CA . LEU A 1 321 ? 21.064 4.182 -27.594 1.00 96.06 321 LEU A CA 1
ATOM 2533 C C . LEU A 1 321 ? 22.060 3.064 -27.931 1.00 96.06 321 LEU A C 1
ATOM 2535 O O . LEU A 1 321 ? 23.239 3.188 -27.615 1.00 96.06 321 LEU A O 1
ATOM 2539 N N . VAL A 1 322 ? 21.615 2.007 -28.612 1.00 95.12 322 VAL A N 1
ATOM 2540 C CA . VAL A 1 322 ? 22.487 0.913 -29.067 1.00 95.12 322 VAL A CA 1
ATOM 2541 C C . VAL A 1 322 ? 23.585 1.432 -29.993 1.00 95.12 322 VAL A C 1
ATOM 2543 O O . VAL A 1 322 ? 24.741 1.060 -29.820 1.00 95.12 322 VAL A O 1
ATOM 2546 N N . THR A 1 323 ? 23.267 2.326 -30.934 1.00 93.44 323 THR A N 1
ATOM 2547 C CA . THR A 1 323 ? 24.286 2.907 -31.821 1.00 93.44 323 THR A CA 1
ATOM 2548 C C . THR A 1 323 ? 25.283 3.796 -31.084 1.00 93.44 323 THR A C 1
ATOM 2550 O O . THR A 1 323 ? 26.467 3.761 -31.407 1.00 93.44 323 THR A O 1
ATOM 2553 N N . GLN A 1 324 ? 24.841 4.537 -30.060 1.00 93.44 324 GLN A N 1
ATOM 2554 C CA . GLN A 1 324 ? 25.739 5.317 -29.206 1.00 93.44 324 GLN A CA 1
ATOM 2555 C C . GLN A 1 324 ? 26.710 4.398 -28.454 1.00 93.44 324 GLN A C 1
ATOM 2557 O O . GLN A 1 324 ? 27.915 4.628 -28.459 1.00 93.44 324 GLN A O 1
ATOM 2562 N N . ILE A 1 325 ? 26.190 3.324 -27.854 1.00 93.06 325 ILE A N 1
ATOM 2563 C CA . ILE A 1 325 ? 26.980 2.310 -27.142 1.00 93.06 325 ILE A CA 1
ATOM 2564 C C . ILE A 1 325 ? 27.983 1.642 -28.088 1.00 93.06 325 ILE A C 1
ATOM 2566 O O . ILE A 1 325 ? 29.148 1.496 -27.733 1.00 93.06 325 ILE A O 1
ATOM 2570 N N . ALA A 1 326 ? 27.564 1.286 -29.305 1.00 91.06 326 ALA A N 1
ATOM 2571 C CA . ALA A 1 326 ? 28.442 0.693 -30.312 1.00 91.06 326 ALA A CA 1
ATOM 2572 C C . ALA A 1 326 ? 29.621 1.613 -30.684 1.00 91.06 326 ALA A C 1
ATOM 2574 O O . ALA A 1 326 ? 30.748 1.136 -30.831 1.00 91.06 326 ALA A O 1
ATOM 2575 N N . GLY A 1 327 ? 29.370 2.922 -30.806 1.00 90.31 327 GLY A N 1
ATOM 2576 C CA . GLY A 1 327 ? 30.408 3.926 -31.060 1.00 90.31 327 GLY A CA 1
ATOM 2577 C C . GLY A 1 327 ? 31.432 3.993 -29.929 1.00 90.31 327 GLY A C 1
ATOM 2578 O O . GLY A 1 327 ? 32.620 3.808 -30.168 1.00 90.31 327 GLY A O 1
ATOM 2579 N N . ILE A 1 328 ? 30.957 4.129 -28.690 1.00 89.62 328 ILE A N 1
ATOM 2580 C CA . ILE A 1 328 ? 31.800 4.181 -27.485 1.00 89.62 328 ILE A CA 1
ATOM 2581 C C . ILE A 1 328 ? 32.669 2.917 -27.352 1.00 89.62 328 ILE A C 1
ATOM 2583 O O . ILE A 1 328 ? 33.865 3.006 -27.075 1.00 89.62 328 ILE A O 1
ATOM 2587 N N . VAL A 1 329 ? 32.092 1.734 -27.602 1.00 87.31 329 VAL A N 1
ATOM 2588 C CA . VAL A 1 329 ? 32.834 0.459 -27.593 1.00 87.31 329 VAL A CA 1
ATOM 2589 C C . VAL A 1 329 ? 33.926 0.440 -28.665 1.00 87.31 329 VAL A C 1
ATOM 2591 O O . VAL A 1 329 ? 35.027 -0.039 -28.406 1.00 87.31 329 VAL A O 1
ATOM 2594 N N . SER A 1 330 ? 33.646 0.975 -29.856 1.00 86.31 330 SER A N 1
ATOM 2595 C CA . SER A 1 330 ? 34.620 1.032 -30.956 1.00 86.31 330 SER A CA 1
ATOM 2596 C C . SER A 1 330 ? 35.775 1.996 -30.666 1.00 86.31 330 SER A C 1
ATOM 2598 O O . SER A 1 330 ? 36.898 1.756 -31.100 1.00 86.31 330 SER A O 1
ATOM 2600 N N . GLU A 1 331 ? 35.508 3.064 -29.914 1.00 86.00 331 GLU A N 1
ATOM 2601 C CA . GLU A 1 331 ? 36.502 4.051 -29.471 1.00 86.00 331 GLU A CA 1
ATOM 2602 C C . GLU A 1 331 ? 37.341 3.571 -28.274 1.00 86.00 331 GLU A C 1
ATOM 2604 O O . GLU A 1 331 ? 38.347 4.193 -27.935 1.00 86.00 331 GLU A O 1
ATOM 2609 N N . GLY A 1 332 ? 36.961 2.453 -27.643 1.00 79.75 332 GLY A N 1
ATOM 2610 C CA . GLY A 1 332 ? 37.641 1.918 -26.462 1.00 79.75 332 GLY A CA 1
ATOM 2611 C C . GLY A 1 332 ? 37.412 2.744 -25.193 1.00 79.75 332 GLY A C 1
ATOM 2612 O O . GLY A 1 332 ? 38.218 2.674 -24.262 1.00 79.75 332 GLY A O 1
ATOM 2613 N N . ASP A 1 333 ? 36.335 3.533 -25.137 1.00 74.81 333 ASP A N 1
ATOM 2614 C CA . ASP A 1 333 ? 35.979 4.296 -23.944 1.00 74.81 333 ASP A CA 1
ATOM 2615 C C . ASP A 1 333 ? 35.427 3.357 -22.853 1.00 74.81 333 ASP A C 1
ATOM 2617 O O . ASP A 1 333 ? 34.444 2.632 -23.021 1.00 74.81 333 ASP A O 1
ATOM 2621 N N . GLY A 1 334 ? 36.082 3.385 -21.691 1.00 70.06 334 GLY A N 1
ATOM 2622 C CA . GLY A 1 334 ? 35.749 2.576 -20.522 1.00 70.06 334 GLY A CA 1
ATOM 2623 C C . GLY A 1 334 ? 34.481 3.012 -19.779 1.00 70.06 334 GLY A C 1
ATOM 2624 O O . GLY A 1 334 ? 34.285 2.574 -18.644 1.00 70.06 334 GLY A O 1
ATOM 2625 N N . SER A 1 335 ? 33.639 3.874 -20.354 1.00 72.94 335 SER A N 1
ATOM 2626 C CA . SER A 1 335 ? 32.361 4.311 -19.774 1.00 72.94 335 SER A CA 1
ATOM 2627 C C . SER A 1 335 ? 31.281 3.213 -19.750 1.00 72.94 335 SER A C 1
ATOM 2629 O O . SER A 1 335 ? 30.320 3.310 -18.984 1.00 72.94 335 SER A O 1
ATOM 2631 N N . ILE A 1 336 ? 31.456 2.112 -20.495 1.00 79.56 336 ILE A N 1
ATOM 2632 C CA . ILE A 1 336 ? 30.498 0.989 -20.587 1.00 79.56 336 ILE A CA 1
ATOM 2633 C C . ILE A 1 336 ? 31.031 -0.264 -19.866 1.00 79.56 336 ILE A C 1
ATOM 2635 O O . ILE A 1 336 ? 31.057 -1.381 -20.390 1.00 79.56 336 ILE A O 1
ATOM 2639 N N . LYS A 1 337 ? 31.455 -0.100 -18.609 1.00 74.50 337 LYS A N 1
ATOM 2640 C CA . LYS A 1 337 ? 31.931 -1.235 -17.803 1.00 74.50 337 LYS A CA 1
ATOM 2641 C C . LYS A 1 337 ? 30.818 -2.252 -17.573 1.00 74.50 337 LYS A C 1
ATOM 2643 O O . LYS A 1 337 ? 29.698 -1.908 -17.200 1.00 74.50 337 LYS A O 1
ATOM 2648 N N . GLY A 1 338 ? 31.154 -3.527 -17.738 1.00 81.06 338 GLY A N 1
ATOM 2649 C CA . GLY A 1 338 ? 30.286 -4.646 -17.379 1.00 81.06 338 GLY A CA 1
ATOM 2650 C C . GLY A 1 338 ? 29.331 -5.124 -18.472 1.00 81.06 338 GLY A C 1
ATOM 2651 O O . GLY A 1 338 ? 28.784 -6.210 -18.299 1.00 81.06 338 GLY A O 1
ATOM 2652 N N . LEU A 1 339 ? 29.162 -4.409 -19.595 1.00 84.62 339 LEU A N 1
ATOM 2653 C CA . LEU A 1 339 ? 28.445 -4.970 -20.755 1.00 84.62 339 LEU A CA 1
ATOM 2654 C C . LEU A 1 339 ? 29.311 -5.941 -21.571 1.00 84.62 339 LEU A C 1
ATOM 2656 O O . LEU A 1 339 ? 28.785 -6.867 -22.184 1.00 84.62 339 LEU A O 1
ATOM 2660 N N . GLU A 1 340 ? 30.634 -5.787 -21.511 1.00 85.19 340 GLU A N 1
ATOM 2661 C CA . GLU A 1 340 ? 31.623 -6.639 -22.191 1.00 85.19 340 GLU A CA 1
ATOM 2662 C C . GLU A 1 340 ? 31.429 -8.129 -21.873 1.00 85.19 340 GLU A C 1
ATOM 2664 O O . GLU A 1 340 ? 31.525 -8.977 -22.760 1.00 85.19 340 GLU A O 1
ATOM 2669 N N . LYS A 1 341 ? 31.058 -8.451 -20.623 1.00 86.69 341 LYS A N 1
ATOM 2670 C CA . LYS A 1 341 ? 30.842 -9.829 -20.148 1.00 86.69 341 LYS A CA 1
ATOM 2671 C C . LYS A 1 341 ? 29.746 -10.580 -20.915 1.00 86.69 341 LYS A C 1
ATOM 2673 O O . LYS A 1 341 ? 29.694 -11.804 -20.852 1.00 86.69 341 LYS A O 1
ATOM 2678 N N . PHE A 1 342 ? 28.848 -9.861 -21.590 1.00 88.38 342 PHE A N 1
ATOM 2679 C CA . PHE A 1 342 ? 27.743 -10.458 -22.335 1.00 88.38 342 PHE A CA 1
ATOM 2680 C C . PHE A 1 342 ? 28.101 -10.787 -23.789 1.00 88.38 342 PHE A C 1
ATOM 2682 O O . PHE A 1 342 ? 27.326 -11.491 -24.432 1.00 88.38 342 PHE A O 1
ATOM 2689 N N . GLY A 1 343 ? 29.244 -10.311 -24.309 1.00 90.06 343 GLY A N 1
ATOM 2690 C CA . GLY A 1 343 ? 29.690 -10.613 -25.676 1.00 90.06 343 GLY A CA 1
ATOM 2691 C C . GLY A 1 343 ? 28.667 -10.222 -26.749 1.00 90.06 343 GLY A C 1
ATOM 2692 O O . GLY A 1 343 ? 28.384 -11.018 -27.646 1.00 90.06 343 GLY A O 1
ATOM 2693 N N . ILE A 1 344 ? 28.060 -9.038 -26.602 1.00 92.56 344 ILE A N 1
ATOM 2694 C CA . ILE A 1 344 ? 26.975 -8.555 -27.467 1.00 92.56 344 ILE A CA 1
ATOM 2695 C C . ILE A 1 344 ? 27.543 -8.073 -28.800 1.00 92.56 344 ILE A C 1
ATOM 2697 O O . ILE A 1 344 ? 28.445 -7.233 -28.839 1.00 92.56 344 ILE A O 1
ATOM 2701 N N . ASN A 1 345 ? 26.962 -8.549 -29.897 1.00 92.56 345 ASN A N 1
ATOM 2702 C CA . ASN A 1 345 ? 27.229 -8.025 -31.225 1.00 92.56 345 ASN A CA 1
ATOM 2703 C C . ASN A 1 345 ? 26.307 -6.832 -31.516 1.00 92.56 345 ASN A C 1
ATOM 2705 O O . ASN A 1 345 ? 25.189 -6.975 -32.020 1.00 92.56 345 ASN A O 1
ATOM 2709 N N . TRP A 1 346 ? 26.799 -5.630 -31.215 1.00 91.44 346 TRP A N 1
ATOM 2710 C CA . TRP A 1 346 ? 26.031 -4.388 -31.347 1.00 91.44 346 TRP A CA 1
ATOM 2711 C C . TRP A 1 346 ? 25.537 -4.103 -32.769 1.00 91.44 346 TRP A C 1
ATOM 2713 O O . TRP A 1 346 ? 24.472 -3.508 -32.932 1.00 91.44 346 TRP A O 1
ATOM 2723 N N . GLN A 1 347 ? 26.258 -4.566 -33.794 1.00 89.31 347 GLN A N 1
ATOM 2724 C CA . GLN A 1 347 ? 25.849 -4.386 -35.186 1.00 89.31 347 GLN A CA 1
ATOM 2725 C C . GLN A 1 347 ? 24.616 -5.231 -35.520 1.00 89.31 347 GLN A C 1
ATOM 2727 O O . GLN A 1 347 ? 23.675 -4.732 -36.137 1.00 89.31 347 GLN A O 1
ATOM 2732 N N . ILE A 1 348 ? 24.591 -6.493 -35.080 1.00 90.56 348 ILE A N 1
ATOM 2733 C CA . ILE A 1 348 ? 23.436 -7.384 -35.271 1.00 90.56 348 ILE A CA 1
ATOM 2734 C C . ILE A 1 348 ? 22.218 -6.827 -34.527 1.00 90.56 348 ILE A C 1
ATOM 2736 O O . ILE A 1 348 ? 21.124 -6.781 -35.094 1.00 90.56 348 ILE A O 1
ATOM 2740 N N . VAL A 1 349 ? 22.413 -6.326 -33.302 1.00 93.19 349 VAL A N 1
ATOM 2741 C CA . VAL A 1 349 ? 21.343 -5.689 -32.519 1.00 93.19 349 VAL A CA 1
ATOM 2742 C C . VAL A 1 349 ? 20.772 -4.460 -33.221 1.00 93.19 349 VAL A C 1
ATOM 2744 O O . VAL A 1 349 ? 19.552 -4.344 -33.359 1.00 93.19 349 VAL A O 1
ATOM 2747 N N . ALA A 1 350 ? 21.634 -3.559 -33.699 1.00 92.75 350 ALA A N 1
ATOM 2748 C CA . ALA A 1 350 ? 21.204 -2.352 -34.395 1.00 92.75 350 ALA A CA 1
ATOM 2749 C C . ALA A 1 350 ? 20.415 -2.679 -35.675 1.00 92.75 350 ALA A C 1
ATOM 2751 O O . ALA A 1 350 ? 19.339 -2.123 -35.894 1.00 92.75 350 ALA A O 1
ATOM 2752 N N . VAL A 1 351 ? 20.899 -3.629 -36.483 1.00 90.56 351 VAL A N 1
ATOM 2753 C CA . VAL A 1 351 ? 20.211 -4.079 -37.704 1.00 90.56 351 VAL A CA 1
ATOM 2754 C C . VAL A 1 351 ? 18.849 -4.697 -37.379 1.00 90.56 351 VAL A C 1
ATOM 2756 O O . VAL A 1 351 ? 17.857 -4.376 -38.032 1.00 90.56 351 VAL A O 1
ATOM 2759 N N . GLY A 1 352 ? 18.772 -5.541 -36.350 1.00 91.88 352 GLY A N 1
ATOM 2760 C CA . GLY A 1 352 ? 17.522 -6.155 -35.909 1.00 91.88 352 GLY A CA 1
ATOM 2761 C C . GLY A 1 352 ? 16.460 -5.144 -35.484 1.00 91.88 352 GLY A C 1
ATOM 2762 O O . GLY A 1 352 ? 15.334 -5.168 -35.984 1.00 91.88 352 GLY A O 1
ATOM 2763 N N . LEU A 1 353 ? 16.837 -4.206 -34.609 1.00 93.81 353 LEU A N 1
ATOM 2764 C CA . LEU A 1 353 ? 15.949 -3.129 -34.169 1.00 93.81 353 LEU A CA 1
ATOM 2765 C C . LEU A 1 353 ? 15.516 -2.252 -35.344 1.00 93.81 353 LEU A C 1
ATOM 2767 O O . LEU A 1 353 ? 14.340 -1.905 -35.444 1.00 93.81 353 LEU A O 1
ATOM 2771 N N . PHE A 1 354 ? 16.440 -1.928 -36.253 1.00 94.56 354 PHE A N 1
ATOM 2772 C CA . PHE A 1 354 ? 16.135 -1.159 -37.453 1.00 94.56 354 PHE A CA 1
ATOM 2773 C C . PHE A 1 354 ? 15.069 -1.840 -38.318 1.00 94.56 354 PHE A C 1
ATOM 2775 O O . PHE A 1 354 ? 14.114 -1.175 -38.713 1.00 94.56 354 PHE A O 1
ATOM 2782 N N . HIS A 1 355 ? 15.174 -3.149 -38.564 1.00 91.94 355 HIS A N 1
ATOM 2783 C CA . HIS A 1 355 ? 14.152 -3.887 -39.313 1.00 91.94 355 HIS A CA 1
ATOM 2784 C C . HIS A 1 355 ? 12.782 -3.825 -38.626 1.00 91.94 355 HIS A C 1
ATOM 2786 O O . HIS A 1 355 ? 11.797 -3.475 -39.273 1.00 91.94 355 HIS A O 1
ATOM 2792 N N . GLU A 1 356 ? 12.714 -4.050 -37.308 1.00 92.94 356 GLU A N 1
ATOM 2793 C CA . GLU A 1 356 ? 11.451 -3.934 -36.565 1.00 92.94 356 GLU A CA 1
ATOM 2794 C C . GLU A 1 356 ? 10.809 -2.540 -36.666 1.00 92.94 356 GLU A C 1
ATOM 2796 O O . GLU A 1 356 ? 9.580 -2.416 -36.648 1.00 92.94 356 GLU A O 1
ATOM 2801 N N . ILE A 1 357 ? 11.625 -1.483 -36.723 1.00 95.12 357 ILE A N 1
ATOM 2802 C CA . ILE A 1 357 ? 11.157 -0.097 -36.833 1.00 95.12 357 ILE A CA 1
ATOM 2803 C C . ILE A 1 357 ? 10.759 0.224 -38.272 1.00 95.12 357 ILE A C 1
ATOM 2805 O O . ILE A 1 357 ? 9.716 0.835 -38.477 1.00 95.12 357 ILE A O 1
ATOM 2809 N N . SER A 1 358 ? 11.552 -0.193 -39.257 1.00 93.44 358 SER A N 1
ATOM 2810 C CA . SER A 1 358 ? 11.295 0.042 -40.681 1.00 93.44 358 SER A CA 1
ATOM 2811 C C . SER A 1 358 ? 9.995 -0.630 -41.131 1.00 93.44 358 SER A C 1
ATOM 2813 O O . SER A 1 358 ? 9.187 -0.009 -41.822 1.00 93.44 358 SER A O 1
ATOM 2815 N N . ASP A 1 359 ? 9.724 -1.840 -40.633 1.00 92.88 359 ASP A N 1
ATOM 2816 C CA . ASP A 1 359 ? 8.463 -2.546 -40.872 1.00 92.88 359 ASP A CA 1
ATOM 2817 C C . ASP A 1 359 ? 7.290 -1.882 -40.124 1.00 92.88 359 ASP A C 1
ATOM 2819 O O . ASP A 1 359 ? 6.176 -1.764 -40.645 1.00 92.88 359 ASP A O 1
ATOM 2823 N N . GLY A 1 360 ? 7.520 -1.414 -38.891 1.00 93.94 360 GLY A N 1
ATOM 2824 C CA . GLY A 1 360 ? 6.484 -0.835 -38.029 1.00 93.94 360 GLY A CA 1
ATOM 2825 C C . GLY A 1 360 ? 6.128 0.631 -38.316 1.00 93.94 360 GLY A C 1
ATOM 2826 O O . GLY A 1 360 ? 4.993 1.047 -38.068 1.00 93.94 360 GLY A O 1
ATOM 2827 N N . ALA A 1 361 ? 7.056 1.443 -38.827 1.00 95.62 361 ALA A N 1
ATOM 2828 C CA . ALA A 1 361 ? 6.877 2.885 -39.018 1.00 95.62 361 ALA A CA 1
ATOM 2829 C C . ALA A 1 361 ? 5.758 3.235 -40.024 1.00 95.62 361 ALA A C 1
ATOM 2831 O O . ALA A 1 361 ? 4.883 4.031 -39.665 1.00 95.62 361 ALA A O 1
ATOM 2832 N N . PRO A 1 362 ? 5.665 2.595 -41.209 1.00 96.12 362 PRO A N 1
ATOM 2833 C CA . PRO A 1 362 ? 4.561 2.822 -42.142 1.00 96.12 362 PRO A CA 1
ATOM 2834 C C . PRO A 1 362 ? 3.189 2.489 -41.547 1.00 96.12 362 PRO A C 1
ATOM 2836 O O . PRO A 1 362 ? 2.235 3.230 -41.766 1.00 96.12 362 PRO A O 1
ATOM 2839 N N . HIS A 1 363 ? 3.100 1.413 -40.759 1.00 94.62 363 HIS A N 1
ATOM 2840 C CA . HIS A 1 363 ? 1.858 0.966 -40.121 1.00 94.62 363 HIS A CA 1
ATOM 2841 C C . HIS A 1 363 ? 1.427 1.861 -38.951 1.00 94.62 363 HIS A C 1
ATOM 2843 O O . HIS A 1 363 ? 0.239 1.974 -38.664 1.00 94.62 363 HIS A O 1
ATOM 2849 N N . SER A 1 364 ? 2.388 2.480 -38.262 1.00 92.62 364 SER A N 1
ATOM 2850 C CA . SER A 1 364 ? 2.148 3.276 -37.053 1.00 92.62 364 SER A CA 1
ATOM 2851 C C . SER A 1 364 ? 1.936 4.765 -37.329 1.00 92.62 364 SER A C 1
ATOM 2853 O O . SER A 1 364 ? 1.025 5.362 -36.766 1.00 92.62 364 SER A O 1
ATOM 2855 N N . HIS A 1 365 ? 2.771 5.362 -38.183 1.00 90.81 365 HIS A N 1
ATOM 2856 C CA . HIS A 1 365 ? 2.799 6.806 -38.445 1.00 90.81 365 HIS A CA 1
ATOM 2857 C C . HIS A 1 365 ? 2.438 7.150 -39.898 1.00 90.81 365 HIS A C 1
ATOM 2859 O O . HIS A 1 365 ? 2.191 8.313 -40.205 1.00 90.81 365 HIS A O 1
ATOM 2865 N N . GLY A 1 366 ? 2.381 6.155 -40.790 1.00 94.56 366 GLY A N 1
ATOM 2866 C CA . GLY A 1 366 ? 2.103 6.323 -42.216 1.00 94.56 366 GLY A CA 1
ATOM 2867 C C . GLY A 1 366 ? 3.369 6.317 -43.077 1.00 94.56 366 GLY A C 1
ATOM 2868 O O . GLY A 1 366 ? 4.426 6.820 -42.686 1.00 94.56 366 GLY A O 1
ATOM 2869 N N . SER A 1 367 ? 3.259 5.766 -44.288 1.00 94.75 367 SER A N 1
ATOM 2870 C CA . SER A 1 367 ? 4.371 5.598 -45.241 1.00 94.75 367 SER A CA 1
ATOM 2871 C C . SER A 1 367 ? 5.060 6.904 -45.656 1.00 94.75 367 SER A C 1
ATOM 2873 O O . SER A 1 367 ? 6.252 6.886 -45.963 1.00 94.75 367 SER A O 1
ATOM 2875 N N . ASN A 1 368 ? 4.315 8.015 -45.642 1.00 94.19 368 ASN A N 1
ATOM 2876 C CA . ASN A 1 368 ? 4.768 9.354 -46.043 1.00 94.19 368 ASN A CA 1
ATOM 2877 C C . ASN A 1 368 ? 5.002 10.287 -44.843 1.00 94.19 368 ASN A C 1
ATOM 2879 O O . ASN A 1 368 ? 5.103 11.499 -45.016 1.00 94.19 368 ASN A O 1
ATOM 2883 N N . SER A 1 369 ? 5.025 9.754 -43.619 1.00 96.38 369 SER A N 1
ATOM 2884 C CA . SER A 1 369 ? 5.239 10.583 -42.435 1.00 96.38 369 SER A CA 1
ATOM 2885 C C . SER A 1 369 ? 6.692 11.062 -42.328 1.00 96.38 369 SER A C 1
ATOM 2887 O O . SER A 1 369 ? 7.598 10.351 -42.779 1.00 96.38 369 SER A O 1
ATOM 2889 N N . PRO A 1 370 ? 6.944 12.218 -41.680 1.00 95.69 370 PRO A N 1
ATOM 2890 C CA . PRO A 1 370 ? 8.302 12.687 -41.405 1.00 95.69 370 PRO A CA 1
ATOM 2891 C C . PRO A 1 370 ? 9.140 11.652 -40.648 1.00 95.69 370 PRO A C 1
ATOM 2893 O O . PRO A 1 370 ? 10.298 11.435 -40.985 1.00 95.69 370 PRO A O 1
ATOM 2896 N N . PHE A 1 371 ? 8.529 10.951 -39.689 1.00 94.25 371 PHE A N 1
ATOM 2897 C CA . PHE A 1 371 ? 9.191 9.899 -38.922 1.00 94.25 371 PHE A CA 1
ATOM 2898 C C . PHE A 1 371 ? 9.600 8.712 -39.807 1.00 94.25 371 PHE A C 1
ATOM 2900 O O . PHE A 1 371 ? 10.740 8.263 -39.759 1.00 94.25 371 PHE A O 1
ATOM 2907 N N . THR A 1 372 ? 8.709 8.226 -40.680 1.00 95.12 372 THR A N 1
ATOM 2908 C CA . THR A 1 372 ? 9.047 7.142 -41.619 1.00 95.12 372 THR A CA 1
ATOM 2909 C C . THR A 1 372 ? 10.146 7.565 -42.601 1.00 95.12 372 THR A C 1
ATOM 2911 O O . THR A 1 372 ? 10.995 6.747 -42.956 1.00 95.12 372 THR A O 1
ATOM 2914 N N . ALA A 1 373 ? 10.157 8.829 -43.037 1.00 95.25 373 ALA A N 1
ATOM 2915 C CA . ALA A 1 373 ? 11.223 9.367 -43.880 1.00 95.25 373 ALA A CA 1
ATOM 2916 C C . ALA A 1 373 ? 12.571 9.424 -43.138 1.00 95.25 373 ALA A C 1
ATOM 2918 O O . ALA A 1 373 ? 13.589 9.029 -43.701 1.00 95.25 373 ALA A O 1
ATOM 2919 N N . GLU A 1 374 ? 12.570 9.835 -41.868 1.00 94.94 374 GLU A N 1
ATOM 2920 C CA . GLU A 1 374 ? 13.760 9.852 -41.009 1.00 94.94 374 GLU A CA 1
ATOM 2921 C C . GLU A 1 374 ? 14.333 8.443 -40.796 1.00 94.94 374 GLU A C 1
ATOM 2923 O O . GLU A 1 374 ? 15.536 8.238 -40.962 1.00 94.94 374 GLU A O 1
ATOM 2928 N N . VAL A 1 375 ? 13.479 7.453 -40.507 1.00 93.94 375 VAL A N 1
ATOM 2929 C CA . VAL A 1 375 ? 13.892 6.046 -40.371 1.00 93.94 375 VAL A CA 1
ATOM 2930 C C . VAL A 1 375 ? 14.578 5.561 -41.650 1.00 93.94 375 VAL A C 1
ATOM 2932 O O . VAL A 1 375 ? 15.655 4.970 -41.583 1.00 93.94 375 VAL A O 1
ATOM 2935 N N . LYS A 1 376 ? 14.001 5.843 -42.826 1.00 92.06 376 LYS A N 1
ATOM 2936 C CA . LYS A 1 376 ? 14.602 5.469 -44.118 1.00 92.06 376 LYS A CA 1
ATOM 2937 C C . LYS A 1 376 ? 15.961 6.139 -44.334 1.00 92.06 376 LYS A C 1
ATOM 2939 O O . LYS A 1 376 ? 16.931 5.442 -44.621 1.00 92.06 376 LYS A O 1
ATOM 2944 N N . ALA A 1 377 ? 16.043 7.454 -44.130 1.00 92.88 377 ALA A N 1
ATOM 2945 C CA . ALA A 1 377 ? 17.280 8.216 -44.295 1.00 92.88 377 ALA A CA 1
ATOM 2946 C C . ALA A 1 377 ? 18.397 7.723 -43.357 1.00 92.88 377 ALA A C 1
ATOM 2948 O O . ALA A 1 377 ? 19.553 7.604 -43.763 1.00 92.88 377 ALA A O 1
ATOM 2949 N N . PHE A 1 378 ? 18.051 7.376 -42.113 1.00 92.50 378 PHE A N 1
ATOM 2950 C CA . PHE A 1 378 ? 18.989 6.781 -41.164 1.00 92.50 378 PHE A CA 1
ATOM 2951 C C . PHE A 1 378 ? 19.530 5.434 -41.657 1.00 92.50 378 PHE A C 1
ATOM 2953 O O . PHE A 1 378 ? 20.738 5.207 -41.605 1.00 92.50 378 PHE A O 1
ATOM 2960 N N . GLY A 1 379 ? 18.659 4.561 -42.176 1.00 88.00 379 GLY A N 1
ATOM 2961 C CA . GLY A 1 379 ? 19.067 3.273 -42.740 1.00 88.00 379 GLY A CA 1
ATOM 2962 C C . GLY A 1 379 ? 20.025 3.416 -43.923 1.00 88.00 379 GLY A C 1
ATOM 2963 O O . GLY A 1 379 ? 21.064 2.756 -43.971 1.00 88.00 379 GLY A O 1
ATOM 2964 N N . GLU A 1 380 ? 19.724 4.333 -44.845 1.00 88.06 380 GLU A N 1
ATOM 2965 C CA . GLU A 1 380 ? 20.567 4.624 -46.010 1.00 88.06 380 GLU A CA 1
ATOM 2966 C C . GLU A 1 380 ? 21.954 5.140 -45.609 1.00 88.06 380 GLU A C 1
ATOM 2968 O O . GLU A 1 380 ? 22.962 4.639 -46.120 1.00 88.06 380 GLU A O 1
ATOM 2973 N N . GLY A 1 381 ? 22.002 6.092 -44.669 1.00 83.81 381 GLY A N 1
ATOM 2974 C CA . GLY A 1 381 ? 23.240 6.698 -44.177 1.00 83.81 381 GLY A CA 1
ATOM 2975 C C . GLY A 1 381 ? 24.104 5.748 -43.344 1.00 83.81 381 GLY A C 1
ATOM 2976 O O . GLY A 1 381 ? 25.326 5.776 -43.458 1.00 83.81 381 GLY A O 1
ATOM 2977 N N . ALA A 1 382 ? 23.487 4.870 -42.550 1.00 79.00 382 ALA A N 1
ATOM 2978 C CA . ALA A 1 382 ? 24.192 3.896 -41.715 1.00 79.00 382 ALA A CA 1
ATOM 2979 C C . ALA A 1 382 ? 24.486 2.563 -42.434 1.00 79.00 382 ALA A C 1
ATOM 2981 O O . ALA A 1 382 ? 25.058 1.650 -41.839 1.00 79.00 382 ALA A O 1
ATOM 2982 N N . GLY A 1 383 ? 24.059 2.408 -43.695 1.00 77.75 383 GLY A N 1
ATOM 2983 C CA . GLY A 1 383 ? 24.160 1.145 -44.436 1.00 77.75 383 GLY A CA 1
ATOM 2984 C C . GLY A 1 383 ? 23.291 0.011 -43.868 1.00 77.75 383 GLY A C 1
ATOM 2985 O O . GLY A 1 383 ? 23.446 -1.145 -44.270 1.00 77.75 383 GLY A O 1
ATOM 2986 N N . MET A 1 384 ? 22.372 0.322 -42.951 1.00 74.38 384 MET A N 1
ATOM 2987 C CA . MET A 1 384 ? 21.477 -0.638 -42.310 1.00 74.38 384 MET A CA 1
ATOM 2988 C C . MET A 1 384 ? 20.345 -0.988 -43.287 1.00 74.38 384 MET A C 1
ATOM 2990 O O . MET A 1 384 ? 19.575 -0.126 -43.701 1.00 74.38 384 MET A O 1
ATOM 2994 N N . GLY A 1 385 ? 20.285 -2.253 -43.715 1.00 61.75 385 GLY A N 1
ATOM 2995 C CA . GLY A 1 385 ? 19.358 -2.738 -44.752 1.00 61.75 385 GLY A CA 1
ATOM 2996 C C . GLY A 1 385 ? 20.039 -3.395 -45.959 1.00 61.75 385 GLY A C 1
ATOM 2997 O O . GLY A 1 385 ? 19.367 -4.000 -46.792 1.00 61.75 385 GLY A O 1
ATOM 2998 N N . ARG A 1 386 ? 21.377 -3.338 -46.049 1.00 58.53 386 ARG A N 1
ATOM 2999 C CA . ARG A 1 386 ? 22.162 -4.078 -47.051 1.00 58.53 386 ARG A CA 1
ATOM 3000 C C . ARG A 1 386 ? 22.628 -5.414 -46.464 1.00 58.53 386 ARG A C 1
ATOM 3002 O O . ARG A 1 386 ? 23.747 -5.530 -45.982 1.00 58.53 386 ARG A O 1
ATOM 3009 N N . GLY A 1 387 ? 21.754 -6.418 -46.468 1.00 56.78 387 GLY A N 1
ATOM 3010 C CA . GLY A 1 387 ? 22.075 -7.772 -46.000 1.00 56.78 387 GLY A CA 1
ATOM 3011 C C . GLY A 1 387 ? 20.847 -8.534 -45.508 1.00 56.78 387 GLY A C 1
ATOM 3012 O O . GLY A 1 387 ? 19.852 -7.928 -45.117 1.00 56.78 387 GLY A O 1
ATOM 3013 N N . LYS A 1 388 ? 20.893 -9.871 -45.537 1.00 58.69 388 LYS A N 1
ATOM 3014 C CA . LYS A 1 388 ? 19.851 -10.690 -44.900 1.00 58.69 388 LYS A CA 1
ATOM 3015 C C . LYS A 1 388 ? 20.051 -10.639 -43.386 1.00 58.69 388 LYS A C 1
ATOM 3017 O O . LYS A 1 388 ? 21.127 -10.976 -42.905 1.00 58.69 388 LYS A O 1
ATOM 3022 N N . CYS A 1 389 ? 19.015 -10.252 -42.646 1.00 64.62 389 CYS A N 1
ATOM 3023 C CA . CYS A 1 389 ? 18.987 -10.441 -41.200 1.00 64.62 389 CYS A CA 1
ATOM 3024 C C . CYS A 1 389 ? 18.875 -11.947 -40.920 1.00 64.62 389 CYS A C 1
ATOM 3026 O O . CYS A 1 389 ? 17.825 -12.559 -41.139 1.00 64.62 389 CYS A O 1
ATOM 3028 N N . GLU A 1 390 ? 19.975 -12.574 -40.507 1.00 76.25 390 GLU A N 1
ATOM 3029 C CA . GLU A 1 390 ? 19.965 -13.979 -40.111 1.00 76.25 390 GLU A CA 1
ATOM 3030 C C . GLU A 1 390 ? 19.231 -14.122 -38.781 1.00 76.25 390 GLU A C 1
ATOM 3032 O O . GLU A 1 390 ? 19.762 -13.834 -37.710 1.00 76.25 390 GLU A O 1
ATOM 3037 N N . LYS A 1 391 ? 17.981 -14.584 -38.860 1.00 77.62 391 LYS A N 1
ATOM 3038 C CA . LYS A 1 391 ? 17.084 -14.721 -37.707 1.00 77.62 391 LYS A CA 1
ATOM 3039 C C . LYS A 1 391 ? 17.714 -15.500 -36.543 1.00 77.62 391 LYS A C 1
ATOM 3041 O O . LYS A 1 391 ? 17.470 -15.162 -35.396 1.00 77.62 391 LYS A O 1
ATOM 3046 N N . ALA A 1 392 ? 18.538 -16.509 -36.830 1.00 79.69 392 ALA A N 1
ATOM 3047 C CA . ALA A 1 392 ? 19.222 -17.295 -35.803 1.00 79.69 392 ALA A CA 1
ATOM 3048 C C . ALA A 1 392 ? 20.231 -16.462 -34.991 1.00 79.69 392 ALA A C 1
ATOM 3050 O O . ALA A 1 392 ? 20.235 -16.543 -33.766 1.00 79.69 392 ALA A O 1
ATOM 3051 N N . LEU A 1 393 ? 21.029 -15.623 -35.660 1.00 84.25 393 LEU A N 1
ATOM 3052 C CA . LEU A 1 393 ? 21.974 -14.721 -34.996 1.00 84.25 393 LEU A CA 1
ATOM 3053 C C . LEU A 1 393 ? 21.241 -13.639 -34.194 1.00 84.25 393 LEU A C 1
ATOM 3055 O O . LEU A 1 393 ? 21.663 -13.274 -33.101 1.00 84.25 393 LEU A O 1
ATOM 3059 N N . LEU A 1 394 ? 20.109 -13.157 -34.714 1.00 87.06 394 LEU A N 1
ATOM 3060 C CA . LEU A 1 394 ? 19.275 -12.179 -34.023 1.00 87.06 394 LEU A CA 1
ATOM 3061 C C . LEU A 1 394 ? 18.719 -12.725 -32.699 1.00 87.06 394 LEU A C 1
ATOM 3063 O O . LEU A 1 394 ? 18.787 -12.050 -31.676 1.00 87.06 394 LEU A O 1
ATOM 3067 N N . GLU A 1 395 ? 18.196 -13.952 -32.704 1.00 90.00 395 GLU A N 1
ATOM 3068 C CA . GLU A 1 395 ? 17.669 -14.597 -31.494 1.00 90.00 395 GLU A CA 1
ATOM 3069 C C . GLU A 1 395 ? 18.766 -14.832 -30.441 1.00 90.00 395 GLU A C 1
ATOM 3071 O O . GLU A 1 395 ? 18.517 -14.659 -29.245 1.00 90.00 395 GLU A O 1
ATOM 3076 N N . GLU A 1 396 ? 19.993 -15.161 -30.865 1.00 92.62 396 GLU A N 1
ATOM 3077 C CA . GLU A 1 396 ? 21.139 -15.285 -29.956 1.00 92.62 396 GLU A CA 1
ATOM 3078 C C . GLU A 1 396 ? 21.438 -13.955 -29.247 1.00 92.62 396 GLU A C 1
ATOM 3080 O O . GLU A 1 396 ? 21.581 -13.910 -28.020 1.00 92.62 396 GLU A O 1
ATOM 3085 N N . GLU A 1 397 ? 21.470 -12.850 -29.995 1.00 93.94 397 GLU A N 1
ATOM 3086 C CA . GLU A 1 397 ? 21.685 -11.522 -29.419 1.00 93.94 397 GLU A CA 1
ATOM 3087 C C . GLU A 1 397 ? 20.519 -11.086 -28.522 1.00 93.94 397 GLU A C 1
ATOM 3089 O O . GLU A 1 397 ? 20.741 -10.542 -27.439 1.00 93.94 397 GLU A O 1
ATOM 3094 N N . TRP A 1 398 ? 19.268 -11.392 -28.884 1.00 94.00 398 TRP A N 1
ATOM 3095 C CA . TRP A 1 398 ? 18.106 -11.089 -28.039 1.00 94.00 398 TRP A CA 1
ATOM 3096 C C . TRP A 1 398 ? 18.158 -11.863 -26.718 1.00 94.00 398 TRP A C 1
ATOM 3098 O O . TRP A 1 398 ? 17.782 -11.319 -25.677 1.00 94.00 398 TRP A O 1
ATOM 3108 N N . ALA A 1 399 ? 18.671 -13.096 -26.718 1.00 93.62 399 ALA A N 1
ATOM 3109 C CA . ALA A 1 399 ? 18.900 -13.854 -25.491 1.00 93.62 399 ALA A CA 1
ATOM 3110 C C . ALA A 1 399 ? 19.960 -13.193 -24.589 1.00 93.62 399 ALA A C 1
ATOM 3112 O O . ALA A 1 399 ? 19.788 -13.164 -23.368 1.00 93.62 399 ALA A O 1
ATOM 3113 N N . LYS A 1 400 ? 21.023 -12.611 -25.165 1.00 94.94 400 LYS A N 1
ATOM 3114 C CA . LYS A 1 400 ? 22.023 -11.826 -24.415 1.00 94.94 400 LYS A CA 1
ATOM 3115 C C . LYS A 1 400 ? 21.404 -10.549 -23.839 1.00 94.94 400 LYS A C 1
ATOM 3117 O O . LYS A 1 400 ? 21.581 -10.273 -22.655 1.00 94.94 400 LYS A O 1
ATOM 3122 N N . LEU A 1 401 ? 20.608 -9.819 -24.623 1.00 94.44 401 LEU A N 1
ATOM 3123 C CA . LEU A 1 401 ? 19.930 -8.594 -24.175 1.00 94.44 401 LEU A CA 1
ATOM 3124 C C . LEU A 1 401 ? 18.904 -8.842 -23.062 1.00 94.44 401 LEU A C 1
ATOM 3126 O O . LEU A 1 401 ? 18.764 -8.005 -22.172 1.00 94.44 401 LEU A O 1
ATOM 3130 N N . ARG A 1 402 ? 18.216 -9.989 -23.053 1.00 93.12 402 ARG A N 1
ATOM 3131 C CA . ARG A 1 402 ? 17.334 -10.364 -21.932 1.00 93.12 402 ARG A CA 1
ATOM 3132 C C . ARG A 1 402 ? 18.108 -10.484 -20.620 1.00 93.12 402 ARG A C 1
ATOM 3134 O O . ARG A 1 402 ? 17.668 -9.935 -19.621 1.00 93.12 402 ARG A O 1
ATOM 3141 N N . LYS A 1 403 ? 19.310 -11.069 -20.643 1.00 92.06 403 LYS A N 1
ATOM 3142 C CA . LYS A 1 403 ? 20.179 -11.129 -19.453 1.00 92.06 403 LYS A CA 1
ATOM 3143 C C . LYS A 1 403 ? 20.598 -9.736 -18.970 1.00 92.06 403 LYS A C 1
ATOM 3145 O O . LYS A 1 403 ? 20.680 -9.515 -17.770 1.00 92.06 403 LYS A O 1
ATOM 3150 N N . VAL A 1 404 ? 20.821 -8.787 -19.884 1.00 90.56 404 VAL A N 1
ATOM 3151 C CA . VAL A 1 404 ? 21.081 -7.377 -19.523 1.00 90.56 404 VAL A CA 1
ATOM 3152 C C . VAL A 1 404 ? 19.850 -6.726 -18.882 1.00 90.56 404 VAL A C 1
ATOM 3154 O O . VAL A 1 404 ? 19.990 -5.914 -17.969 1.00 90.56 404 VAL A O 1
ATOM 3157 N N . ALA A 1 405 ? 18.646 -7.063 -19.354 1.00 87.56 405 ALA A N 1
ATOM 3158 C CA . ALA A 1 405 ? 17.402 -6.581 -18.763 1.00 87.56 405 ALA A CA 1
ATOM 3159 C C . ALA A 1 405 ? 17.179 -7.148 -17.353 1.00 87.56 405 ALA A C 1
ATOM 3161 O O . ALA A 1 405 ? 16.661 -6.433 -16.503 1.00 87.56 405 ALA A O 1
ATOM 3162 N N . ASP A 1 406 ? 17.584 -8.388 -17.089 1.00 78.75 406 ASP A N 1
ATOM 3163 C CA . ASP A 1 406 ? 17.393 -9.030 -15.785 1.00 78.75 406 ASP A CA 1
ATOM 3164 C C . ASP A 1 406 ? 18.396 -8.529 -14.723 1.00 78.75 406 ASP A C 1
ATOM 3166 O O . ASP A 1 406 ? 18.020 -8.397 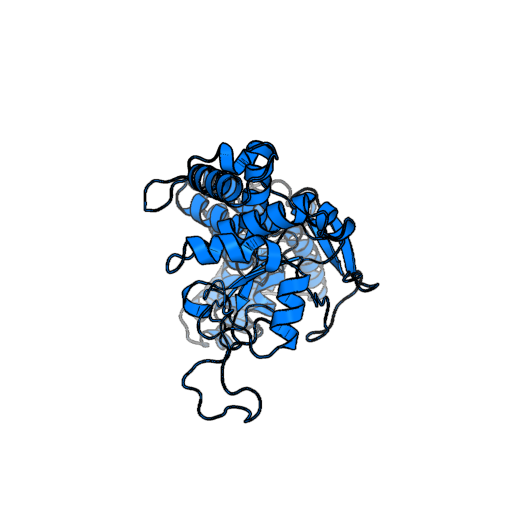-13.555 1.00 78.75 406 ASP A O 1
ATOM 3170 N N . GLY A 1 407 ? 19.601 -8.112 -15.144 1.00 65.00 407 GLY A N 1
ATOM 3171 C CA . GLY A 1 407 ? 20.634 -7.485 -14.299 1.00 65.00 407 GLY A CA 1
ATOM 3172 C C . GLY A 1 407 ? 21.850 -8.367 -14.049 1.00 65.00 407 GLY A C 1
ATOM 3173 O O . GLY A 1 407 ? 21.682 -9.420 -13.402 1.00 65.00 407 GLY A O 1
#

Radius of gyration: 29.16 Å; chains: 1; bounding box: 77×47×81 Å

InterPro domains:
  IPR002893 Zinc finger, MYND-type [PS50865] (52-102)
  IPR050869 Histone-lysine N-methyltransferase [PTHR12197] (12-209)

Organism: NCBI:txid560253

Sequence (407 aa):
MATLPKHIYTQITPDAGTGLFASEAIPPGVEILRIERPLVSVLDSPHLKDTCSECSLWLPQNDDDRDPKCKRLKACQACKVTKYCCKECQTQSWKKHHKYECKIFAKLYPNVLPNTVRIVMQLLLRLNAKSLPDPEWQAFLDLQSHVDEIRSSQIKNEDGLTTWHAIELMSQAASSYSGSQEPISFIQTLTARILINSHTLTTPNLDPLGITNGLPDPRPDHNFDAVQARAVGLQAEASTLPQDRAAALLKSALGFLGHYPPHRQPSPSILHTAFLNAIATQSWAIALSYALKAYFLIDPLHYRSSWHPVRVVRKWVLLRLVTQIAGIVSEGDGSIKGLEKFGINWQIVAVGLFHEISDGAPHSHGSNSPFTAEVKAFGEGAGMGRGKCEKALLEEEWAKLRKVADG

pLDDT: mean 85.9, std 11.87, range [40.25, 98.56]